Protein AF-0000000074539442 (afdb_homodimer)

Secondary structure (DSSP, 8-state):
--SEEEEEEEEEHHHHHHHHHHHHHH---HHHHHHHHHHHHHHHHHHHHHHT--GGGTGGGHHHHHHHHHHHHTTSEEEEEHHHHHHHHHHHHTTS-HHHHHH-HHHHHHHHHHHHHHGGGHHHHTT--HHHHHHHHHHHHHHTTS-EEEEEETTEEEEE--GGGHHHHHHHHHHHHHHTT---EEEEETTEEEEE-/--SEEEEEEEEEHHHHHHHHHHHHHH---HHHHHHHHHHHHHHHHHHHHHHT--GGGGGGGHHHHHHHHHHHHTT-EEEEEHHHHHHHHHHHHTTS-HHHHHH-HHHHHHHHHHHHHHGGGHHHHTT--HHHHHHHHHHHHHHTTS-EEEEEETTEEEEE--GGGHHHHHHHHHHHHHHTT---EEEEETTEEEEE-

Foldseek 3Di:
DDPDDDDDDDDDPVRVVVQVVVCVVPVDDSVVVVVVVVVVVVVVVVVCVVVVHDCVVVVVCVVLVVLVVVCVVVVVDDDDDPVVVLVVLVVVCVPQPLVNLLVDPVLLVNLVVVLVSCVVCLVVCPPPDLLRVLVVLQVSCVSSVQAHKDDDDDQKMKGFHALSCFSSSCSNSVSNSVSSVHDWDWDDDRGIIIIGD/DDPDDDDDDDDDPVRVVVLVVVCVVPVDDSVVVVVVVVVVVVVVVVVCVVVVHDCVVVVVCVVLVVLVVVCVVVVVDDDDDPVVVLVVLVVVCVPQPLVNLLVDPVLLVSLVVVLVSCVVCLVVCPPPDLLRVLVVLQVSCVVSVQAHKDDDDDQKMKGFHALSCFSSSCSNSVSNSVSSVHDWDWDDDRGMIIIGD

Radius of gyration: 22.93 Å; Cα contacts (8 Å, |Δi|>4): 582; chains: 2; bounding box: 63×62×47 Å

Solvent-accessible surface area (backbone atoms only — not comparable to full-atom values): 20607 Å² total; per-residue (Å²): 128,74,70,56,43,81,45,77,35,62,31,38,60,68,52,48,53,53,49,53,50,50,30,69,75,69,69,50,52,69,36,56,52,52,50,51,15,45,51,50,42,49,42,40,50,49,18,9,56,73,58,73,33,72,55,74,69,51,57,73,43,27,49,58,50,32,45,51,53,39,32,26,71,66,57,44,22,21,56,39,50,39,57,46,50,44,51,52,36,45,59,31,40,75,74,43,50,56,75,50,51,70,70,31,67,67,51,46,55,27,44,51,54,56,39,58,62,55,54,72,49,44,75,72,45,72,80,46,53,73,68,53,50,51,49,50,53,52,50,51,40,30,60,28,37,62,36,47,71,46,75,78,53,91,54,26,34,39,38,40,37,50,52,62,45,32,46,63,49,48,48,43,53,53,50,39,39,48,73,71,70,50,74,65,50,77,50,73,52,81,21,36,36,39,39,34,94,127,74,69,56,45,78,45,76,36,60,32,39,61,68,52,48,53,53,48,52,51,50,30,69,74,68,69,49,52,69,37,57,52,52,50,53,16,45,50,50,41,49,42,41,49,51,22,10,57,74,65,72,37,72,54,72,73,51,59,77,46,26,44,59,50,28,41,50,51,38,32,29,71,69,54,46,23,22,56,38,48,40,59,45,51,44,51,52,36,46,59,31,39,76,74,42,50,57,76,49,52,70,69,30,67,66,52,45,54,26,43,51,56,55,39,56,63,55,54,69,48,45,74,72,42,72,82,46,51,72,68,53,48,50,49,52,54,50,49,51,39,30,59,29,36,61,36,46,71,46,77,77,53,91,55,24,34,40,38,38,36,50,51,62,46,33,48,63,51,49,47,45,53,54,50,39,38,48,74,70,70,50,74,65,51,76,49,72,50,82,21,37,35,38,39,34,94

pLDDT: mean 83.31, std 12.68, range [40.47, 98.56]

InterPro domains:
  IPR002145 Ribbon-helix-helix protein, CopG [PF01402] (5-43)

Sequence (394 aa):
MKLFHRITISLSEDDMKLIEELRRDSGDSLSKIFREAIQLYYNLLKASKAAGVDFRKYFANATRLAFHINGVEQKQFAVIDREIYRVMLKKLQEKVPPESIESDEEFRSAVAGVVKLFEITRDRWSEYTDEQKLEEILTTMEFAGAGTFARVGDKEYIFNTYAESTAITKLIISSVLASAGLKVEIDHTPGKIFIRLMKLFHRITISLSEDDMKLIEELRRDSGDSLSKIFREAIQLYYNLLKASKAAGVDFRKYFANATRLAFHINGVEQKQFAVIDREIYRVMLKKLQEKVPPESIESDEEFRSAVAGVVKLFEITRDRWSEYTDEQKLEEILTTMEFAGAGTFARVGDKEYIFNTYAESTAITKLIISSVLASAGLKVEIDHTPGKIFIRL

Organism: Archaeoglobus fulgidus (strain ATCC 49558 / DSM 4304 / JCM 9628 / NBRC 100126 / VC-16) (NCBI:txid224325)

Structure (mmCIF, N/CA/C/O backbone):
data_AF-0000000074539442-model_v1
#
loop_
_entity.id
_entity.type
_entity.pdbx_description
1 polymer 'Ribbon-helix-helix protein CopG domain-containing protein'
#
loop_
_atom_site.group_PDB
_atom_site.id
_atom_site.type_symbol
_atom_site.label_atom_id
_atom_site.label_alt_id
_atom_site.label_comp_id
_atom_site.label_asym_id
_atom_site.label_entity_id
_atom_site.label_seq_id
_atom_site.pdbx_PDB_ins_code
_atom_site.Cartn_x
_atom_site.Cartn_y
_atom_site.Cartn_z
_atom_site.occupancy
_atom_site.B_iso_or_equiv
_atom_site.auth_seq_id
_atom_site.auth_comp_id
_atom_site.auth_asym_id
_atom_site.auth_atom_id
_atom_site.pdbx_PDB_model_num
ATOM 1 N N . MET A 1 1 ? -21.156 33.125 17.859 1 40.78 1 MET A N 1
ATOM 2 C CA . MET A 1 1 ? -20.031 32.219 18.031 1 40.78 1 MET A CA 1
ATOM 3 C C . MET A 1 1 ? -18.938 32.531 17.016 1 40.78 1 MET A C 1
ATOM 5 O O . MET A 1 1 ? -19.234 32.812 15.844 1 40.78 1 MET A O 1
ATOM 9 N N . LYS A 1 2 ? -17.75 32.875 17.469 1 57.25 2 LYS A N 1
ATOM 10 C CA . LYS A 1 2 ? -16.75 33.406 16.547 1 57.25 2 LYS A CA 1
ATOM 11 C C . LYS A 1 2 ? -16.406 32.375 15.469 1 57.25 2 LYS A C 1
ATOM 13 O O . LYS A 1 2 ? -16.172 31.219 15.766 1 57.25 2 LYS A O 1
ATOM 18 N N . LEU A 1 3 ? -16.562 32.812 14.32 1 65.94 3 LEU A N 1
ATOM 19 C CA . LEU A 1 3 ? -16.469 31.969 13.125 1 65.94 3 LEU A CA 1
ATOM 20 C C . LEU A 1 3 ? -15.055 31.453 12.922 1 65.94 3 LEU A C 1
ATOM 22 O O . LEU A 1 3 ? -14.852 30.328 12.484 1 65.94 3 LEU A O 1
ATOM 26 N N . PHE A 1 4 ? -14.102 32.375 13.484 1 76.12 4 PHE A N 1
ATOM 27 C CA . PHE A 1 4 ? -12.695 32.031 13.344 1 76.12 4 PHE A CA 1
ATOM 28 C C . PHE A 1 4 ? -11.914 32.375 14.602 1 76.12 4 PHE A C 1
ATOM 30 O O . PHE A 1 4 ? -12.234 33.344 15.281 1 76.12 4 PHE A O 1
ATOM 37 N N . HIS A 1 5 ? -11.117 31.531 15.055 1 85.62 5 HIS A N 1
ATOM 38 C CA . HIS A 1 5 ? -10.172 31.719 16.141 1 85.62 5 HIS A CA 1
ATOM 39 C C . HIS A 1 5 ? -8.766 32 15.609 1 85.62 5 HIS A C 1
ATOM 41 O O . HIS A 1 5 ? -8.328 31.359 14.648 1 85.62 5 HIS A O 1
ATOM 47 N N . ARG A 1 6 ? -8.211 33.094 16.188 1 87.19 6 ARG A N 1
ATOM 48 C CA . ARG A 1 6 ? -6.844 33.406 15.781 1 87.19 6 ARG A CA 1
ATOM 49 C C . ARG A 1 6 ? -5.836 32.844 16.781 1 87.19 6 ARG A C 1
ATOM 51 O O . ARG A 1 6 ? -6.012 33 18 1 87.19 6 ARG A O 1
ATOM 58 N N . ILE A 1 7 ? -4.938 32.062 16.219 1 87.5 7 ILE A N 1
ATOM 59 C CA . ILE A 1 7 ? -3.887 31.516 17.078 1 87.5 7 ILE A CA 1
ATOM 60 C C . ILE A 1 7 ? -2.52 31.922 16.531 1 87.5 7 ILE A C 1
ATOM 62 O O . ILE A 1 7 ? -2.361 32.125 15.328 1 87.5 7 ILE A O 1
ATOM 66 N N . THR A 1 8 ? -1.597 32.094 17.469 1 88.06 8 THR A N 1
ATOM 67 C CA . THR A 1 8 ? -0.22 32.406 17.094 1 88.06 8 THR A CA 1
ATOM 68 C C . THR A 1 8 ? 0.688 31.188 17.328 1 88.06 8 THR A C 1
ATOM 70 O O . THR A 1 8 ? 0.645 30.562 18.391 1 88.06 8 THR A O 1
ATOM 73 N N . ILE A 1 9 ? 1.346 30.891 16.266 1 87.94 9 ILE A N 1
ATOM 74 C CA . ILE A 1 9 ? 2.268 29.766 16.391 1 87.94 9 ILE A CA 1
ATOM 75 C C . ILE A 1 9 ? 3.686 30.219 16.062 1 87.94 9 ILE A C 1
ATOM 77 O O . ILE A 1 9 ? 3.877 31.188 15.32 1 87.94 9 ILE A O 1
ATOM 81 N N . SER A 1 10 ? 4.613 29.516 16.719 1 89.38 10 SER A N 1
ATOM 82 C CA . SER A 1 10 ? 6.031 29.781 16.484 1 89.38 10 SER A CA 1
ATOM 83 C C . SER A 1 10 ? 6.625 28.781 15.508 1 89.38 10 SER A C 1
ATOM 85 O O . SER A 1 10 ? 6.512 27.562 15.703 1 89.38 10 SER A O 1
ATOM 87 N N . LEU A 1 11 ? 7.266 29.344 14.43 1 89.5 11 LEU A N 1
ATOM 88 C CA . LEU A 1 11 ? 7.852 28.5 13.383 1 89.5 11 LEU A CA 1
ATOM 89 C C . LEU A 1 11 ? 9.344 28.797 13.234 1 89.5 11 LEU A C 1
ATOM 91 O O . LEU A 1 11 ? 9.781 29.922 13.414 1 89.5 11 LEU A O 1
ATOM 95 N N . SER A 1 12 ? 10.023 27.812 13.039 1 88.81 12 SER A N 1
ATOM 96 C CA . SER A 1 12 ? 11.445 27.984 12.734 1 88.81 12 SER A CA 1
ATOM 97 C C . SER A 1 12 ? 11.648 28.562 11.336 1 88.81 12 SER A C 1
ATOM 99 O O . SER A 1 12 ? 10.695 28.672 10.562 1 88.81 12 SER A O 1
ATOM 101 N N . GLU A 1 13 ? 12.906 28.953 11.133 1 88.25 13 GLU A N 1
ATOM 102 C CA . GLU A 1 13 ? 13.258 29.422 9.797 1 88.25 13 GLU A CA 1
ATOM 103 C C . GLU A 1 13 ? 12.984 28.344 8.742 1 88.25 13 GLU A C 1
ATOM 105 O O . GLU A 1 13 ? 12.523 28.656 7.641 1 88.25 13 GLU A O 1
ATOM 110 N N . ASP A 1 14 ? 13.266 27.172 9.07 1 86.94 14 ASP A N 1
ATOM 111 C CA . ASP A 1 14 ? 13.055 26.047 8.156 1 86.94 14 ASP A CA 1
ATOM 112 C C . ASP A 1 14 ? 11.57 25.828 7.887 1 86.94 14 ASP A C 1
ATOM 114 O O . ASP A 1 14 ? 11.164 25.562 6.754 1 86.94 14 ASP A O 1
ATOM 118 N N . ASP A 1 15 ? 10.797 25.953 8.883 1 88.31 15 ASP A N 1
ATOM 119 C CA . ASP A 1 15 ? 9.352 25.844 8.719 1 88.31 15 ASP A CA 1
ATOM 120 C C . ASP A 1 15 ? 8.812 26.906 7.766 1 88.31 15 ASP A C 1
ATOM 122 O O . ASP A 1 15 ? 7.957 26.625 6.93 1 88.31 15 ASP A O 1
ATOM 126 N N . MET A 1 16 ? 9.359 28.078 7.965 1 87.62 16 MET A N 1
ATOM 127 C CA . MET A 1 16 ? 8.898 29.203 7.16 1 87.62 16 MET A CA 1
ATOM 128 C C . MET A 1 16 ? 9.219 28.984 5.684 1 87.62 16 MET A C 1
ATOM 130 O O . MET A 1 16 ? 8.43 29.344 4.812 1 87.62 16 MET A O 1
ATOM 134 N N . LYS A 1 17 ? 10.328 28.453 5.465 1 89.31 17 LYS A N 1
ATOM 135 C CA . LYS A 1 17 ? 10.703 28.156 4.086 1 89.31 17 LYS A CA 1
ATOM 136 C C . LYS A 1 17 ? 9.727 27.172 3.447 1 89.31 17 LYS A C 1
ATOM 138 O O . LYS A 1 17 ? 9.32 27.359 2.295 1 89.31 17 LYS A O 1
ATOM 143 N N . LEU A 1 18 ? 9.336 26.172 4.191 1 89.38 18 LEU A N 1
ATOM 144 C CA . LEU A 1 18 ? 8.391 25.172 3.699 1 89.38 18 LEU A CA 1
ATOM 145 C C . LEU A 1 18 ? 7.051 25.812 3.365 1 89.38 18 LEU A C 1
ATOM 147 O O . LEU A 1 18 ? 6.477 25.547 2.307 1 89.38 18 LEU A O 1
ATOM 151 N N . ILE A 1 19 ? 6.641 26.688 4.195 1 89.44 19 ILE A N 1
ATOM 152 C CA . ILE A 1 19 ? 5.332 27.312 4.059 1 89.44 19 ILE A CA 1
ATOM 153 C C . ILE A 1 19 ? 5.328 28.25 2.852 1 89.44 19 ILE A C 1
ATOM 155 O O . ILE A 1 19 ? 4.336 28.328 2.123 1 89.44 19 ILE A O 1
ATOM 159 N N . GLU A 1 20 ? 6.41 28.938 2.736 1 88.94 20 GLU A N 1
ATOM 160 C CA . GLU A 1 20 ? 6.496 29.859 1.604 1 88.94 20 GLU A CA 1
ATOM 161 C C . GLU A 1 20 ? 6.465 29.109 0.278 1 88.94 20 GLU A C 1
ATOM 163 O O . GLU A 1 20 ? 5.855 29.562 -0.69 1 88.94 20 GLU A O 1
ATOM 168 N N . GLU A 1 21 ? 7.102 28.031 0.264 1 90.19 21 GLU A N 1
ATOM 169 C CA . GLU A 1 21 ? 7.066 27.203 -0.935 1 90.19 21 GLU A CA 1
ATOM 170 C C . GLU A 1 21 ? 5.66 26.672 -1.205 1 90.19 21 GLU A C 1
ATOM 172 O O . GLU A 1 21 ? 5.203 26.672 -2.352 1 90.19 21 GLU A O 1
ATOM 177 N N . LEU A 1 22 ? 4.996 26.234 -0.163 1 88.38 22 LEU A N 1
ATOM 178 C CA . LEU A 1 22 ? 3.629 25.75 -0.291 1 88.38 22 LEU A CA 1
ATOM 179 C C . LEU A 1 22 ? 2.705 26.844 -0.812 1 88.38 22 LEU A C 1
ATOM 181 O O . LEU A 1 22 ? 1.857 26.594 -1.672 1 88.38 22 LEU A O 1
ATOM 185 N N . ARG A 1 23 ? 2.928 28 -0.306 1 89.12 23 ARG A N 1
ATOM 186 C CA . ARG A 1 23 ? 2.117 29.125 -0.731 1 89.12 23 ARG A CA 1
ATOM 187 C C . ARG A 1 23 ? 2.354 29.453 -2.203 1 89.12 23 ARG A C 1
ATOM 189 O O . ARG A 1 23 ? 1.406 29.719 -2.945 1 89.12 23 ARG A O 1
ATOM 196 N N . ARG A 1 24 ? 3.537 29.438 -2.564 1 88.62 24 ARG A N 1
ATOM 197 C CA . ARG A 1 24 ? 3.895 29.75 -3.945 1 88.62 24 ARG A CA 1
ATOM 198 C C . ARG A 1 24 ? 3.309 28.703 -4.902 1 88.62 24 ARG A C 1
ATOM 200 O O . ARG A 1 24 ? 2.785 29.062 -5.961 1 88.62 24 ARG A O 1
ATOM 207 N N . ASP A 1 25 ? 3.338 27.5 -4.527 1 83.81 25 ASP A N 1
ATOM 208 C CA . ASP A 1 25 ? 2.92 26.406 -5.387 1 83.81 25 ASP A CA 1
ATOM 209 C C . ASP A 1 25 ? 1.398 26.328 -5.496 1 83.81 25 ASP A C 1
ATOM 211 O O . ASP A 1 25 ? 0.859 26.031 -6.566 1 83.81 25 ASP A O 1
ATOM 215 N N . SER A 1 26 ? 0.69 26.547 -4.41 1 82.38 26 SER A N 1
ATOM 216 C CA . SER A 1 26 ? -0.752 26.328 -4.379 1 82.38 26 SER A CA 1
ATOM 217 C C . SER A 1 26 ? -1.514 27.625 -4.609 1 82.38 26 SER A C 1
ATOM 219 O O . SER A 1 26 ? -2.674 27.609 -5.023 1 82.38 26 SER A O 1
ATOM 221 N N . GLY A 1 27 ? -0.907 28.766 -4.273 1 86.62 27 GLY A N 1
ATOM 222 C CA . GLY A 1 27 ? -1.593 30.047 -4.305 1 86.62 27 GLY A CA 1
ATOM 223 C C . GLY A 1 27 ? -2.557 30.234 -3.148 1 86.62 27 GLY A C 1
ATOM 224 O O . GLY A 1 27 ? -3.309 31.219 -3.115 1 86.62 27 GLY A O 1
ATOM 225 N N . ASP A 1 28 ? -2.51 29.328 -2.223 1 87 28 ASP A N 1
ATOM 226 C CA . ASP A 1 28 ? -3.438 29.359 -1.097 1 87 28 ASP A CA 1
ATOM 227 C C . ASP A 1 28 ? -2.943 30.312 -0.009 1 87 28 ASP A C 1
ATOM 229 O O . ASP A 1 28 ? -1.751 30.625 0.061 1 87 28 ASP A O 1
ATOM 233 N N . SER A 1 29 ? -3.891 30.688 0.781 1 88.44 29 SER A N 1
ATOM 234 C CA . SER A 1 29 ? -3.535 31.484 1.958 1 88.44 29 SER A CA 1
ATOM 235 C C . SER A 1 29 ? -2.852 30.609 3.014 1 88.44 29 SER A C 1
ATOM 237 O O . SER A 1 29 ? -3.008 29.391 3.02 1 88.44 29 SER A O 1
ATOM 239 N N . LEU A 1 30 ? -2.139 31.281 3.859 1 86.69 30 LEU A N 1
ATOM 240 C CA . LEU A 1 30 ? -1.474 30.594 4.961 1 86.69 30 LEU A CA 1
ATOM 241 C C . LEU A 1 30 ? -2.486 29.859 5.832 1 86.69 30 LEU A C 1
ATOM 243 O O . LEU A 1 30 ? -2.268 28.688 6.199 1 86.69 30 LEU A O 1
ATOM 247 N N . SER A 1 31 ? -3.553 30.469 6.109 1 85.88 31 SER A N 1
ATOM 248 C CA . SER A 1 31 ? -4.586 29.891 6.957 1 85.88 31 SER A CA 1
ATOM 249 C C . SER A 1 31 ? -5.156 28.625 6.34 1 85.88 31 SER A C 1
ATOM 251 O O . SER A 1 31 ? -5.371 27.625 7.035 1 85.88 31 SER A O 1
ATOM 253 N N . LYS A 1 32 ? -5.336 28.703 5.082 1 88.19 32 LYS A N 1
ATOM 254 C CA . LYS A 1 32 ? -5.863 27.531 4.398 1 88.19 32 LYS A CA 1
ATOM 255 C C . LYS A 1 32 ? -4.867 26.375 4.441 1 88.19 32 LYS A C 1
ATOM 257 O O . LYS A 1 32 ? -5.242 25.234 4.711 1 88.19 32 LYS A O 1
ATOM 262 N N . ILE A 1 33 ? -3.605 26.609 4.23 1 89.38 33 ILE A N 1
ATOM 263 C CA . ILE A 1 33 ? -2.549 25.609 4.254 1 89.38 33 ILE A CA 1
ATOM 264 C C . ILE A 1 33 ? -2.48 24.953 5.633 1 89.38 33 ILE A C 1
ATOM 266 O O . ILE A 1 33 ? -2.441 23.734 5.75 1 89.38 33 ILE A O 1
ATOM 270 N N . PHE A 1 34 ? -2.553 25.766 6.652 1 89.44 34 PHE A N 1
ATOM 271 C CA . PHE A 1 34 ? -2.455 25.25 8.016 1 89.44 34 PHE A CA 1
ATOM 272 C C . PHE A 1 34 ? -3.684 24.422 8.367 1 89.44 34 PHE A C 1
ATOM 274 O O . PHE A 1 34 ? -3.57 23.375 9.031 1 89.44 34 PHE A O 1
ATOM 281 N N . ARG A 1 35 ? -4.805 24.844 7.91 1 88.44 35 ARG A N 1
ATOM 282 C CA . ARG A 1 35 ? -6.027 24.094 8.18 1 88.44 35 ARG A CA 1
ATOM 283 C C . ARG A 1 35 ? -5.992 22.734 7.504 1 88.44 35 ARG A C 1
ATOM 285 O O . ARG A 1 35 ? -6.324 21.719 8.125 1 88.44 35 ARG A O 1
ATOM 292 N N . GLU A 1 36 ? -5.496 22.734 6.316 1 86.06 36 GLU A N 1
ATOM 293 C CA . GLU A 1 36 ? -5.395 21.484 5.582 1 86.06 36 GLU A CA 1
ATOM 294 C C . GLU A 1 36 ? -4.352 20.562 6.211 1 86.06 36 GLU A C 1
ATOM 296 O O . GLU A 1 36 ? -4.57 19.344 6.324 1 86.06 36 GLU A O 1
ATOM 301 N N . ALA A 1 37 ? -3.279 21.172 6.625 1 87.12 37 ALA A N 1
ATOM 302 C CA . ALA A 1 37 ? -2.201 20.406 7.242 1 87.12 37 ALA A CA 1
ATOM 303 C C . ALA A 1 37 ? -2.662 19.766 8.547 1 87.12 37 ALA A C 1
ATOM 305 O O . ALA A 1 37 ? -2.402 18.594 8.789 1 87.12 37 ALA A O 1
ATOM 306 N N . ILE A 1 38 ? -3.406 20.469 9.305 1 87.81 38 ILE A N 1
ATOM 307 C CA . ILE A 1 38 ? -3.838 19.984 10.609 1 87.81 38 ILE A CA 1
ATOM 308 C C . ILE A 1 38 ? -4.91 18.906 10.438 1 87.81 38 ILE A C 1
ATOM 310 O O . ILE A 1 38 ? -4.949 17.938 11.195 1 87.81 38 ILE A O 1
ATOM 314 N N . GLN A 1 39 ? -5.734 19.188 9.492 1 84.44 39 GLN A N 1
ATOM 315 C CA . GLN A 1 39 ? -6.77 18.203 9.219 1 84.44 39 GLN A CA 1
ATOM 316 C C . GLN A 1 39 ? -6.164 16.875 8.781 1 84.44 39 GLN A C 1
ATOM 318 O O . GLN A 1 39 ? -6.574 15.805 9.258 1 84.44 39 GLN A O 1
ATOM 323 N N . LEU A 1 40 ? -5.234 16.969 7.914 1 80.69 40 LEU A N 1
ATOM 324 C CA . LEU A 1 40 ? -4.547 15.773 7.457 1 80.69 40 LEU A CA 1
ATOM 325 C C . LEU A 1 40 ? -3.807 15.102 8.609 1 80.69 40 LEU A C 1
ATOM 327 O O . LEU A 1 40 ? -3.877 13.875 8.766 1 80.69 40 LEU A O 1
ATOM 331 N N . TYR A 1 41 ? -3.152 15.859 9.344 1 82.5 41 TYR A N 1
ATOM 332 C CA . TYR A 1 41 ? -2.383 15.359 10.477 1 82.5 41 TYR A CA 1
ATOM 333 C C . TYR A 1 41 ? -3.287 14.664 11.484 1 82.5 41 TYR A C 1
ATOM 335 O O . TYR A 1 41 ? -2.98 13.562 11.938 1 82.5 41 TYR A O 1
ATOM 343 N N . TYR A 1 42 ? -4.371 15.289 11.773 1 82.06 42 TYR A N 1
ATOM 344 C CA . TYR A 1 42 ? -5.352 14.727 12.703 1 82.06 42 TYR A CA 1
ATOM 345 C C . TYR A 1 42 ? -5.883 13.398 12.195 1 82.06 42 TYR A C 1
ATOM 347 O O . TYR A 1 42 ? -5.895 12.406 12.93 1 82.06 42 TYR A 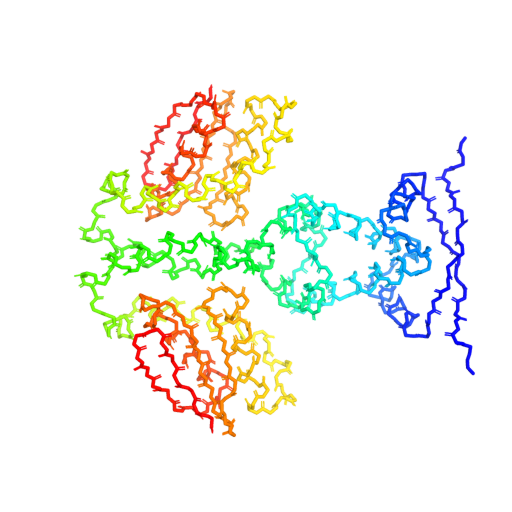O 1
ATOM 355 N N . ASN A 1 43 ? -6.293 13.422 10.953 1 76.81 43 ASN A N 1
ATOM 356 C CA . ASN A 1 43 ? -6.887 12.227 10.375 1 76.81 43 ASN A CA 1
ATOM 357 C C . ASN A 1 43 ? -5.891 11.07 10.328 1 76.81 43 ASN A C 1
ATOM 359 O O . ASN A 1 43 ? -6.254 9.93 10.602 1 76.81 43 ASN A O 1
ATOM 363 N N . LEU A 1 44 ? -4.688 11.445 10.07 1 75.06 44 LEU A N 1
ATOM 364 C CA . LEU A 1 44 ? -3.658 10.414 9.992 1 75.06 44 LEU A CA 1
ATOM 365 C C . LEU A 1 44 ? -3.326 9.867 11.375 1 75.06 44 LEU A C 1
ATOM 367 O O . LEU A 1 44 ? -3.137 8.656 11.539 1 75.06 44 LEU A O 1
ATOM 371 N N . LEU A 1 45 ? -3.303 10.719 12.305 1 75.56 45 LEU A N 1
ATOM 372 C CA . LEU A 1 45 ? -3.018 10.289 13.664 1 75.56 45 LEU A CA 1
ATOM 373 C C . LEU A 1 45 ? -4.152 9.43 14.211 1 75.5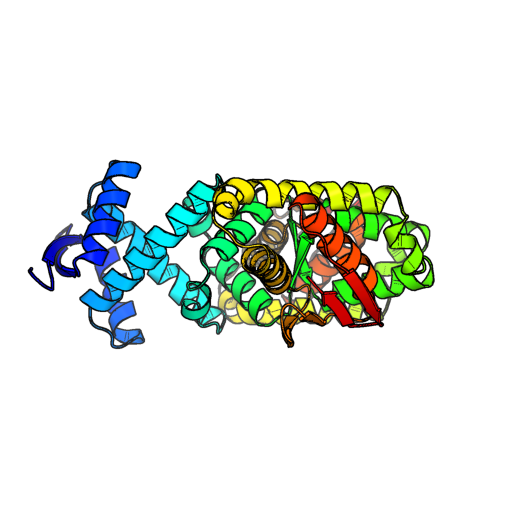6 45 LEU A C 1
ATOM 375 O O . LEU A 1 45 ? -3.906 8.414 14.867 1 75.56 45 LEU A O 1
ATOM 379 N N . LYS A 1 46 ? -5.309 9.891 13.938 1 73.5 46 LYS A N 1
ATOM 380 C CA . LYS A 1 46 ? -6.473 9.125 14.375 1 73.5 46 LYS A CA 1
ATOM 381 C C . LYS A 1 46 ? -6.504 7.75 13.711 1 73.5 46 LYS A C 1
ATOM 383 O O . LYS A 1 46 ? -6.75 6.738 14.367 1 73.5 46 LYS A O 1
ATOM 388 N N . ALA A 1 47 ? -6.305 7.785 12.469 1 68.38 47 ALA A N 1
ATOM 389 C CA . ALA A 1 47 ? -6.285 6.527 11.727 1 68.38 47 ALA A CA 1
ATOM 390 C C . ALA A 1 47 ? -5.188 5.602 12.25 1 68.38 47 ALA A C 1
ATOM 392 O O . ALA A 1 47 ? -5.398 4.395 12.375 1 68.38 47 ALA A O 1
ATOM 393 N N . SER A 1 48 ? -4.043 6.227 12.57 1 68.69 48 SER A N 1
ATOM 394 C CA . SER A 1 48 ? -2.91 5.453 13.07 1 68.69 48 SER A CA 1
ATOM 395 C C . SER A 1 48 ? -3.213 4.852 14.438 1 68.69 48 SER A C 1
ATOM 397 O O . SER A 1 48 ? -2.859 3.701 14.703 1 68.69 48 SER A O 1
ATOM 399 N N . LYS A 1 49 ? -3.826 5.621 15.203 1 68.69 49 LYS A N 1
ATOM 400 C CA . LYS A 1 49 ? -4.207 5.133 16.531 1 68.69 49 LYS A CA 1
ATOM 401 C C . LYS A 1 49 ? -5.211 3.99 16.422 1 68.69 49 LYS A C 1
ATOM 403 O O . LYS A 1 49 ? -5.09 2.982 17.125 1 68.69 49 LYS A O 1
ATOM 408 N N . ALA A 1 50 ? -6.109 4.223 15.57 1 63.59 50 ALA A N 1
ATOM 409 C CA . ALA A 1 50 ? -7.121 3.189 15.352 1 63.59 50 ALA A CA 1
ATOM 410 C C . ALA A 1 50 ? -6.484 1.907 14.82 1 63.59 50 ALA A C 1
ATOM 412 O O . ALA A 1 50 ? -6.934 0.805 15.148 1 63.59 50 ALA A O 1
ATOM 413 N N . ALA A 1 51 ? -5.422 2.111 14.031 1 58.38 51 ALA A N 1
ATOM 414 C CA . ALA A 1 51 ? -4.738 0.972 13.43 1 58.38 51 ALA A CA 1
ATOM 415 C C . ALA A 1 51 ? -3.656 0.425 14.352 1 58.38 51 ALA A C 1
ATOM 417 O O . ALA A 1 51 ? -3.078 -0.631 14.086 1 58.38 51 ALA A O 1
ATOM 418 N N . GLY A 1 52 ? -3.361 1.148 15.453 1 60.16 52 GLY A N 1
ATOM 419 C CA . GLY A 1 52 ? -2.303 0.73 16.359 1 60.16 52 GLY A CA 1
ATOM 420 C C . GLY A 1 52 ? -0.912 0.948 15.789 1 60.16 52 GLY A C 1
ATOM 421 O O . GLY A 1 52 ? 0.001 0.162 16.047 1 60.16 52 GLY A O 1
ATOM 422 N N . VAL A 1 53 ? -0.832 1.881 14.852 1 58 53 VAL A N 1
ATOM 423 C CA . VAL A 1 53 ? 0.447 2.148 14.203 1 58 53 VAL A CA 1
ATOM 424 C C . VAL A 1 53 ? 0.904 3.57 14.523 1 58 53 VAL A C 1
ATOM 426 O O . VAL A 1 53 ? 0.078 4.469 14.703 1 58 53 VAL A O 1
ATOM 429 N N . ASP A 1 54 ? 2.156 3.756 14.789 1 59.5 54 ASP A N 1
ATOM 430 C CA . ASP A 1 54 ? 2.732 5.09 14.914 1 59.5 54 ASP A CA 1
ATOM 431 C C . ASP A 1 54 ? 3.168 5.633 13.555 1 59.5 54 ASP A C 1
ATOM 433 O O . ASP A 1 54 ? 4.246 5.301 13.062 1 59.5 54 ASP A O 1
ATOM 437 N N . PHE A 1 55 ? 2.344 6.422 12.977 1 59.28 55 PHE A N 1
ATOM 438 C CA . PHE A 1 55 ? 2.561 6.918 11.625 1 59.28 55 PHE A CA 1
ATOM 439 C C . PHE A 1 55 ? 3.805 7.797 11.562 1 59.28 55 PHE A C 1
ATOM 441 O O . PHE A 1 55 ? 4.414 7.941 10.5 1 59.28 55 PHE A O 1
ATOM 448 N N . ARG A 1 56 ? 4.125 8.391 12.609 1 60.78 56 ARG A N 1
ATOM 449 C CA . ARG A 1 56 ? 5.266 9.305 12.617 1 60.78 56 ARG A CA 1
ATOM 450 C C . ARG A 1 56 ? 6.52 8.625 12.078 1 60.78 56 ARG A C 1
ATOM 452 O O . ARG A 1 56 ? 7.371 9.266 11.461 1 60.78 56 ARG A O 1
ATOM 459 N N . LYS A 1 57 ? 6.543 7.355 12.211 1 60.84 57 LYS A N 1
ATOM 460 C CA . LYS A 1 57 ? 7.688 6.582 11.734 1 60.84 57 LYS A CA 1
ATOM 461 C C . LYS A 1 57 ? 7.695 6.496 10.211 1 60.84 57 LYS A C 1
ATOM 463 O O . LYS A 1 57 ? 8.758 6.371 9.602 1 60.84 57 LYS A O 1
ATOM 468 N N . TYR A 1 58 ? 6.492 6.617 9.711 1 58.19 58 TYR A N 1
ATOM 469 C CA . TYR A 1 58 ? 6.359 6.434 8.266 1 58.19 58 TYR A CA 1
ATOM 470 C C . TYR A 1 58 ? 6.512 7.762 7.535 1 58.19 58 TYR A C 1
ATOM 472 O O . TYR A 1 58 ? 6.836 7.785 6.344 1 58.19 58 TYR A O 1
ATOM 480 N N . PHE A 1 59 ? 6.355 8.672 8.266 1 56.31 59 PHE A N 1
ATOM 481 C CA . PHE A 1 59 ? 6.465 9.992 7.645 1 56.31 59 PHE A CA 1
ATOM 482 C C . PHE A 1 59 ? 7.918 10.328 7.336 1 56.31 59 PHE A C 1
ATOM 484 O O . PHE A 1 59 ? 8.195 11.211 6.523 1 56.31 59 PHE A O 1
ATOM 491 N N . ALA A 1 60 ? 8.664 9.453 7.934 1 54.31 60 ALA A N 1
ATOM 492 C CA . ALA A 1 60 ? 10.07 9.656 7.602 1 54.31 60 ALA A CA 1
ATOM 493 C C . ALA A 1 60 ? 10.344 9.336 6.137 1 54.31 60 ALA A C 1
ATOM 495 O O . ALA A 1 60 ? 11.289 9.859 5.547 1 54.31 60 ALA A O 1
ATOM 496 N N . ASN A 1 61 ? 9.469 8.539 5.578 1 55.03 61 ASN A N 1
ATOM 497 C CA . ASN A 1 61 ? 9.656 8.219 4.164 1 55.03 61 ASN A CA 1
ATOM 498 C C . ASN A 1 61 ? 8.422 8.57 3.344 1 55.03 61 ASN A C 1
ATOM 500 O O . ASN A 1 61 ? 7.809 7.691 2.732 1 55.03 61 ASN A O 1
ATOM 504 N N . ALA A 1 62 ? 8.031 9.695 3.42 1 59.09 62 ALA A N 1
ATOM 505 C CA . ALA A 1 62 ? 6.824 10.234 2.789 1 59.09 62 ALA A CA 1
ATOM 506 C C . ALA A 1 62 ? 6.824 9.953 1.289 1 59.09 62 ALA A C 1
ATOM 508 O O . ALA A 1 62 ? 5.77 9.695 0.7 1 59.09 62 ALA A O 1
ATOM 509 N N . THR A 1 63 ? 7.965 9.938 0.796 1 55.41 63 THR A N 1
ATOM 510 C CA . THR A 1 63 ? 8.078 9.695 -0.638 1 55.41 63 THR A CA 1
ATOM 511 C C . THR A 1 63 ? 7.625 8.281 -0.986 1 55.41 63 THR A C 1
ATOM 513 O O . THR A 1 63 ? 6.859 8.086 -1.934 1 55.41 63 THR A O 1
ATOM 516 N N . ARG A 1 64 ? 8.055 7.48 -0.197 1 56.97 64 ARG A N 1
ATOM 517 C CA . ARG A 1 64 ? 7.676 6.09 -0.428 1 56.97 64 ARG A CA 1
ATOM 518 C C . ARG A 1 64 ? 6.172 5.895 -0.265 1 56.97 64 ARG A C 1
ATOM 520 O O . ARG A 1 64 ? 5.543 5.195 -1.061 1 56.97 64 ARG A O 1
ATOM 527 N N . LEU A 1 65 ? 5.727 6.531 0.729 1 61.97 65 LEU A N 1
ATOM 528 C CA . LEU A 1 65 ? 4.289 6.473 0.97 1 61.97 65 LEU A CA 1
ATOM 529 C C . LEU A 1 65 ? 3.514 7.043 -0.212 1 61.97 65 LEU A C 1
ATOM 531 O O . LEU A 1 65 ? 2.518 6.461 -0.647 1 61.97 65 LEU A O 1
ATOM 535 N N . ALA A 1 66 ? 4.035 8.039 -0.704 1 57.94 66 ALA A N 1
ATOM 536 C CA . ALA A 1 66 ? 3.373 8.695 -1.83 1 57.94 66 ALA A CA 1
ATOM 537 C C . ALA A 1 66 ? 3.367 7.797 -3.062 1 57.94 66 ALA A C 1
ATOM 539 O O . ALA A 1 66 ? 2.355 7.695 -3.762 1 57.94 66 ALA A O 1
ATOM 540 N N . PHE A 1 67 ? 4.445 7.121 -3.219 1 57.44 67 PHE A N 1
ATOM 541 C CA . PHE A 1 67 ? 4.547 6.207 -4.352 1 57.44 67 PHE A CA 1
ATOM 542 C C . PHE A 1 67 ? 3.543 5.07 -4.223 1 57.44 67 PHE A C 1
ATOM 544 O O . PHE A 1 67 ? 2.898 4.691 -5.203 1 57.44 67 PHE A O 1
ATOM 551 N N . HIS A 1 68 ? 3.527 4.652 -3.004 1 58.81 68 HIS A N 1
ATOM 552 C CA . HIS A 1 68 ? 2.596 3.559 -2.758 1 58.81 68 HIS A CA 1
ATOM 553 C C . HIS A 1 68 ? 1.155 3.996 -3.004 1 58.81 68 HIS A C 1
ATOM 555 O O . HIS A 1 68 ? 0.403 3.305 -3.695 1 58.81 68 HIS A O 1
ATOM 561 N N . ILE A 1 69 ? 0.9 5.09 -2.471 1 59.88 69 ILE A N 1
ATOM 562 C CA . ILE A 1 69 ? -0.458 5.605 -2.607 1 59.88 69 ILE A CA 1
ATOM 563 C C . ILE A 1 69 ? -0.768 5.859 -4.082 1 59.88 69 ILE A C 1
ATOM 565 O O . ILE A 1 69 ? -1.835 5.484 -4.57 1 59.88 69 ILE A O 1
ATOM 569 N N . ASN A 1 70 ? 0.18 6.406 -4.781 1 58.22 70 ASN A N 1
ATOM 570 C CA . ASN A 1 70 ? 0.012 6.691 -6.203 1 58.22 70 ASN A CA 1
ATOM 571 C C . ASN A 1 70 ? -0.148 5.406 -7.016 1 58.22 70 ASN A C 1
ATOM 573 O O . ASN A 1 70 ? -0.988 5.336 -7.914 1 58.22 70 ASN A O 1
ATOM 577 N N . GLY A 1 71 ? 0.655 4.496 -6.77 1 61.94 71 GLY A N 1
ATOM 578 C CA . GLY A 1 71 ? 0.604 3.23 -7.484 1 61.94 71 GLY A CA 1
ATOM 579 C C . GLY A 1 71 ? -0.717 2.506 -7.32 1 61.94 71 GLY A C 1
ATOM 580 O O . GLY A 1 71 ? -1.25 1.947 -8.281 1 61.94 71 GLY A O 1
ATOM 581 N N . VAL A 1 72 ? -1.177 2.594 -6.133 1 61.97 72 VAL A N 1
ATOM 582 C CA . VAL A 1 72 ? -2.449 1.943 -5.844 1 61.97 72 VAL A CA 1
ATOM 583 C C . VAL A 1 72 ? -3.586 2.709 -6.516 1 61.97 72 VAL A C 1
ATOM 585 O O . VAL A 1 72 ? -4.492 2.105 -7.098 1 61.97 72 VAL A O 1
ATOM 588 N N . GLU A 1 73 ? -3.418 3.973 -6.504 1 60.22 73 GLU A N 1
ATOM 589 C CA . GLU A 1 73 ? -4.453 4.801 -7.117 1 60.22 73 GLU A CA 1
ATOM 590 C C . GLU A 1 73 ? -4.473 4.625 -8.633 1 60.22 73 GLU A C 1
ATOM 592 O O . GLU A 1 73 ? -5.535 4.68 -9.258 1 60.22 73 GLU A O 1
ATOM 597 N N . GLN A 1 74 ? -3.271 4.516 -9.156 1 62.31 74 GLN A N 1
ATOM 598 C CA . GLN A 1 74 ? -3.168 4.332 -10.602 1 62.31 74 GLN A CA 1
ATOM 599 C C . GLN A 1 74 ? -3.447 2.883 -10.992 1 62.31 74 GLN A C 1
ATOM 601 O O . GLN A 1 74 ? -3.281 2.506 -12.156 1 62.31 74 GLN A O 1
ATOM 606 N N . LYS A 1 75 ? -3.828 2.172 -10.055 1 64.31 75 LYS A N 1
ATOM 607 C CA . LYS A 1 75 ? -4.191 0.773 -10.258 1 64.31 75 LYS A CA 1
ATOM 608 C C . LYS A 1 75 ? -3.041 -0.005 -10.891 1 64.31 75 LYS A C 1
ATOM 610 O O . LYS A 1 75 ? -3.266 -0.888 -11.727 1 64.31 75 LYS A O 1
ATOM 615 N N . GLN A 1 76 ? -1.885 0.462 -10.625 1 75.19 76 GLN A N 1
ATOM 616 C CA . GLN A 1 76 ? -0.694 -0.234 -11.102 1 75.19 76 GLN A CA 1
ATOM 617 C C . GLN A 1 76 ? -0.249 -1.305 -10.109 1 75.19 76 GLN A C 1
ATOM 619 O O . GLN A 1 76 ? 0.293 -2.338 -10.5 1 75.19 76 GLN A O 1
ATOM 624 N N . PHE A 1 77 ? -0.571 -1.019 -8.914 1 79.19 77 PHE A N 1
ATOM 625 C CA . PHE A 1 77 ? -0.134 -1.942 -7.871 1 79.19 77 PHE A CA 1
ATOM 626 C C . PHE A 1 77 ? -1.326 -2.486 -7.094 1 79.19 77 PHE A C 1
ATOM 628 O O . PHE A 1 77 ? -2.4 -1.881 -7.09 1 79.19 77 PHE A O 1
ATOM 635 N N . ALA A 1 78 ? -1.097 -3.615 -6.562 1 82.56 78 ALA A N 1
ATOM 636 C CA . ALA A 1 78 ? -2.037 -4.234 -5.633 1 82.56 78 ALA A CA 1
ATOM 637 C C . ALA A 1 78 ? -1.37 -4.531 -4.293 1 82.56 78 ALA A C 1
ATOM 639 O O . ALA A 1 78 ? -0.168 -4.801 -4.238 1 82.56 78 ALA A O 1
ATOM 640 N N . VAL A 1 79 ? -2.174 -4.383 -3.342 1 82.56 79 VAL A N 1
ATOM 641 C CA . VAL A 1 79 ? -1.739 -4.781 -2.008 1 82.56 79 VAL A CA 1
ATOM 642 C C . VAL A 1 79 ? -2.268 -6.18 -1.69 1 82.56 79 VAL A C 1
ATOM 644 O O . VAL A 1 79 ? -3.473 -6.426 -1.77 1 82.56 79 VAL A O 1
ATOM 647 N N . ILE A 1 80 ? -1.339 -7.094 -1.396 1 88.12 80 ILE A N 1
ATOM 648 C CA . ILE A 1 80 ? -1.738 -8.477 -1.166 1 88.12 80 ILE A CA 1
ATOM 649 C C . ILE A 1 80 ? -1.162 -8.969 0.161 1 88.12 80 ILE A C 1
ATOM 651 O O . ILE A 1 80 ? -0.066 -8.562 0.556 1 88.12 80 ILE A O 1
ATOM 655 N N . ASP A 1 81 ? -1.938 -9.766 0.824 1 87.75 81 ASP A N 1
ATOM 656 C CA . ASP A 1 81 ? -1.438 -10.422 2.029 1 87.75 81 ASP A CA 1
ATOM 657 C C . ASP A 1 81 ? -0.21 -11.273 1.724 1 87.75 81 ASP A C 1
ATOM 659 O O . ASP A 1 81 ? -0.204 -12.039 0.755 1 87.75 81 ASP A O 1
ATOM 663 N N . ARG A 1 82 ? 0.697 -11.195 2.605 1 87.38 82 ARG A N 1
ATOM 664 C CA . ARG A 1 82 ? 1.968 -11.859 2.342 1 87.38 82 ARG A CA 1
ATOM 665 C C . ARG A 1 82 ? 1.797 -13.375 2.334 1 87.38 82 ARG A C 1
ATOM 667 O O . ARG A 1 82 ? 2.467 -14.078 1.572 1 87.38 82 ARG A O 1
ATOM 674 N N . GLU A 1 83 ? 0.99 -13.828 3.207 1 90.06 83 GLU A N 1
ATOM 675 C CA . GLU A 1 83 ? 0.786 -15.273 3.25 1 90.06 83 GLU A CA 1
ATOM 676 C C . GLU A 1 83 ? 0.072 -15.766 1.994 1 90.06 83 GLU A C 1
ATOM 678 O O . GLU A 1 83 ? 0.383 -16.844 1.479 1 90.06 83 GLU A O 1
ATOM 683 N N . ILE A 1 84 ? -0.866 -15.047 1.488 1 92.5 84 ILE A N 1
ATOM 684 C CA . ILE A 1 84 ? -1.525 -15.391 0.233 1 92.5 84 ILE A CA 1
ATOM 685 C C . ILE A 1 84 ? -0.505 -15.383 -0.903 1 92.5 84 ILE A C 1
ATOM 687 O O . ILE A 1 84 ? -0.475 -16.297 -1.724 1 92.5 84 ILE A O 1
ATOM 691 N N . TYR A 1 85 ? 0.28 -14.375 -0.88 1 92.06 85 TYR A N 1
ATOM 692 C CA . TYR A 1 85 ? 1.335 -14.25 -1.88 1 92.06 85 TYR A CA 1
ATOM 693 C C . TYR A 1 85 ? 2.277 -15.453 -1.828 1 92.06 85 TYR A C 1
ATOM 695 O O . TYR A 1 85 ? 2.59 -16.047 -2.861 1 92.06 85 TYR A O 1
ATOM 703 N N . ARG A 1 86 ? 2.645 -15.82 -0.711 1 91.75 86 ARG A N 1
ATOM 704 C CA . ARG A 1 86 ? 3.543 -16.953 -0.514 1 91.75 86 ARG A CA 1
ATOM 705 C C . ARG A 1 86 ? 2.906 -18.25 -1.006 1 91.75 86 ARG A C 1
ATOM 707 O O . ARG A 1 86 ? 3.547 -19.031 -1.707 1 91.75 86 ARG A O 1
ATOM 714 N N . VAL A 1 87 ? 1.714 -18.469 -0.636 1 91.94 87 VAL A N 1
ATOM 715 C CA . VAL A 1 87 ? 1.004 -19.688 -1.038 1 91.94 87 VAL A CA 1
ATOM 716 C C . VAL A 1 87 ? 0.875 -19.734 -2.559 1 91.94 87 VAL A C 1
ATOM 718 O O . VAL A 1 87 ? 1.058 -20.781 -3.174 1 91.94 87 VAL A O 1
ATOM 721 N N . MET A 1 88 ? 0.575 -18.594 -3.191 1 91.88 88 MET A N 1
ATOM 722 C CA . MET A 1 88 ? 0.475 -18.516 -4.645 1 91.88 88 MET A CA 1
ATOM 723 C C . MET A 1 88 ? 1.789 -18.906 -5.305 1 91.88 88 MET A C 1
ATOM 725 O O . MET A 1 88 ? 1.798 -19.703 -6.242 1 91.88 88 MET A O 1
ATOM 729 N N . LEU A 1 89 ? 2.83 -18.391 -4.766 1 91 89 LEU A N 1
ATOM 730 C CA . LEU A 1 89 ? 4.148 -18.672 -5.324 1 91 89 LEU A CA 1
ATOM 731 C C . LEU A 1 89 ? 4.527 -20.141 -5.105 1 91 89 LEU A C 1
ATOM 733 O O . LEU A 1 89 ? 5.09 -20.766 -6 1 91 89 LEU A O 1
ATOM 737 N N . LYS A 1 90 ? 4.238 -20.594 -3.953 1 90.38 90 LYS A N 1
ATOM 738 C CA . LYS A 1 90 ? 4.492 -22 -3.65 1 90.38 90 LYS A CA 1
ATOM 739 C C . LYS A 1 90 ? 3.775 -22.922 -4.641 1 90.38 90 LYS A C 1
ATOM 741 O O . LYS A 1 90 ? 4.387 -23.828 -5.203 1 90.38 90 LYS A O 1
ATOM 746 N N . LYS A 1 91 ? 2.545 -22.672 -4.836 1 89.81 91 LYS A N 1
ATOM 747 C CA . LYS A 1 91 ? 1.75 -23.484 -5.754 1 89.81 91 LYS A CA 1
ATOM 748 C C . LYS A 1 91 ? 2.234 -23.328 -7.191 1 89.81 91 LYS A C 1
ATOM 750 O O . LYS A 1 91 ? 2.248 -24.281 -7.961 1 89.81 91 LYS A O 1
ATOM 755 N N . LEU A 1 92 ? 2.594 -22.156 -7.543 1 88.62 92 LEU A N 1
ATOM 756 C CA . LEU A 1 92 ? 3.145 -21.891 -8.867 1 88.62 92 LEU A CA 1
ATOM 757 C C . LEU A 1 92 ? 4.422 -22.688 -9.094 1 88.62 92 LEU A C 1
ATOM 759 O O . LEU A 1 92 ? 4.617 -23.266 -10.164 1 88.62 92 LEU A O 1
ATOM 763 N N . GLN A 1 93 ? 5.211 -22.766 -8.078 1 87.19 93 GLN A N 1
ATOM 764 C CA . GLN A 1 93 ? 6.523 -23.391 -8.195 1 87.19 93 GLN A CA 1
ATOM 765 C C . GLN A 1 93 ? 6.406 -24.906 -8.25 1 87.19 93 GLN A C 1
ATOM 767 O O . GLN A 1 93 ? 7.344 -25.594 -8.656 1 87.19 93 GLN A O 1
ATOM 772 N N . GLU A 1 94 ? 5.359 -25.344 -7.715 1 84 94 GLU A N 1
ATOM 773 C CA . GLU A 1 94 ? 5.125 -26.781 -7.879 1 84 94 GLU A CA 1
ATOM 774 C C . GLU A 1 94 ? 5.078 -27.172 -9.352 1 84 94 GLU A C 1
ATOM 776 O O . GLU A 1 94 ? 5.379 -28.312 -9.711 1 84 94 GLU A O 1
ATOM 781 N N . LYS A 1 95 ? 4.934 -26.156 -10.195 1 77.38 95 LYS A N 1
ATOM 782 C CA . LYS A 1 95 ? 4.77 -26.453 -11.617 1 77.38 95 LYS A CA 1
ATOM 783 C C . LYS A 1 95 ? 5.77 -25.672 -12.461 1 77.38 95 LYS A C 1
ATOM 785 O O . LYS A 1 95 ? 6.094 -26.078 -13.578 1 77.38 95 LYS A O 1
ATOM 790 N N . VAL A 1 96 ? 6.051 -24.547 -11.992 1 79.38 96 VAL A N 1
ATOM 791 C CA . VAL A 1 96 ? 6.996 -23.672 -12.68 1 79.38 96 VAL A CA 1
ATOM 792 C C . VAL A 1 96 ? 8.258 -23.5 -11.836 1 79.38 96 VAL A C 1
ATOM 794 O O . VAL A 1 96 ? 8.281 -22.688 -10.906 1 79.38 96 VAL A O 1
ATOM 797 N N . PRO A 1 97 ? 9.219 -24.281 -12.203 1 83.38 97 PRO A N 1
ATOM 798 C CA . PRO A 1 97 ? 10.445 -24.125 -11.422 1 83.38 97 PRO A CA 1
ATOM 799 C C . PRO A 1 97 ? 10.898 -22.672 -11.336 1 83.38 97 PRO A C 1
ATOM 801 O O . PRO A 1 97 ? 10.773 -21.906 -12.305 1 83.38 97 PRO A O 1
ATOM 804 N N . PRO A 1 98 ? 11.375 -22.281 -10.219 1 82.88 98 PRO A N 1
ATOM 805 C CA . PRO A 1 98 ? 11.797 -20.891 -10 1 82.88 98 PRO A CA 1
ATOM 806 C C . PRO A 1 98 ? 12.727 -20.375 -11.102 1 82.88 98 PRO A C 1
ATOM 808 O O . PRO A 1 98 ? 12.625 -19.219 -11.516 1 82.88 98 PRO A O 1
ATOM 811 N N . GLU A 1 99 ? 13.477 -21.219 -11.57 1 80.56 99 GLU A N 1
ATOM 812 C CA . GLU A 1 99 ? 14.453 -20.828 -12.586 1 80.56 99 GLU A CA 1
ATOM 813 C C . GLU A 1 99 ? 13.773 -20.453 -13.891 1 80.56 99 GLU A C 1
ATOM 815 O O . GLU A 1 99 ? 14.312 -19.672 -14.68 1 80.56 99 GLU A O 1
ATOM 820 N N . SER A 1 100 ? 12.562 -21 -14.016 1 85.38 100 SER A N 1
ATOM 821 C CA . SER A 1 100 ? 11.844 -20.75 -15.266 1 85.38 100 SER A CA 1
ATOM 822 C C . SER A 1 100 ? 11.164 -19.391 -15.258 1 85.38 100 SER A C 1
ATOM 824 O O . SER A 1 100 ? 10.844 -18.844 -16.312 1 85.38 100 SER A O 1
ATOM 826 N N . ILE A 1 101 ? 11.023 -18.844 -14.109 1 84.06 101 ILE A N 1
ATOM 827 C CA . ILE A 1 101 ? 10.359 -17.547 -13.977 1 84.06 101 ILE A CA 1
ATOM 828 C C . ILE A 1 101 ? 11.203 -16.469 -14.648 1 84.06 101 ILE A C 1
ATOM 830 O O . ILE A 1 101 ? 10.672 -15.602 -15.344 1 84.06 101 ILE A O 1
ATOM 834 N N . GLU A 1 102 ? 12.469 -16.609 -14.523 1 83.38 102 GLU A N 1
ATOM 835 C CA . GLU A 1 102 ? 13.391 -15.594 -15.023 1 83.38 102 GLU A CA 1
ATOM 836 C C . GLU A 1 102 ? 13.398 -15.555 -16.547 1 83.38 102 GLU A C 1
ATOM 838 O O . GLU A 1 102 ? 13.641 -14.508 -17.156 1 83.38 102 GLU A O 1
ATOM 843 N N . SER A 1 103 ? 13.102 -16.719 -17.062 1 87.62 103 SER A N 1
ATOM 844 C CA . SER A 1 103 ? 13.164 -16.797 -18.516 1 87.62 103 SER A CA 1
ATOM 845 C C . SER A 1 103 ? 11.773 -16.719 -19.141 1 87.62 103 SER A C 1
ATOM 847 O O . SER A 1 103 ? 11.641 -16.688 -20.359 1 87.62 103 SER A O 1
ATOM 849 N N . ASP A 1 104 ? 10.758 -16.703 -18.344 1 90.06 104 ASP A N 1
ATOM 850 C CA . ASP A 1 104 ? 9.391 -16.641 -18.844 1 90.06 104 ASP A CA 1
ATOM 851 C C . ASP A 1 104 ? 9.078 -15.266 -19.438 1 90.06 104 ASP A C 1
ATOM 853 O O . ASP A 1 104 ? 9.211 -14.25 -18.75 1 90.06 104 ASP A O 1
ATOM 857 N N . GLU A 1 105 ? 8.641 -15.273 -20.656 1 92.31 105 GLU A N 1
ATOM 858 C CA . GLU A 1 105 ? 8.453 -14.023 -21.406 1 92.31 105 GLU A CA 1
ATOM 859 C C . GLU A 1 105 ? 7.371 -13.164 -20.766 1 92.31 105 GLU A C 1
ATOM 861 O O . GLU A 1 105 ? 7.473 -11.93 -20.766 1 92.31 105 GLU A O 1
ATOM 866 N N . GLU A 1 106 ? 6.332 -13.781 -20.234 1 91.69 106 GLU A N 1
ATOM 867 C CA . GLU A 1 106 ? 5.246 -13.016 -19.641 1 91.69 106 GLU A CA 1
ATOM 868 C C . GLU A 1 106 ? 5.691 -12.352 -18.344 1 91.69 106 GLU A C 1
ATOM 870 O O . GLU A 1 106 ? 5.363 -11.195 -18.094 1 91.69 106 GLU A O 1
ATOM 875 N N . PHE A 1 107 ? 6.48 -13.055 -17.578 1 91.88 107 PHE A N 1
ATOM 876 C CA . PHE A 1 107 ? 7.023 -12.469 -16.359 1 91.88 107 PHE A CA 1
ATOM 877 C C . PHE A 1 107 ? 8 -11.344 -16.672 1 91.88 107 PHE A C 1
ATOM 879 O O . PHE A 1 107 ? 7.965 -10.289 -16.047 1 91.88 107 PHE A O 1
ATOM 886 N N . ARG A 1 108 ? 8.758 -11.555 -17.641 1 93.06 108 ARG A N 1
ATOM 887 C CA . ARG A 1 108 ? 9.719 -10.539 -18.031 1 93.06 108 ARG A CA 1
ATOM 888 C C . ARG A 1 108 ? 9.016 -9.273 -18.5 1 93.06 108 ARG A C 1
ATOM 890 O O . ARG A 1 108 ? 9.438 -8.156 -18.172 1 93.06 108 ARG A O 1
ATOM 897 N N . SER A 1 109 ? 8.008 -9.492 -19.266 1 93.44 109 SER A N 1
ATOM 898 C CA . SER A 1 109 ? 7.238 -8.359 -19.75 1 93.44 109 SER A CA 1
ATOM 899 C C . SER A 1 109 ? 6.594 -7.594 -18.594 1 93.44 109 SER A C 1
ATOM 901 O O . SER A 1 109 ? 6.598 -6.363 -18.578 1 93.44 109 SER A O 1
ATOM 903 N N . ALA A 1 110 ? 6.059 -8.32 -17.672 1 92.12 110 ALA A N 1
ATOM 904 C CA . ALA A 1 110 ? 5.445 -7.688 -16.5 1 92.12 110 ALA A CA 1
ATOM 905 C C . ALA A 1 110 ? 6.48 -6.922 -15.688 1 92.12 110 ALA A C 1
ATOM 907 O O . ALA A 1 110 ? 6.23 -5.793 -15.266 1 92.12 110 ALA A O 1
ATOM 908 N N . VAL A 1 111 ? 7.637 -7.5 -15.516 1 92.81 111 VAL A N 1
ATOM 909 C CA . VAL A 1 111 ? 8.711 -6.879 -14.742 1 92.81 111 VAL A CA 1
ATOM 910 C C . VAL A 1 111 ? 9.188 -5.617 -15.453 1 92.81 111 VAL A C 1
ATOM 912 O O . VAL A 1 111 ? 9.547 -4.629 -14.805 1 92.81 111 VAL A O 1
ATOM 915 N N . ALA A 1 112 ? 9.164 -5.609 -16.766 1 89.88 112 ALA A N 1
ATOM 916 C CA . ALA A 1 112 ? 9.531 -4.418 -17.531 1 89.88 112 ALA A CA 1
ATOM 917 C C . ALA A 1 112 ? 8.625 -3.24 -17.172 1 89.88 112 ALA A C 1
ATOM 919 O O . ALA A 1 112 ? 9.07 -2.09 -17.156 1 89.88 112 ALA A O 1
ATOM 920 N N . GLY A 1 113 ? 7.387 -3.578 -16.859 1 84.31 113 GLY A N 1
ATOM 921 C CA . GLY A 1 113 ? 6.469 -2.545 -16.406 1 84.31 113 GLY A CA 1
ATOM 922 C C . GLY A 1 113 ? 6.879 -1.934 -15.07 1 84.31 113 GLY A C 1
ATOM 923 O O . GLY A 1 113 ? 6.789 -0.718 -14.891 1 84.31 113 GLY A O 1
ATOM 924 N N . VAL A 1 114 ? 7.375 -2.768 -14.188 1 84.38 114 VAL A N 1
ATOM 925 C CA . VAL A 1 114 ? 7.852 -2.312 -12.883 1 84.38 114 VAL A CA 1
ATOM 926 C C . VAL A 1 114 ? 9.07 -1.417 -13.062 1 84.38 114 VAL A C 1
ATOM 928 O O . VAL A 1 114 ? 9.195 -0.385 -12.398 1 84.38 114 VAL A O 1
ATOM 931 N N . VAL A 1 115 ? 9.906 -1.755 -13.938 1 87 115 VAL A N 1
ATOM 932 C CA . VAL A 1 115 ? 11.125 -1.005 -14.203 1 87 115 VAL A CA 1
ATOM 933 C C . VAL A 1 115 ? 10.773 0.413 -14.648 1 87 115 VAL A C 1
ATOM 935 O O . VAL A 1 115 ? 11.414 1.379 -14.227 1 87 115 VAL A O 1
ATOM 938 N N . LYS A 1 116 ? 9.781 0.545 -15.422 1 79.62 116 LYS A N 1
ATOM 939 C CA . LYS A 1 116 ? 9.352 1.843 -15.938 1 79.62 116 LYS A CA 1
ATOM 940 C C . LYS A 1 116 ? 8.906 2.766 -14.805 1 79.62 116 LYS A C 1
ATOM 942 O O . LYS A 1 116 ? 9.055 3.984 -14.898 1 79.62 116 LYS A O 1
ATOM 947 N N . LEU A 1 117 ? 8.477 2.186 -13.781 1 69.69 117 LEU A N 1
ATOM 948 C CA . LEU A 1 117 ? 8.023 2.979 -12.648 1 69.69 117 LEU A CA 1
ATOM 949 C C . LEU A 1 117 ? 9.195 3.619 -11.922 1 69.69 117 LEU A C 1
ATOM 951 O O . LEU A 1 117 ? 9.062 4.699 -11.344 1 69.69 117 LEU A O 1
ATOM 955 N N . PHE A 1 118 ? 10.312 3.043 -11.945 1 71.12 118 PHE A N 1
ATOM 956 C CA . PHE A 1 118 ? 11.516 3.568 -11.312 1 71.12 118 PHE A CA 1
ATOM 957 C C . PHE A 1 118 ? 12.164 4.641 -12.18 1 71.12 118 PHE A C 1
ATOM 959 O O . PHE A 1 118 ? 13 5.414 -11.703 1 71.12 118 PHE A O 1
ATOM 966 N N . GLU A 1 119 ? 11.742 4.75 -13.383 1 65.38 119 GLU A N 1
ATOM 967 C CA . GLU A 1 119 ? 12.297 5.762 -14.281 1 65.38 119 GLU A CA 1
ATOM 968 C C . GLU A 1 119 ? 11.953 7.172 -13.805 1 65.38 119 GLU A C 1
ATOM 970 O O . GLU A 1 119 ? 12.711 8.109 -14.031 1 65.38 119 GLU A O 1
ATOM 975 N N . ILE A 1 120 ? 10.93 7.238 -13.078 1 58.47 120 ILE A N 1
ATOM 976 C CA . ILE A 1 120 ? 10.477 8.539 -12.586 1 58.47 120 ILE A CA 1
ATOM 977 C C . ILE A 1 120 ? 11.477 9.086 -11.57 1 58.47 120 ILE A C 1
ATOM 979 O O . ILE A 1 120 ? 11.562 10.297 -11.375 1 58.47 120 ILE A O 1
ATOM 983 N N . THR A 1 121 ? 12.188 8.219 -11.031 1 61.81 121 THR A N 1
ATOM 984 C CA . THR A 1 121 ? 13.133 8.641 -10 1 61.81 121 THR A CA 1
ATOM 985 C C . THR A 1 121 ? 14.492 8.969 -10.609 1 61.81 121 THR A C 1
ATOM 987 O O . THR A 1 121 ? 15.391 9.445 -9.922 1 61.81 121 THR A O 1
ATOM 990 N N . ARG A 1 122 ? 14.609 8.852 -11.891 1 64.69 122 ARG A N 1
ATOM 991 C CA . ARG A 1 122 ? 15.914 8.945 -12.539 1 64.69 122 ARG A CA 1
ATOM 992 C C . ARG A 1 122 ? 16.484 10.352 -12.422 1 64.69 122 ARG A C 1
ATOM 994 O O . ARG A 1 122 ? 17.688 10.523 -12.219 1 64.69 122 ARG A O 1
ATOM 1001 N N . ASP A 1 123 ? 15.594 11.25 -12.547 1 65.25 123 ASP A N 1
ATOM 1002 C CA . ASP A 1 123 ? 16.094 12.617 -12.43 1 65.25 123 ASP A CA 1
ATOM 1003 C C . ASP A 1 123 ? 16.719 12.852 -11.062 1 65.25 123 ASP A C 1
ATOM 1005 O O . ASP A 1 123 ? 17.766 13.508 -10.961 1 65.25 123 ASP A O 1
ATOM 1009 N N . ARG A 1 124 ? 16.156 12.273 -10.133 1 67.38 124 ARG A N 1
ATOM 1010 C CA . ARG A 1 124 ? 16.672 12.414 -8.773 1 67.38 124 ARG A CA 1
ATOM 1011 C C . ARG A 1 124 ? 17.984 11.664 -8.609 1 67.38 124 ARG A C 1
ATOM 1013 O O . ARG A 1 124 ? 18.828 12.031 -7.785 1 67.38 124 ARG A O 1
ATOM 1020 N N . TRP A 1 125 ? 18.188 10.703 -9.508 1 77.88 125 TRP A N 1
ATOM 1021 C CA . TRP A 1 125 ? 19.344 9.812 -9.375 1 77.88 125 TRP A CA 1
ATOM 1022 C C . TRP A 1 125 ? 20.578 10.43 -10.023 1 77.88 125 TRP A C 1
ATOM 1024 O O . TRP A 1 125 ? 21.688 9.914 -9.875 1 77.88 125 TRP A O 1
ATOM 1034 N N . SER A 1 126 ? 20.406 11.562 -10.672 1 80.12 126 SER A N 1
ATOM 1035 C CA . SER A 1 126 ? 21.531 12.172 -11.375 1 80.12 126 SER A CA 1
ATOM 1036 C C . SER A 1 126 ? 22.656 12.523 -10.406 1 80.12 126 SER A C 1
ATOM 1038 O O . SER A 1 126 ? 23.828 12.484 -10.773 1 80.12 126 SER A O 1
ATOM 1040 N N . GLU A 1 127 ? 22.375 12.758 -9.164 1 83.81 127 GLU A N 1
ATOM 1041 C CA . GLU A 1 127 ? 23.375 13.156 -8.172 1 83.81 127 GLU A CA 1
ATOM 1042 C C . GLU A 1 127 ? 23.75 11.984 -7.273 1 83.81 127 GLU A C 1
ATOM 1044 O O . GLU A 1 127 ? 24.625 12.109 -6.406 1 83.81 127 GLU A O 1
ATOM 1049 N N . TYR A 1 128 ? 23.234 10.836 -7.527 1 87.25 128 TYR A N 1
ATOM 1050 C CA . TYR A 1 128 ? 23.438 9.68 -6.664 1 87.25 128 TYR A CA 1
ATOM 1051 C C . TYR A 1 128 ? 24.672 8.883 -7.086 1 87.25 128 TYR A C 1
ATOM 1053 O O . TYR A 1 128 ? 24.922 8.727 -8.281 1 87.25 128 TYR A O 1
ATOM 1061 N N . THR A 1 129 ? 25.406 8.477 -6.113 1 93.12 129 THR A N 1
ATOM 1062 C CA . THR A 1 129 ? 26.391 7.434 -6.371 1 93.12 129 THR A CA 1
ATOM 1063 C C . THR A 1 129 ? 25.703 6.109 -6.684 1 93.12 129 THR A C 1
ATOM 1065 O O . THR A 1 129 ? 24.5 5.957 -6.461 1 93.12 129 THR A O 1
ATOM 1068 N N . ASP A 1 130 ? 26.438 5.164 -7.172 1 93.38 130 ASP A N 1
ATOM 1069 C CA . ASP A 1 130 ? 25.891 3.838 -7.445 1 93.38 130 ASP A CA 1
ATOM 1070 C C . ASP A 1 130 ? 25.359 3.189 -6.172 1 93.38 130 ASP A C 1
ATOM 1072 O O . ASP A 1 130 ? 24.312 2.529 -6.199 1 93.38 130 ASP A O 1
ATOM 1076 N N . GLU A 1 131 ? 26.062 3.42 -5.059 1 94.38 131 GLU A N 1
ATOM 1077 C CA . GLU A 1 131 ? 25.625 2.871 -3.779 1 94.38 131 GLU A CA 1
ATOM 1078 C C . GLU A 1 131 ? 24.297 3.479 -3.34 1 94.38 131 GLU A C 1
ATOM 1080 O O . GLU A 1 131 ? 23.406 2.77 -2.855 1 94.38 131 GLU A O 1
ATOM 1085 N N . GLN A 1 132 ? 24.156 4.719 -3.57 1 88.5 132 GLN A N 1
ATOM 1086 C CA . GLN A 1 132 ? 22.938 5.41 -3.197 1 88.5 132 GLN A CA 1
ATOM 1087 C C . GLN A 1 132 ? 21.75 4.934 -4.039 1 88.5 132 GLN A C 1
ATOM 1089 O O . GLN A 1 132 ? 20.656 4.738 -3.52 1 88.5 132 GLN A O 1
ATOM 1094 N N . LYS A 1 133 ? 22.031 4.77 -5.32 1 89.19 133 LYS A N 1
ATOM 1095 C CA . LYS A 1 133 ? 20.984 4.242 -6.207 1 89.19 133 LYS A CA 1
ATOM 1096 C C . LYS A 1 133 ? 20.547 2.854 -5.762 1 89.19 133 LYS A C 1
ATOM 1098 O O . LYS A 1 133 ? 19.344 2.594 -5.637 1 89.19 133 LYS A O 1
ATOM 1103 N N . LEU A 1 134 ? 21.5 1.98 -5.52 1 93.62 134 LEU A N 1
ATOM 1104 C CA . LEU A 1 134 ? 21.219 0.612 -5.102 1 93.62 134 LEU A CA 1
ATOM 1105 C C . LEU A 1 134 ? 20.406 0.596 -3.812 1 93.62 134 LEU A C 1
ATOM 1107 O O . LEU A 1 134 ? 19.391 -0.096 -3.721 1 93.62 134 LEU A O 1
ATOM 1111 N N . GLU A 1 135 ? 20.828 1.379 -2.898 1 89.5 135 GLU A N 1
ATOM 1112 C CA . GLU A 1 135 ? 20.156 1.388 -1.598 1 89.5 135 GLU A CA 1
ATOM 1113 C C . GLU A 1 135 ? 18.75 1.941 -1.703 1 89.5 135 GLU A C 1
ATOM 1115 O O . GLU A 1 135 ? 17.844 1.474 -1.013 1 89.5 135 GLU A O 1
ATOM 1120 N N . GLU A 1 136 ? 18.562 2.902 -2.525 1 83.06 136 GLU A N 1
ATOM 1121 C CA . GLU A 1 136 ? 17.219 3.422 -2.742 1 83.06 136 GLU A CA 1
ATOM 1122 C C . GLU A 1 136 ? 16.312 2.361 -3.354 1 83.06 136 GLU A C 1
ATOM 1124 O O . GLU A 1 136 ? 15.141 2.232 -2.963 1 83.06 136 GLU A O 1
ATOM 1129 N N . ILE A 1 137 ? 16.812 1.632 -4.312 1 87.12 137 ILE A N 1
ATOM 1130 C CA . ILE A 1 137 ? 16.047 0.577 -4.965 1 87.12 137 ILE A CA 1
ATOM 1131 C C . ILE A 1 137 ? 15.703 -0.511 -3.953 1 87.12 137 ILE A C 1
ATOM 1133 O O . ILE A 1 137 ? 14.547 -0.932 -3.859 1 87.12 137 ILE A O 1
ATOM 1137 N N . LEU A 1 138 ? 16.688 -0.933 -3.139 1 90.5 138 LEU A N 1
ATOM 1138 C CA . LEU A 1 138 ? 16.453 -1.979 -2.148 1 90.5 138 LEU A CA 1
ATOM 1139 C C . LEU A 1 138 ? 15.5 -1.499 -1.064 1 90.5 138 LEU A C 1
ATOM 1141 O O . LEU A 1 138 ? 14.664 -2.27 -0.58 1 90.5 138 LEU A O 1
ATOM 1145 N N . THR A 1 139 ? 15.602 -0.265 -0.738 1 83.12 139 THR A N 1
ATOM 1146 C CA . THR A 1 139 ? 14.68 0.324 0.229 1 83.12 139 THR A CA 1
ATOM 1147 C C . THR A 1 139 ? 13.25 0.31 -0.304 1 83.12 139 THR A C 1
ATOM 1149 O O . THR A 1 139 ? 12.312 0.03 0.439 1 83.12 139 THR A O 1
ATOM 1152 N N . THR A 1 140 ? 13.117 0.63 -1.52 1 79.38 140 THR A N 1
ATOM 1153 C CA . THR A 1 140 ? 11.797 0.604 -2.15 1 79.38 140 THR A CA 1
ATOM 1154 C C . THR A 1 140 ? 11.227 -0.809 -2.145 1 79.38 140 THR A C 1
ATOM 1156 O O . THR A 1 140 ? 10.039 -1.001 -1.872 1 79.38 140 THR A O 1
ATOM 1159 N N . MET A 1 141 ? 12.039 -1.779 -2.4 1 85.19 141 MET A N 1
ATOM 1160 C CA . MET A 1 141 ? 11.609 -3.178 -2.377 1 85.19 141 MET A CA 1
ATOM 1161 C C . MET A 1 141 ? 11.195 -3.596 -0.972 1 85.19 141 MET A C 1
ATOM 1163 O O . MET A 1 141 ? 10.227 -4.34 -0.805 1 85.19 141 MET A O 1
ATOM 1167 N N . GLU A 1 142 ? 11.969 -3.131 -0.029 1 82.88 142 GLU A N 1
ATOM 1168 C CA . GLU A 1 142 ? 11.625 -3.408 1.363 1 82.88 142 GLU A CA 1
ATOM 1169 C C . GLU A 1 142 ? 10.281 -2.789 1.737 1 82.88 142 GLU A C 1
ATOM 1171 O O . GLU A 1 142 ? 9.461 -3.432 2.393 1 82.88 142 GLU A O 1
ATOM 1176 N N . PHE A 1 143 ? 10.086 -1.678 1.313 1 74.62 143 PHE A N 1
ATOM 1177 C CA . PHE A 1 143 ? 8.836 -0.981 1.591 1 74.62 143 PHE A CA 1
ATOM 1178 C C . PHE A 1 143 ? 7.652 -1.718 0.968 1 74.62 143 PHE A C 1
ATOM 1180 O O . PHE A 1 143 ? 6.57 -1.768 1.552 1 74.62 143 PHE A O 1
ATOM 1187 N N . ALA A 1 144 ? 7.922 -2.219 -0.17 1 79 144 ALA A N 1
ATOM 1188 C CA . ALA A 1 144 ? 6.863 -2.936 -0.882 1 79 144 ALA A CA 1
ATOM 1189 C C . ALA A 1 144 ? 6.574 -4.281 -0.222 1 79 144 ALA A C 1
ATOM 1191 O O . ALA A 1 144 ? 5.641 -4.984 -0.619 1 79 144 ALA A O 1
ATOM 1192 N N . GLY A 1 145 ? 7.414 -4.656 0.792 1 81.06 145 GLY A N 1
ATOM 1193 C CA . GLY A 1 145 ? 7.172 -5.895 1.512 1 81.06 145 GLY A CA 1
ATOM 1194 C C . GLY A 1 145 ? 7.832 -7.102 0.866 1 81.06 145 GLY A C 1
ATOM 1195 O O . GLY A 1 145 ? 7.457 -8.242 1.142 1 81.06 145 GLY A O 1
ATOM 1196 N N . ALA A 1 146 ? 8.781 -6.852 -0.052 1 88.25 146 ALA A N 1
ATOM 1197 C CA . ALA A 1 146 ? 9.438 -7.945 -0.761 1 88.25 146 ALA A CA 1
ATOM 1198 C C . ALA A 1 146 ? 10.469 -8.633 0.13 1 88.25 146 ALA A C 1
ATOM 1200 O O . ALA A 1 146 ? 10.93 -9.734 -0.181 1 88.25 146 ALA A O 1
ATOM 1201 N N . GLY A 1 147 ? 10.844 -8 1.211 1 89.12 147 GLY A N 1
ATOM 1202 C CA . GLY A 1 147 ? 11.875 -8.5 2.1 1 89.12 147 GLY A CA 1
ATOM 1203 C C . GLY A 1 147 ? 12.641 -7.391 2.803 1 89.12 147 GLY A C 1
ATOM 1204 O O . GLY A 1 147 ? 12.117 -6.289 2.986 1 89.12 147 GLY A O 1
ATOM 1205 N N . THR A 1 148 ? 13.805 -7.742 3.283 1 89.88 148 THR A N 1
ATOM 1206 C CA . THR A 1 148 ? 14.688 -6.797 3.951 1 89.88 148 THR A CA 1
ATOM 1207 C C . THR A 1 148 ? 16.109 -6.926 3.422 1 89.88 148 THR A C 1
ATOM 1209 O O . THR A 1 148 ? 16.5 -7.98 2.922 1 89.88 148 THR A O 1
ATOM 1212 N N . PHE A 1 149 ? 16.781 -5.801 3.447 1 94.31 149 PHE A N 1
ATOM 1213 C CA . PHE A 1 149 ? 18.156 -5.91 3.004 1 94.31 149 PHE A CA 1
ATOM 1214 C C . PHE A 1 149 ? 19.109 -5.355 4.055 1 94.31 149 PHE A C 1
ATOM 1216 O O . PHE A 1 149 ? 18.703 -4.617 4.953 1 94.31 149 PHE A O 1
ATOM 1223 N N . ALA A 1 150 ? 20.359 -5.801 4.047 1 96 150 ALA A N 1
ATOM 1224 C CA . ALA A 1 150 ? 21.453 -5.32 4.895 1 96 150 ALA A CA 1
ATOM 1225 C C . ALA A 1 150 ? 22.75 -5.199 4.102 1 96 150 ALA A C 1
ATOM 1227 O O . ALA A 1 150 ? 23.031 -6.016 3.219 1 96 150 ALA A O 1
ATOM 1228 N N . ARG A 1 151 ? 23.453 -4.184 4.484 1 96.12 151 ARG A N 1
ATOM 1229 C CA . ARG A 1 151 ? 24.812 -4.066 3.984 1 96.12 151 ARG A CA 1
ATOM 1230 C C . ARG A 1 151 ? 25.766 -4.941 4.793 1 96.12 151 ARG A C 1
ATOM 1232 O O . ARG A 1 151 ? 25.875 -4.793 6.012 1 96.12 151 ARG A O 1
ATOM 1239 N N . VAL A 1 152 ? 26.422 -5.816 4.207 1 96.12 152 VAL A N 1
ATOM 1240 C CA . VAL A 1 152 ? 27.219 -6.785 4.953 1 96.12 152 VAL A CA 1
ATOM 1241 C C . VAL A 1 152 ? 28.703 -6.578 4.656 1 96.12 152 VAL A C 1
ATOM 1243 O O . VAL A 1 152 ? 29.562 -7.262 5.227 1 96.12 152 VAL A O 1
ATOM 1246 N N . GLY A 1 153 ? 29.094 -5.727 3.824 1 93.38 153 GLY A N 1
ATOM 1247 C CA . GLY A 1 153 ? 30.453 -5.383 3.439 1 93.38 153 GLY A CA 1
ATOM 1248 C C . GLY A 1 153 ? 30.531 -4.121 2.6 1 93.38 153 GLY A C 1
ATOM 1249 O O . GLY A 1 153 ? 29.562 -3.377 2.49 1 93.38 153 GLY A O 1
ATOM 1250 N N . ASP A 1 154 ? 31.734 -3.867 2.135 1 92.12 154 ASP A N 1
ATOM 1251 C CA . ASP A 1 154 ? 31.906 -2.752 1.209 1 92.12 154 ASP A CA 1
ATOM 1252 C C . ASP A 1 154 ? 31.188 -3.016 -0.11 1 92.12 154 ASP A C 1
ATOM 1254 O O . ASP A 1 154 ? 31.562 -3.914 -0.864 1 92.12 154 ASP A O 1
ATOM 1258 N N . LYS A 1 155 ? 30.141 -2.471 -0.339 1 95.06 155 LYS A N 1
ATOM 1259 C CA . LYS A 1 155 ? 29.344 -2.555 -1.563 1 95.06 155 LYS A CA 1
ATOM 1260 C C . LYS A 1 155 ? 28.703 -3.93 -1.709 1 95.06 155 LYS A C 1
ATOM 1262 O O . LYS A 1 155 ? 28.578 -4.449 -2.82 1 95.06 155 LYS A O 1
ATOM 1267 N N . GLU A 1 156 ? 28.578 -4.66 -0.558 1 97.44 156 GLU A N 1
ATOM 1268 C CA . GLU A 1 156 ? 27.938 -5.973 -0.515 1 97.44 156 GLU A CA 1
ATOM 1269 C C . GLU A 1 156 ? 26.641 -5.926 0.284 1 97.44 156 GLU A C 1
ATOM 1271 O O . GLU A 1 156 ? 26.609 -5.453 1.423 1 97.44 156 GLU A O 1
ATOM 1276 N N . TYR A 1 157 ? 25.641 -6.484 -0.34 1 98.12 157 TYR A N 1
ATOM 1277 C CA . TYR A 1 157 ? 24.312 -6.457 0.272 1 98.12 157 TYR A CA 1
ATOM 1278 C C . TYR A 1 157 ? 23.656 -7.832 0.223 1 98.12 157 TYR A C 1
ATOM 1280 O O . TYR A 1 157 ? 23.922 -8.617 -0.689 1 98.12 157 TYR A O 1
ATOM 1288 N N . ILE A 1 158 ? 22.906 -8.078 1.225 1 98.56 158 ILE A N 1
ATOM 1289 C CA . ILE A 1 158 ? 22.047 -9.258 1.238 1 98.56 158 ILE A CA 1
ATOM 1290 C C . ILE A 1 158 ? 20.594 -8.828 1.337 1 98.56 158 ILE A C 1
ATOM 1292 O O . ILE A 1 158 ? 20.234 -8.016 2.193 1 98.56 158 ILE A O 1
ATOM 1296 N N . PHE A 1 159 ? 19.797 -9.297 0.412 1 97.75 159 PHE A N 1
ATOM 1297 C CA . PHE A 1 159 ? 18.344 -9.117 0.469 1 97.75 159 PHE A CA 1
ATOM 1298 C C . PHE A 1 159 ? 17.656 -10.406 0.896 1 97.75 159 PHE A C 1
ATOM 1300 O O . PHE A 1 159 ? 17.719 -11.414 0.183 1 97.75 159 PHE A O 1
ATOM 1307 N N . ASN A 1 160 ? 17 -10.305 2.047 1 97 160 ASN A N 1
ATOM 1308 C CA . ASN A 1 160 ? 16.281 -11.453 2.588 1 97 160 ASN A CA 1
ATOM 1309 C C . ASN A 1 160 ? 14.812 -11.43 2.18 1 97 160 ASN A C 1
ATOM 1311 O O . ASN A 1 160 ? 14.148 -10.398 2.281 1 97 160 ASN A O 1
ATOM 1315 N N . THR A 1 161 ? 14.352 -12.5 1.686 1 94.38 161 THR A N 1
ATOM 1316 C CA . THR A 1 161 ? 12.961 -12.672 1.299 1 94.38 161 THR A CA 1
ATOM 1317 C C . THR A 1 161 ? 12.484 -14.094 1.604 1 94.38 161 THR A C 1
ATOM 1319 O O . THR A 1 161 ? 13.188 -14.852 2.277 1 94.38 161 THR A O 1
ATOM 1322 N N . TYR A 1 162 ? 11.258 -14.461 1.244 1 91.5 162 TYR A N 1
ATOM 1323 C CA . TYR A 1 162 ? 10.805 -15.836 1.38 1 91.5 162 TYR A CA 1
ATOM 1324 C C . TYR A 1 162 ? 11.391 -16.719 0.276 1 91.5 162 TYR A C 1
ATOM 1326 O O . TYR A 1 162 ? 11.586 -16.25 -0.851 1 91.5 162 TYR A O 1
ATOM 1334 N N . ALA A 1 163 ? 11.609 -17.922 0.647 1 93.06 163 ALA A N 1
ATOM 1335 C CA . ALA A 1 163 ? 12.188 -18.844 -0.323 1 93.06 163 ALA A CA 1
ATOM 1336 C C . ALA A 1 163 ? 11.352 -18.891 -1.602 1 93.06 163 ALA A C 1
ATOM 1338 O O . ALA A 1 163 ? 11.898 -18.859 -2.707 1 93.06 163 ALA A O 1
ATOM 1339 N N . GLU A 1 164 ? 10.047 -18.812 -1.48 1 91.44 164 GLU A N 1
ATOM 1340 C CA . GLU A 1 164 ? 9.125 -18.938 -2.607 1 91.44 164 GLU A CA 1
ATOM 1341 C C . GLU A 1 164 ? 9.188 -17.719 -3.51 1 91.44 164 GLU A C 1
ATOM 1343 O O . GLU A 1 164 ? 8.898 -17.797 -4.707 1 91.44 164 GLU A O 1
ATOM 1348 N N . SER A 1 165 ? 9.648 -16.562 -2.902 1 92.5 165 SER A N 1
ATOM 1349 C CA . SER A 1 165 ? 9.594 -15.312 -3.654 1 92.5 165 SER A CA 1
ATOM 1350 C C . SER A 1 165 ? 10.961 -14.953 -4.23 1 92.5 165 SER A C 1
ATOM 1352 O O . SER A 1 165 ? 11.102 -13.945 -4.922 1 92.5 165 SER A O 1
ATOM 1354 N N . THR A 1 166 ? 11.953 -15.773 -4.004 1 94.75 166 THR A N 1
ATOM 1355 C CA . THR A 1 166 ? 13.328 -15.438 -4.324 1 94.75 166 THR A CA 1
ATOM 1356 C C . THR A 1 166 ? 13.484 -15.148 -5.812 1 94.75 166 THR A C 1
ATOM 1358 O O . THR A 1 166 ? 14.062 -14.125 -6.195 1 94.75 166 THR A O 1
ATOM 1361 N N . ALA A 1 167 ? 12.938 -16 -6.641 1 92.75 167 ALA A N 1
ATOM 1362 C CA . ALA A 1 167 ? 13.148 -15.891 -8.078 1 92.75 167 ALA A CA 1
ATOM 1363 C C . ALA A 1 167 ? 12.539 -14.609 -8.633 1 92.75 167 ALA A C 1
ATOM 1365 O O . ALA A 1 167 ? 13.18 -13.883 -9.391 1 92.75 167 ALA A O 1
ATOM 1366 N N . ILE A 1 168 ? 11.305 -14.352 -8.312 1 92.81 168 ILE A N 1
ATOM 1367 C CA . ILE A 1 168 ? 10.617 -13.18 -8.844 1 92.81 168 ILE A CA 1
ATOM 1368 C C . ILE A 1 168 ? 11.25 -11.914 -8.273 1 92.81 168 ILE A C 1
ATOM 1370 O O . ILE A 1 168 ? 11.398 -10.914 -8.984 1 92.81 168 ILE A O 1
ATOM 1374 N N . THR A 1 169 ? 11.594 -11.945 -6.973 1 94.62 169 THR A N 1
ATOM 1375 C CA . THR A 1 169 ? 12.234 -10.797 -6.336 1 94.62 169 THR A CA 1
ATOM 1376 C C . THR A 1 169 ? 13.586 -10.5 -6.992 1 94.62 169 THR A C 1
ATOM 1378 O O . THR A 1 169 ? 13.898 -9.344 -7.285 1 94.62 169 THR A O 1
ATOM 1381 N N . LYS A 1 170 ? 14.352 -11.531 -7.211 1 96.06 170 LYS A N 1
ATOM 1382 C CA . LYS A 1 170 ? 15.633 -11.383 -7.883 1 96.06 170 LYS A CA 1
ATOM 1383 C C . LYS A 1 170 ? 15.461 -10.797 -9.281 1 96.06 170 LYS A C 1
ATOM 1385 O O . LYS A 1 170 ? 16.203 -9.906 -9.688 1 96.06 170 LYS A O 1
ATOM 1390 N N . LEU A 1 171 ? 14.492 -11.32 -10.016 1 94.81 171 LEU A N 1
ATOM 1391 C CA . LEU A 1 171 ? 14.219 -10.836 -11.367 1 94.81 171 LEU A CA 1
ATOM 1392 C C . LEU A 1 171 ? 13.891 -9.344 -11.352 1 94.81 171 LEU A C 1
ATOM 1394 O O . LEU A 1 171 ? 14.391 -8.586 -12.18 1 94.81 171 LEU A O 1
ATOM 1398 N N . ILE A 1 172 ? 13.086 -8.906 -10.43 1 95.19 172 ILE A N 1
ATOM 1399 C CA . ILE A 1 172 ? 12.688 -7.504 -10.328 1 95.19 172 ILE A CA 1
ATOM 1400 C C . ILE A 1 172 ? 13.898 -6.645 -9.977 1 95.19 172 ILE A C 1
ATOM 1402 O O . ILE A 1 172 ? 14.203 -5.672 -10.672 1 95.19 172 ILE A O 1
ATOM 1406 N N . ILE A 1 173 ? 14.586 -7.047 -8.914 1 95.69 173 ILE A N 1
ATOM 1407 C CA . ILE A 1 173 ? 15.727 -6.277 -8.43 1 95.69 173 ILE A CA 1
ATOM 1408 C C . ILE A 1 173 ? 16.766 -6.156 -9.539 1 95.69 173 ILE A C 1
ATOM 1410 O O . ILE A 1 173 ? 17.234 -5.055 -9.852 1 95.69 173 ILE A O 1
ATOM 1414 N N . SER A 1 174 ? 17.094 -7.289 -10.156 1 95.56 174 SER A N 1
ATOM 1415 C CA . SER A 1 174 ? 18.125 -7.293 -11.203 1 95.56 174 SER A CA 1
ATOM 1416 C C . SER A 1 174 ? 17.719 -6.41 -12.375 1 95.56 174 SER A C 1
ATOM 1418 O O . SER A 1 174 ? 18.547 -5.688 -12.93 1 95.56 174 SER A O 1
ATOM 1420 N N . SER A 1 175 ? 16.484 -6.449 -12.75 1 94.31 175 SER A N 1
ATOM 1421 C CA . SER A 1 175 ? 15.992 -5.672 -13.883 1 94.31 175 SER A CA 1
ATOM 1422 C C . SER A 1 175 ? 16.016 -4.18 -13.578 1 94.31 175 SER A C 1
ATOM 1424 O O . SER A 1 175 ? 16.375 -3.371 -14.438 1 94.31 175 SER A O 1
ATOM 1426 N N . VAL A 1 176 ? 15.625 -3.834 -12.352 1 92.69 176 VAL A N 1
ATOM 1427 C CA . VAL A 1 176 ? 15.609 -2.428 -11.969 1 92.69 176 VAL A CA 1
ATOM 1428 C C . VAL A 1 176 ? 17.031 -1.895 -11.891 1 92.69 176 VAL A C 1
ATOM 1430 O O . VAL A 1 176 ? 17.328 -0.795 -12.375 1 92.69 176 VAL A O 1
ATOM 1433 N N . LEU A 1 177 ? 17.875 -2.689 -11.305 1 94.88 177 LEU A N 1
ATOM 1434 C CA . LEU A 1 177 ? 19.281 -2.275 -11.188 1 94.88 177 LEU A CA 1
ATOM 1435 C C . LEU A 1 177 ? 19.906 -2.092 -12.57 1 94.88 177 LEU A C 1
ATOM 1437 O O . LEU A 1 177 ? 20.609 -1.114 -12.805 1 94.88 177 LEU A O 1
ATOM 1441 N N . ALA A 1 178 ? 19.641 -2.994 -13.484 1 93.56 178 ALA A N 1
ATOM 1442 C CA . ALA A 1 178 ? 20.156 -2.898 -14.844 1 93.56 178 ALA A CA 1
ATOM 1443 C C . ALA A 1 178 ? 19.641 -1.642 -15.539 1 93.56 178 ALA A C 1
ATOM 1445 O O . ALA A 1 178 ? 20.391 -0.954 -16.234 1 93.56 178 ALA A O 1
ATOM 1446 N N . SER A 1 179 ? 18.438 -1.346 -15.359 1 91.12 179 SER A N 1
ATOM 1447 C CA . SER A 1 179 ? 17.828 -0.176 -15.984 1 91.12 179 SER A CA 1
ATOM 1448 C C . SER A 1 179 ? 18.422 1.116 -15.445 1 91.12 179 SER A C 1
ATOM 1450 O O . SER A 1 179 ? 18.438 2.141 -16.125 1 91.12 179 SER A O 1
ATOM 1452 N N . ALA A 1 180 ? 18.906 1.042 -14.195 1 89.69 180 ALA A N 1
ATOM 1453 C CA . ALA A 1 180 ? 19.516 2.201 -13.555 1 89.69 180 ALA A CA 1
ATOM 1454 C C . ALA A 1 180 ? 20.984 2.348 -13.969 1 89.69 180 ALA A C 1
ATOM 1456 O O . ALA A 1 180 ? 21.672 3.26 -13.516 1 89.69 180 ALA A O 1
ATOM 1457 N N . GLY A 1 181 ? 21.469 1.4 -14.766 1 90.56 181 GLY A N 1
ATOM 1458 C CA . GLY A 1 181 ? 22.828 1.459 -15.266 1 90.56 181 GLY A CA 1
ATOM 1459 C C . GLY A 1 181 ? 23.844 0.908 -14.281 1 90.56 181 GLY A C 1
ATOM 1460 O O . GLY A 1 181 ? 25.047 1.199 -14.383 1 90.56 181 GLY A O 1
ATOM 1461 N N . LEU A 1 182 ? 23.312 0.12 -13.312 1 94.25 182 LEU A N 1
ATOM 1462 C CA . LEU A 1 182 ? 24.219 -0.42 -12.312 1 94.25 182 LEU A CA 1
ATOM 1463 C C . LEU A 1 182 ? 24.781 -1.766 -12.758 1 94.25 182 LEU A C 1
ATOM 1465 O O . LEU A 1 182 ? 24.047 -2.611 -13.273 1 94.25 182 LEU A O 1
ATOM 1469 N N . LYS A 1 183 ? 26.062 -1.883 -12.602 1 94.19 183 LYS A N 1
ATOM 1470 C CA . LYS A 1 183 ? 26.734 -3.168 -12.812 1 94.19 183 LYS A CA 1
ATOM 1471 C C . LYS A 1 183 ? 26.875 -3.936 -11.508 1 94.19 183 LYS A C 1
ATOM 1473 O O . LYS A 1 183 ? 27.703 -3.594 -10.664 1 94.19 183 LYS A O 1
ATOM 1478 N N . VAL A 1 184 ? 26.031 -4.984 -11.414 1 96.5 184 VAL A N 1
ATOM 1479 C CA . VAL A 1 184 ? 26.047 -5.715 -10.148 1 96.5 184 VAL A CA 1
ATOM 1480 C C . VAL A 1 184 ? 26.203 -7.207 -10.414 1 96.5 184 VAL A C 1
ATOM 1482 O O . VAL A 1 184 ? 25.812 -7.699 -11.484 1 96.5 184 VAL A O 1
ATOM 1485 N N . GLU A 1 185 ? 26.906 -7.848 -9.492 1 97.31 185 GLU A N 1
ATOM 1486 C CA . GLU A 1 185 ? 26.875 -9.305 -9.422 1 97.31 185 GLU A CA 1
ATOM 1487 C C . GLU A 1 185 ? 25.781 -9.789 -8.469 1 97.31 185 GLU A C 1
ATOM 1489 O O . GLU A 1 185 ? 25.703 -9.352 -7.32 1 97.31 185 GLU A O 1
ATOM 1494 N N . ILE A 1 186 ? 24.922 -10.695 -9.023 1 96.94 186 ILE A N 1
ATOM 1495 C CA . ILE A 1 186 ? 23.812 -11.164 -8.203 1 96.94 186 ILE A CA 1
ATOM 1496 C C . ILE A 1 186 ? 23.844 -12.688 -8.117 1 96.94 186 ILE A C 1
ATOM 1498 O O . ILE A 1 186 ? 23.953 -13.367 -9.141 1 96.94 186 ILE A O 1
ATOM 1502 N N . ASP A 1 187 ? 23.859 -13.156 -6.902 1 96.44 187 ASP A N 1
ATOM 1503 C CA . ASP A 1 187 ? 23.688 -14.578 -6.598 1 96.44 187 ASP A CA 1
ATOM 1504 C C . ASP A 1 187 ? 22.547 -14.797 -5.613 1 96.44 187 ASP A C 1
ATOM 1506 O O . ASP A 1 187 ? 22.031 -13.836 -5.031 1 96.44 187 ASP A O 1
ATOM 1510 N N . HIS A 1 188 ? 22.094 -16.078 -5.594 1 95.94 188 HIS A N 1
ATOM 1511 C CA . HIS A 1 188 ? 21 -16.281 -4.66 1 95.94 188 HIS A CA 1
ATOM 1512 C C . HIS A 1 188 ? 20.953 -17.703 -4.145 1 95.94 188 HIS A C 1
ATOM 1514 O O . HIS A 1 188 ? 21.5 -18.625 -4.777 1 95.94 188 HIS A O 1
ATOM 1520 N N . THR A 1 189 ? 20.516 -17.906 -2.988 1 95.75 189 THR A N 1
ATOM 1521 C CA . THR A 1 189 ? 19.969 -19.125 -2.412 1 95.75 189 THR A CA 1
ATOM 1522 C C . THR A 1 189 ? 18.516 -18.922 -1.994 1 95.75 189 THR A C 1
ATOM 1524 O O . THR A 1 189 ? 18.016 -17.797 -1.98 1 95.75 189 THR A O 1
ATOM 1527 N N . PRO A 1 190 ? 17.812 -19.984 -1.85 1 93.75 190 PRO A N 1
ATOM 1528 C CA . PRO A 1 190 ? 16.422 -19.766 -1.407 1 93.75 190 PRO A CA 1
ATOM 1529 C C . PRO A 1 190 ? 16.328 -18.859 -0.185 1 93.75 190 PRO A C 1
ATOM 1531 O O . PRO A 1 190 ? 16.922 -19.156 0.855 1 93.75 190 PRO A O 1
ATOM 1534 N N . GLY A 1 191 ? 15.688 -17.766 -0.357 1 96.12 191 GLY A N 1
ATOM 1535 C CA . GLY A 1 191 ? 15.43 -16.859 0.75 1 96.12 191 GLY A CA 1
ATOM 1536 C C . GLY A 1 191 ? 16.438 -15.742 0.845 1 96.12 191 GLY A C 1
ATOM 1537 O O . GLY A 1 191 ? 16.281 -14.812 1.646 1 96.12 191 GLY A O 1
ATOM 1538 N N . LYS A 1 192 ? 17.484 -15.836 0.017 1 97.62 192 LYS A N 1
ATOM 1539 C CA . LYS A 1 192 ? 18.547 -14.828 0.096 1 97.62 192 LYS A CA 1
ATOM 1540 C C . LYS A 1 192 ? 19.047 -14.453 -1.293 1 97.62 192 LYS A C 1
ATOM 1542 O O . LYS A 1 192 ? 19.312 -15.328 -2.121 1 97.62 192 LYS A O 1
ATOM 1547 N N . ILE A 1 193 ? 19.188 -13.203 -1.512 1 98.06 193 ILE A N 1
ATOM 1548 C CA . ILE A 1 193 ? 19.781 -12.656 -2.727 1 98.06 193 ILE A CA 1
ATOM 1549 C C . ILE A 1 193 ? 21.031 -11.859 -2.375 1 98.06 193 ILE A C 1
ATOM 1551 O O . ILE A 1 193 ? 20.984 -10.938 -1.56 1 98.06 193 ILE A O 1
ATOM 1555 N N . PHE A 1 194 ? 22.109 -12.242 -2.92 1 98.5 194 PHE A N 1
ATOM 1556 C CA . PHE A 1 194 ? 23.406 -11.586 -2.701 1 98.5 194 PHE A CA 1
ATOM 1557 C C . PHE A 1 194 ? 23.703 -10.594 -3.814 1 98.5 194 PHE A C 1
ATOM 1559 O O . PHE A 1 194 ? 23.641 -10.938 -4.996 1 98.5 194 PHE A O 1
ATOM 1566 N N . ILE A 1 195 ? 23.953 -9.375 -3.416 1 98.31 195 ILE A N 1
ATOM 1567 C CA . ILE A 1 195 ? 24.188 -8.312 -4.383 1 98.31 195 ILE A CA 1
ATOM 1568 C C . ILE A 1 195 ? 25.547 -7.668 -4.117 1 98.31 195 ILE A C 1
ATOM 1570 O O . ILE A 1 195 ? 25.828 -7.246 -2.996 1 98.31 195 ILE A O 1
ATOM 1574 N N . ARG A 1 196 ? 26.344 -7.602 -5.074 1 97.25 196 ARG A N 1
ATOM 1575 C CA . ARG A 1 196 ? 27.656 -6.957 -4.984 1 97.25 196 ARG A CA 1
ATOM 1576 C C . ARG A 1 196 ? 27.812 -5.891 -6.062 1 97.25 196 ARG A C 1
ATOM 1578 O O . ARG A 1 196 ? 27.609 -6.164 -7.246 1 97.25 196 ARG A O 1
ATOM 1585 N N . LEU A 1 197 ? 28.031 -4.691 -5.617 1 95.56 197 LEU A N 1
ATOM 1586 C CA . LEU A 1 197 ? 28.234 -3.557 -6.512 1 95.56 197 LEU A CA 1
ATOM 1587 C C . LEU A 1 197 ? 29.703 -3.43 -6.914 1 95.56 197 LEU A C 1
ATOM 1589 O O . LEU A 1 197 ? 30.594 -3.551 -6.07 1 95.56 197 LEU A O 1
ATOM 1593 N N . MET B 1 1 ? 19.781 36.031 13.609 1 40.47 1 MET B N 1
ATOM 1594 C CA . MET B 1 1 ? 18.688 35.5 12.789 1 40.47 1 MET B CA 1
ATOM 1595 C C . MET B 1 1 ? 17.609 34.875 13.664 1 40.47 1 MET B C 1
ATOM 1597 O O . MET B 1 1 ? 17.906 34.188 14.633 1 40.47 1 MET B O 1
ATOM 1601 N N . LYS B 1 2 ? 16.391 35.406 13.633 1 57.03 2 LYS B N 1
ATOM 1602 C CA . LYS B 1 2 ? 15.398 35.031 14.625 1 57.03 2 LYS B CA 1
ATOM 1603 C C . LYS B 1 2 ? 15.094 33.531 14.531 1 57.03 2 LYS B C 1
ATOM 1605 O O . LYS B 1 2 ? 14.906 33 13.438 1 57.03 2 LYS B O 1
ATOM 1610 N N . LEU B 1 3 ? 15.242 32.906 15.617 1 67.25 3 LEU B N 1
ATOM 1611 C CA . LEU B 1 3 ? 15.211 31.469 15.75 1 67.25 3 LEU B CA 1
ATOM 1612 C C . LEU B 1 3 ? 13.812 30.922 15.469 1 67.25 3 LEU B C 1
ATOM 1614 O O . LEU B 1 3 ? 13.672 29.844 14.875 1 67.25 3 LEU B O 1
ATOM 1618 N N . PHE B 1 4 ? 12.828 31.906 15.789 1 76.94 4 PHE B N 1
ATOM 1619 C CA . PHE B 1 4 ? 11.445 31.5 15.562 1 76.94 4 PHE B CA 1
ATOM 1620 C C . PHE B 1 4 ? 10.633 32.656 15 1 76.94 4 PHE B C 1
ATOM 1622 O O . PHE B 1 4 ? 10.898 33.812 15.312 1 76.94 4 PHE B O 1
ATOM 1629 N N . HIS B 1 5 ? 9.852 32.469 14.055 1 85.88 5 HIS B N 1
ATOM 1630 C CA . HIS B 1 5 ? 8.875 33.375 13.477 1 85.88 5 HIS B CA 1
ATOM 1631 C C . HIS B 1 5 ? 7.477 33.094 14.016 1 85.88 5 HIS B C 1
ATOM 1633 O O . HIS B 1 5 ? 7.078 31.938 14.156 1 85.88 5 HIS B O 1
ATOM 1639 N N . ARG B 1 6 ? 6.855 34.219 14.445 1 87.44 6 ARG B N 1
ATOM 1640 C CA . ARG B 1 6 ? 5.484 34.062 14.922 1 87.44 6 ARG B CA 1
ATOM 1641 C C . ARG B 1 6 ? 4.48 34.438 13.828 1 87.44 6 ARG B C 1
ATOM 1643 O O . ARG B 1 6 ? 4.625 35.438 13.156 1 87.44 6 ARG B O 1
ATOM 1650 N N . ILE B 1 7 ? 3.633 33.469 13.586 1 87.56 7 ILE B N 1
ATOM 1651 C CA . ILE B 1 7 ? 2.59 33.688 12.602 1 87.56 7 ILE B CA 1
ATOM 1652 C C . ILE B 1 7 ? 1.217 33.5 13.234 1 87.56 7 ILE B C 1
ATOM 1654 O O . ILE B 1 7 ? 1.066 32.719 14.172 1 87.56 7 ILE B O 1
ATOM 1658 N N . THR B 1 8 ? 0.292 34.312 12.758 1 88 8 THR B N 1
ATOM 1659 C CA . THR B 1 8 ? -1.089 34.188 13.211 1 88 8 THR B CA 1
ATOM 1660 C C . THR B 1 8 ? -1.954 33.531 12.133 1 88 8 THR B C 1
ATOM 1662 O O . THR B 1 8 ? -1.9 33.938 10.969 1 88 8 THR B O 1
ATOM 1665 N N . ILE B 1 9 ? -2.594 32.5 12.57 1 87.62 9 ILE B N 1
ATOM 1666 C CA . ILE B 1 9 ? -3.477 31.828 11.625 1 87.62 9 ILE B CA 1
ATOM 1667 C C . ILE B 1 9 ? -4.906 31.828 12.164 1 87.62 9 ILE B C 1
ATOM 1669 O O . ILE B 1 9 ? -5.117 31.891 13.375 1 87.62 9 ILE B O 1
ATOM 1673 N N . SER B 1 10 ? -5.812 31.844 11.18 1 89 10 SER B N 1
ATOM 1674 C CA . SER B 1 10 ? -7.234 31.781 11.508 1 89 10 SER B CA 1
ATOM 1675 C C . SER B 1 10 ? -7.773 30.375 11.375 1 89 10 SER B C 1
ATOM 1677 O O . SER B 1 10 ? -7.602 29.734 10.336 1 89 10 SER B O 1
ATOM 1679 N N . LEU B 1 11 ? -8.422 29.875 12.492 1 89 11 LEU B N 1
ATOM 1680 C CA . LEU B 1 11 ? -8.953 28.531 12.523 1 89 11 LEU B CA 1
ATOM 1681 C C . LEU B 1 11 ? -10.453 28.531 12.812 1 89 11 LEU B C 1
ATOM 1683 O O . LEU B 1 11 ? -10.938 29.406 13.547 1 89 11 LEU B O 1
ATOM 1687 N N . SER B 1 12 ? -11.102 27.734 12.203 1 88.25 12 SER B N 1
ATOM 1688 C CA . SER B 1 12 ? -12.516 27.547 12.508 1 88.25 12 SER B CA 1
ATOM 1689 C C . SER B 1 12 ? -12.703 26.859 13.852 1 88.25 12 SER B C 1
ATOM 1691 O O . SER B 1 12 ? -11.742 26.375 14.453 1 88.25 12 SER B O 1
ATOM 1693 N N . GLU B 1 13 ? -13.969 26.906 14.266 1 87.81 13 GLU B N 1
ATOM 1694 C CA . GLU B 1 13 ? -14.312 26.172 15.484 1 87.81 13 GLU B CA 1
ATOM 1695 C C . GLU B 1 13 ? -13.977 24.703 15.352 1 87.81 13 GLU B C 1
ATOM 1697 O O . GLU B 1 13 ? -13.5 24.078 16.312 1 87.81 13 GLU B O 1
ATOM 1702 N N . ASP B 1 14 ? -14.203 24.156 14.242 1 86.38 14 ASP B N 1
ATOM 1703 C CA . ASP B 1 14 ? -13.938 22.75 13.992 1 86.38 14 ASP B CA 1
ATOM 1704 C C . ASP B 1 14 ? -12.438 22.469 14.023 1 86.38 14 ASP B C 1
ATOM 1706 O O . ASP B 1 14 ? -12.008 21.438 14.547 1 86.38 14 ASP B O 1
ATOM 1710 N N . ASP B 1 15 ? -11.703 23.344 13.484 1 87.31 15 ASP B N 1
ATOM 1711 C CA . ASP B 1 15 ? -10.25 23.203 13.523 1 87.31 15 ASP B CA 1
ATOM 1712 C C . ASP B 1 15 ? -9.734 23.188 14.961 1 87.31 15 ASP B C 1
ATOM 1714 O O . ASP B 1 15 ? -8.852 22.406 15.305 1 87.31 15 ASP B O 1
ATOM 1718 N N . MET B 1 16 ? -10.328 24.078 15.703 1 87.38 16 MET B N 1
ATOM 1719 C CA . MET B 1 16 ? -9.891 24.219 17.094 1 87.38 16 MET B CA 1
ATOM 1720 C C . MET B 1 16 ? -10.172 22.953 17.875 1 87.38 16 MET B C 1
ATOM 1722 O O . MET B 1 16 ? -9.375 22.547 18.734 1 87.38 16 MET B O 1
ATOM 1726 N N . LYS B 1 17 ? -11.25 22.391 17.625 1 89.12 17 LYS B N 1
ATOM 1727 C CA . LYS B 1 17 ? -11.586 21.141 18.281 1 89.12 17 LYS B CA 1
ATOM 1728 C C . LYS B 1 17 ? -10.562 20.047 17.969 1 89.12 17 LYS B C 1
ATOM 1730 O O . LYS B 1 17 ? -10.141 19.312 18.859 1 89.12 17 LYS B O 1
ATOM 1735 N N . LEU B 1 18 ? -10.164 19.969 16.719 1 88.75 18 LEU B N 1
ATOM 1736 C CA . LEU B 1 18 ? -9.172 18.984 16.297 1 88.75 18 LEU B CA 1
ATOM 1737 C C . LEU B 1 18 ? -7.844 19.203 17.016 1 88.75 18 LEU B C 1
ATOM 1739 O O . LEU B 1 18 ? -7.238 18.25 17.516 1 88.75 18 LEU B O 1
ATOM 1743 N N . ILE B 1 19 ? -7.484 20.422 17.141 1 88.88 19 ILE B N 1
ATOM 1744 C CA . ILE B 1 19 ? -6.195 20.781 17.719 1 88.88 19 ILE B CA 1
ATOM 1745 C C . ILE B 1 19 ? -6.203 20.469 19.219 1 88.88 19 ILE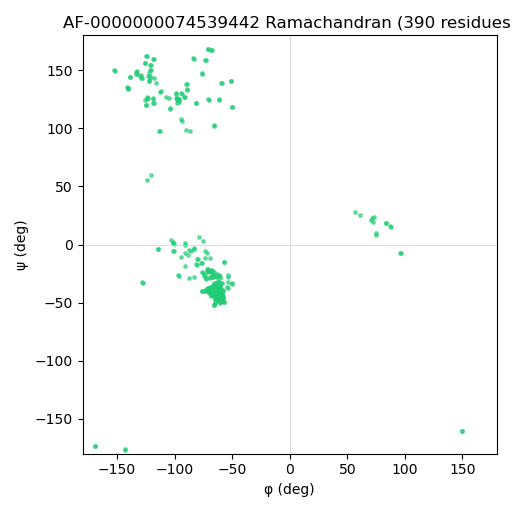 B C 1
ATOM 1747 O O . ILE B 1 19 ? -5.199 20 19.766 1 88.88 19 ILE B O 1
ATOM 1751 N N . GLU B 1 20 ? -7.293 20.781 19.812 1 88.81 20 GLU B N 1
ATOM 1752 C CA . GLU B 1 20 ? -7.391 20.516 21.25 1 88.81 20 GLU B CA 1
ATOM 1753 C C . GLU B 1 20 ? -7.309 19.016 21.531 1 88.81 20 GLU B C 1
ATOM 1755 O O . GLU B 1 20 ? -6.695 18.609 22.531 1 88.81 20 GLU B O 1
ATOM 1760 N N . GLU B 1 21 ? -7.91 18.297 20.719 1 89.56 21 GLU B N 1
ATOM 1761 C CA . GLU B 1 21 ? -7.82 16.844 20.875 1 89.56 21 GLU B CA 1
ATOM 1762 C C . GLU B 1 21 ? -6.391 16.359 20.67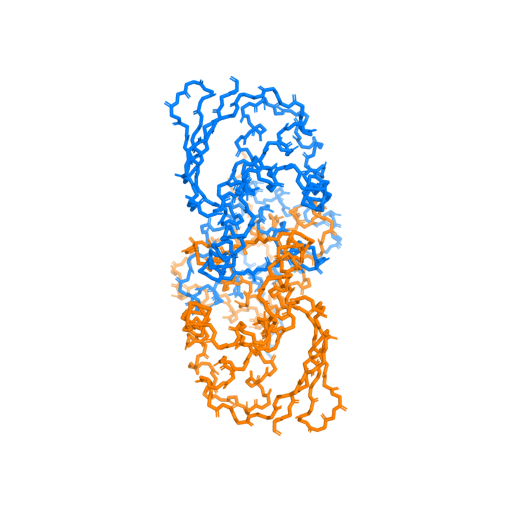2 1 89.56 21 GLU B C 1
ATOM 1764 O O . GLU B 1 21 ? -5.91 15.5 21.422 1 89.56 21 GLU B O 1
ATOM 1769 N N . LEU B 1 22 ? -5.742 16.891 19.688 1 87.31 22 LEU B N 1
ATOM 1770 C CA . LEU B 1 22 ? -4.352 16.531 19.422 1 87.31 22 LEU B CA 1
ATOM 1771 C C . LEU B 1 22 ? -3.461 16.891 20.609 1 87.31 22 LEU B C 1
ATOM 1773 O O . LEU B 1 22 ? -2.586 16.109 20.984 1 87.31 22 LEU B O 1
ATOM 1777 N N . ARG B 1 23 ? -3.729 18.016 21.125 1 88.81 23 ARG B N 1
ATOM 1778 C CA . ARG B 1 23 ? -2.955 18.469 22.281 1 88.81 23 ARG B CA 1
ATOM 1779 C C . ARG B 1 23 ? -3.174 17.547 23.484 1 88.81 23 ARG B C 1
ATOM 1781 O O . ARG B 1 23 ? -2.223 17.203 24.188 1 88.81 23 ARG B O 1
ATOM 1788 N N . ARG B 1 24 ? -4.348 17.219 23.688 1 88.62 24 ARG B N 1
ATOM 1789 C CA . ARG B 1 24 ? -4.688 16.359 24.812 1 88.62 24 ARG B CA 1
ATOM 1790 C C . ARG B 1 24 ? -4.043 14.984 24.672 1 88.62 24 ARG B C 1
ATOM 1792 O O . ARG B 1 24 ? -3.506 14.438 25.641 1 88.62 24 ARG B O 1
ATOM 1799 N N . ASP B 1 25 ? -4.023 14.484 23.531 1 83.19 25 ASP B N 1
ATOM 1800 C CA . ASP B 1 25 ? -3.551 13.133 23.266 1 83.19 25 ASP B CA 1
ATOM 1801 C C . ASP B 1 25 ? -2.027 13.062 23.297 1 83.19 25 ASP B C 1
ATOM 1803 O O . ASP B 1 25 ? -1.456 12.086 23.781 1 83.19 25 ASP B O 1
ATOM 1807 N N . SER B 1 26 ? -1.358 14.039 22.766 1 81.81 26 SER B N 1
ATOM 1808 C CA . SER B 1 26 ? 0.091 13.977 22.594 1 81.81 26 SER B CA 1
ATOM 1809 C C . SER B 1 26 ? 0.808 14.68 23.75 1 81.81 26 SER B C 1
ATOM 1811 O O . SER B 1 26 ? 1.975 14.398 24.031 1 81.81 26 SER B O 1
ATOM 1813 N N . GLY B 1 27 ? 0.151 15.641 24.359 1 86.69 27 GLY B N 1
ATOM 1814 C CA . GLY B 1 27 ? 0.789 16.484 25.359 1 86.69 27 GLY B CA 1
ATOM 1815 C C . GLY B 1 27 ? 1.723 17.516 24.766 1 86.69 27 GLY B C 1
ATOM 1816 O O . GLY B 1 27 ? 2.441 18.203 25.5 1 86.69 27 GLY B O 1
ATOM 1817 N N . ASP B 1 28 ? 1.664 17.625 23.484 1 86.81 28 ASP B N 1
ATOM 1818 C CA . ASP B 1 28 ? 2.57 18.531 22.797 1 86.81 28 ASP B CA 1
ATOM 1819 C C . ASP B 1 28 ? 2.02 19.953 22.797 1 86.81 28 ASP B C 1
ATOM 1821 O O . ASP B 1 28 ? 0.816 20.156 22.953 1 86.81 28 ASP B O 1
ATOM 1825 N N . SER B 1 29 ? 2.941 20.812 22.578 1 88.62 29 SER B N 1
ATOM 1826 C CA . SER B 1 29 ? 2.533 22.203 22.391 1 88.62 29 SER B CA 1
ATOM 1827 C C . SER B 1 29 ? 1.862 22.422 21.047 1 88.62 29 SER B C 1
ATOM 1829 O O . SER B 1 29 ? 2.068 21.625 20.109 1 88.62 29 SER B O 1
ATOM 1831 N N . LEU B 1 30 ? 1.12 23.469 20.984 1 87.06 30 LEU B N 1
ATOM 1832 C CA . LEU B 1 30 ? 0.46 23.844 19.734 1 87.06 30 LEU B CA 1
ATOM 1833 C C . LEU B 1 30 ? 1.481 24.047 18.625 1 87.06 30 LEU B C 1
ATOM 1835 O O . LEU B 1 30 ? 1.298 23.578 17.5 1 87.06 30 LEU B O 1
ATOM 1839 N N . SER B 1 31 ? 2.527 24.703 18.922 1 86.19 31 SER B N 1
ATOM 1840 C CA . SER B 1 31 ? 3.564 25.016 17.938 1 86.19 31 SER B CA 1
ATOM 1841 C C . SER B 1 31 ? 4.191 23.734 17.391 1 86.19 31 SER B C 1
ATOM 1843 O O . SER B 1 31 ? 4.43 23.625 16.188 1 86.19 31 SER B O 1
ATOM 1845 N N . LYS B 1 32 ? 4.379 22.859 18.281 1 88.19 32 LYS B N 1
ATOM 1846 C CA . LYS B 1 32 ? 4.965 21.594 17.844 1 88.19 32 LYS B CA 1
ATOM 1847 C C . LYS B 1 32 ? 4.012 20.844 16.938 1 88.19 32 LYS B C 1
ATOM 1849 O O . LYS B 1 32 ? 4.422 20.312 15.898 1 88.19 32 LYS B O 1
ATOM 1854 N N . ILE B 1 33 ? 2.752 20.781 17.219 1 89 33 ILE B N 1
ATOM 1855 C CA . ILE B 1 33 ? 1.731 20.094 16.422 1 89 33 ILE B CA 1
ATOM 1856 C C . ILE B 1 33 ? 1.661 20.719 15.031 1 89 33 ILE B C 1
ATOM 1858 O O . ILE B 1 33 ? 1.662 20 14.031 1 89 33 ILE B O 1
ATOM 1862 N N . PHE B 1 34 ? 1.682 22.016 14.984 1 89.5 34 PHE B N 1
ATOM 1863 C CA . PHE B 1 34 ? 1.577 22.703 13.703 1 89.5 34 PHE B CA 1
ATOM 1864 C C . PHE B 1 34 ? 2.828 22.484 12.867 1 89.5 34 PHE B C 1
ATOM 1866 O O . PHE B 1 34 ? 2.738 22.312 11.648 1 89.5 34 PHE B O 1
ATOM 1873 N N . ARG B 1 35 ? 3.943 22.469 13.516 1 88.56 35 ARG B N 1
ATOM 1874 C CA . ARG B 1 35 ? 5.184 22.219 12.781 1 88.56 35 ARG B CA 1
ATOM 1875 C C . ARG B 1 35 ? 5.207 20.812 12.188 1 88.56 35 ARG B C 1
ATOM 1877 O O . ARG B 1 35 ? 5.57 20.641 11.023 1 88.56 35 ARG B O 1
ATOM 1884 N N . GLU B 1 36 ? 4.723 19.906 12.961 1 85.88 36 GLU B N 1
ATOM 1885 C CA . GLU B 1 36 ? 4.676 18.516 12.477 1 85.88 36 GLU B CA 1
ATOM 1886 C C . GLU B 1 36 ? 3.656 18.359 11.352 1 85.88 36 GLU B C 1
ATOM 1888 O O . GLU B 1 36 ? 3.908 17.656 10.375 1 85.88 36 GLU B O 1
ATOM 1893 N N . ALA B 1 37 ? 2.568 19.047 11.547 1 87.06 37 ALA B N 1
ATOM 1894 C CA . ALA B 1 37 ? 1.507 18.984 10.539 1 87.06 37 ALA B CA 1
ATOM 1895 C C . ALA B 1 37 ? 1.971 19.562 9.211 1 87.06 37 ALA B C 1
ATOM 1897 O O . ALA B 1 37 ? 1.753 18.969 8.156 1 87.06 37 ALA B O 1
ATOM 1898 N N . ILE B 1 38 ? 2.695 20.625 9.281 1 87.81 38 ILE B N 1
ATOM 1899 C CA . ILE B 1 38 ? 3.129 21.328 8.07 1 87.81 38 ILE B CA 1
ATOM 1900 C C . ILE B 1 38 ? 4.234 20.516 7.383 1 87.81 38 ILE B C 1
ATOM 1902 O O . ILE B 1 38 ? 4.293 20.469 6.152 1 87.81 38 ILE B O 1
ATOM 1906 N N . GLN B 1 39 ? 5.051 20 8.234 1 84.44 39 GLN B N 1
ATOM 1907 C CA . GLN B 1 39 ? 6.125 19.188 7.68 1 84.44 39 GLN B CA 1
ATOM 1908 C C . GLN B 1 39 ? 5.57 17.969 6.945 1 84.44 39 GLN B C 1
ATOM 1910 O O . GLN B 1 39 ? 6.012 17.641 5.84 1 84.44 39 GLN B O 1
ATOM 1915 N N . LEU B 1 40 ? 4.633 17.359 7.578 1 80.75 40 LEU B N 1
ATOM 1916 C CA . LEU B 1 40 ? 3.988 16.203 6.957 1 80.75 40 LEU B CA 1
ATOM 1917 C C . LEU B 1 40 ? 3.266 16.609 5.676 1 80.75 40 LEU B C 1
ATOM 1919 O O . LEU B 1 40 ? 3.391 15.938 4.648 1 80.75 40 LEU B O 1
ATOM 1923 N N . TYR B 1 41 ? 2.578 17.609 5.75 1 83.12 41 TYR B N 1
ATOM 1924 C CA . TYR B 1 41 ? 1.81 18.125 4.625 1 83.12 41 TYR B CA 1
ATOM 1925 C C . TYR B 1 41 ? 2.723 18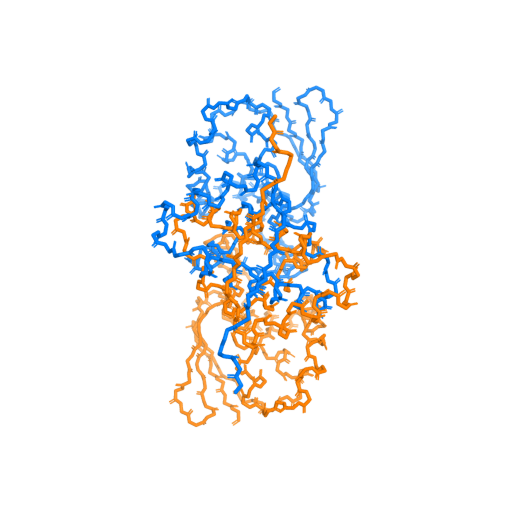.484 3.453 1 83.12 41 TYR B C 1
ATOM 1927 O O . TYR B 1 41 ? 2.457 18.094 2.314 1 83.12 41 TYR B O 1
ATOM 1935 N N . TYR B 1 42 ? 3.791 19.156 3.773 1 82.75 42 TYR B N 1
ATOM 1936 C CA . TYR B 1 42 ? 4.781 19.531 2.771 1 82.75 42 TYR B CA 1
ATOM 1937 C C . TYR B 1 42 ? 5.379 18.297 2.1 1 82.75 42 TYR B C 1
ATOM 1939 O O . TYR B 1 42 ? 5.43 18.219 0.87 1 82.75 42 TYR B O 1
ATOM 1947 N N . ASN B 1 43 ? 5.781 17.375 2.945 1 77.38 43 ASN B N 1
ATOM 1948 C CA . ASN B 1 43 ? 6.426 16.172 2.424 1 77.38 43 ASN B CA 1
ATOM 1949 C C . ASN B 1 43 ? 5.477 15.367 1.547 1 77.38 43 ASN B C 1
ATOM 1951 O O . ASN B 1 43 ? 5.879 14.844 0.506 1 77.38 43 ASN B O 1
ATOM 1955 N N . LEU B 1 44 ? 4.242 15.359 1.976 1 75.38 44 LEU B N 1
ATOM 1956 C CA . LEU B 1 44 ? 3.254 14.602 1.212 1 75.38 44 LEU B CA 1
ATOM 1957 C C . LEU B 1 44 ? 2.959 15.289 -0.119 1 75.38 44 LEU B C 1
ATOM 1959 O O . LEU B 1 44 ? 2.842 14.625 -1.151 1 75.38 44 LEU B O 1
ATOM 1963 N N . LEU B 1 45 ? 2.932 16.578 -0.099 1 76.56 45 LEU B N 1
ATOM 1964 C CA . LEU B 1 45 ? 2.658 17.312 -1.326 1 76.56 45 LEU B CA 1
ATOM 1965 C C . LEU B 1 45 ? 3.838 17.219 -2.287 1 76.56 45 LEU B C 1
ATOM 1967 O O . LEU B 1 45 ? 3.65 17.078 -3.498 1 76.56 45 LEU B O 1
ATOM 1971 N N . LYS B 1 46 ? 4.98 17.312 -1.709 1 74.25 46 LYS B N 1
ATOM 1972 C CA . LYS B 1 46 ? 6.18 17.188 -2.531 1 74.25 46 LYS B CA 1
ATOM 1973 C C . LYS B 1 46 ? 6.273 15.797 -3.15 1 74.25 46 LYS B C 1
ATOM 1975 O O . LYS B 1 46 ? 6.59 15.656 -4.332 1 74.25 46 LYS B O 1
ATOM 1980 N N . ALA B 1 47 ? 6.027 14.859 -2.305 1 68.75 47 ALA B N 1
ATOM 1981 C CA . ALA B 1 47 ? 6.043 13.484 -2.791 1 68.75 47 ALA B CA 1
ATOM 1982 C C . ALA B 1 47 ? 4.988 13.273 -3.871 1 68.75 47 ALA B C 1
ATOM 1984 O O . ALA B 1 47 ? 5.242 12.594 -4.867 1 68.75 47 ALA B O 1
ATOM 1985 N N . SER B 1 48 ? 3.812 13.922 -3.646 1 68.69 48 SER B N 1
ATOM 1986 C CA . SER B 1 48 ? 2.719 13.797 -4.605 1 68.69 48 SER B CA 1
ATOM 1987 C C . SER B 1 48 ? 3.086 14.43 -5.945 1 68.69 48 SER B C 1
ATOM 1989 O O . SER B 1 48 ? 2.785 13.867 -7 1 68.69 48 SER B O 1
ATOM 1991 N N . LYS B 1 49 ? 3.691 15.508 -5.844 1 68.75 49 LYS B N 1
ATOM 1992 C CA . LYS B 1 49 ? 4.121 16.188 -7.059 1 68.75 49 LYS B CA 1
ATOM 1993 C C . LYS B 1 49 ? 5.156 15.359 -7.816 1 68.75 49 LYS B C 1
ATOM 1995 O O . LYS B 1 49 ? 5.078 15.227 -9.039 1 68.75 49 LYS B O 1
ATOM 2000 N N . ALA B 1 50 ? 6.031 14.883 -7.074 1 62.53 50 ALA B N 1
ATOM 2001 C CA . ALA B 1 50 ? 7.074 14.062 -7.676 1 62.53 50 ALA B CA 1
ATOM 2002 C C . ALA B 1 50 ? 6.477 12.812 -8.328 1 62.53 50 ALA B C 1
ATOM 2004 O O . ALA B 1 50 ? 6.961 12.359 -9.367 1 62.53 50 ALA B O 1
ATOM 2005 N N . ALA B 1 51 ? 5.359 12.344 -7.699 1 57.5 51 ALA B N 1
ATOM 2006 C CA . ALA B 1 51 ? 4.715 11.133 -8.188 1 57.5 51 ALA B CA 1
ATOM 2007 C C . ALA B 1 51 ? 3.643 11.453 -9.219 1 57.5 51 ALA B C 1
ATOM 2009 O O . ALA B 1 51 ? 3.104 10.555 -9.867 1 57.5 51 ALA B O 1
ATOM 2010 N N . GLY B 1 52 ? 3.354 12.75 -9.391 1 59.25 52 GLY B N 1
ATOM 2011 C CA . GLY B 1 52 ? 2.299 13.141 -10.312 1 59.25 52 GLY B CA 1
ATOM 2012 C C . GLY B 1 52 ? 0.91 12.805 -9.805 1 59.25 52 GLY B C 1
ATOM 2013 O O . GLY B 1 52 ? 0.018 12.484 -10.594 1 59.25 52 GLY B O 1
ATOM 2014 N N . VAL B 1 53 ? 0.798 12.672 -8.477 1 57.84 53 VAL B N 1
ATOM 2015 C CA . VAL B 1 53 ? -0.48 12.305 -7.879 1 57.84 53 VAL B CA 1
ATOM 2016 C C . VAL B 1 53 ? -0.958 13.422 -6.953 1 57.84 53 VAL B C 1
ATOM 2018 O O . VAL B 1 53 ? -0.145 14.156 -6.383 1 57.84 53 VAL B O 1
ATOM 2021 N N . ASP B 1 54 ? -2.236 13.688 -6.902 1 60.09 54 ASP B N 1
ATOM 2022 C CA . ASP B 1 54 ? -2.816 14.609 -5.93 1 60.09 54 ASP B CA 1
ATOM 2023 C C . ASP B 1 54 ? -3.225 13.875 -4.652 1 60.09 54 ASP B C 1
ATOM 2025 O O . ASP B 1 54 ? -4.297 13.273 -4.594 1 60.09 54 ASP B O 1
ATOM 2029 N N . PHE B 1 55 ? -2.432 13.906 -3.633 1 61.91 55 PHE B N 1
ATOM 2030 C CA . PHE B 1 55 ? -2.674 13.211 -2.375 1 61.91 55 PHE B CA 1
ATOM 2031 C C . PHE B 1 55 ? -3.965 13.695 -1.729 1 61.91 55 PHE B C 1
ATOM 2033 O O . PHE B 1 55 ? -4.582 12.969 -0.945 1 61.91 55 PHE B O 1
ATOM 2040 N N . ARG B 1 56 ? -4.254 14.875 -2.01 1 62.53 56 ARG B N 1
ATOM 2041 C CA . ARG B 1 56 ? -5.422 15.445 -1.341 1 62.53 56 ARG B CA 1
ATOM 2042 C C . ARG B 1 56 ? -6.648 14.562 -1.543 1 62.53 56 ARG B C 1
ATOM 2044 O O . ARG B 1 56 ? -7.504 14.469 -0.661 1 62.53 56 ARG B O 1
ATOM 2051 N N . LYS B 1 57 ? -6.617 13.891 -2.605 1 62.84 57 LYS B N 1
ATOM 2052 C CA . LYS B 1 57 ? -7.742 13.016 -2.92 1 62.84 57 LYS B CA 1
ATOM 2053 C C . LYS B 1 57 ? -7.781 11.812 -1.984 1 62.84 57 LYS B C 1
ATOM 2055 O O . LYS B 1 57 ? -8.844 11.227 -1.757 1 62.84 57 LYS B O 1
ATOM 2060 N N . TYR B 1 58 ? -6.578 11.547 -1.444 1 59.69 58 TYR B N 1
ATOM 2061 C CA . TYR B 1 58 ? -6.48 10.352 -0.613 1 59.69 58 TYR B CA 1
ATOM 2062 C C . TYR B 1 58 ? -6.672 10.695 0.859 1 59.69 58 TYR B C 1
ATOM 2064 O O . TYR B 1 58 ? -6.859 9.805 1.691 1 59.69 58 TYR B O 1
ATOM 2072 N N . PHE B 1 59 ? -6.664 11.906 1.092 1 59.88 59 PHE B N 1
ATOM 2073 C CA . PHE B 1 59 ? -6.785 12.336 2.479 1 59.88 59 PHE B CA 1
ATOM 2074 C C . PHE B 1 59 ? -8.18 12.039 3.016 1 59.88 59 PHE B C 1
ATOM 2076 O O . PHE B 1 59 ? -8.383 11.953 4.23 1 59.88 59 PHE B O 1
ATOM 2083 N N . ALA B 1 60 ? -8.992 11.703 2.057 1 55.59 60 ALA B N 1
ATOM 2084 C CA . ALA B 1 60 ? -10.375 11.43 2.445 1 55.59 60 ALA B CA 1
ATOM 2085 C C . ALA B 1 60 ? -10.5 10.086 3.145 1 55.59 60 ALA B C 1
ATOM 2087 O O . ALA B 1 60 ? -11.422 9.859 3.93 1 55.59 60 ALA B O 1
ATOM 2088 N N . ASN B 1 61 ? -9.609 9.18 2.834 1 55.47 61 ASN B N 1
ATOM 2089 C CA . ASN B 1 61 ? -9.664 7.891 3.51 1 55.47 61 ASN B CA 1
ATOM 2090 C C . ASN B 1 61 ? -8.375 7.594 4.266 1 55.47 61 ASN B C 1
ATOM 2092 O O . ASN B 1 61 ? -7.676 6.629 3.955 1 55.47 61 ASN B O 1
ATOM 2096 N N . ALA B 1 62 ? -8.086 8.383 5.117 1 58.97 62 ALA B N 1
ATOM 2097 C CA . ALA B 1 62 ? -6.852 8.336 5.895 1 58.97 62 ALA B CA 1
ATOM 2098 C C . ALA B 1 62 ? -6.773 7.051 6.723 1 58.97 62 ALA B C 1
ATOM 2100 O O . ALA B 1 62 ? -5.691 6.484 6.902 1 58.97 62 ALA B O 1
ATOM 2101 N N . THR B 1 63 ? -7.891 6.617 7.109 1 55.91 63 THR B N 1
ATOM 2102 C CA . THR B 1 63 ? -7.934 5.402 7.918 1 55.91 63 THR B CA 1
ATOM 2103 C C . THR B 1 63 ? -7.449 4.199 7.113 1 55.91 63 THR B C 1
ATOM 2105 O O . THR B 1 63 ? -6.629 3.416 7.598 1 55.91 63 THR B O 1
ATOM 2108 N N . ARG B 1 64 ? -7.957 4.176 6.043 1 56.56 64 ARG B N 1
ATOM 2109 C CA . ARG B 1 64 ? -7.566 3.068 5.18 1 56.56 64 ARG B CA 1
ATOM 2110 C C . ARG B 1 64 ? -6.078 3.131 4.852 1 56.56 64 ARG B C 1
ATOM 2112 O O . ARG B 1 64 ? -5.383 2.113 4.891 1 56.56 64 ARG B O 1
ATOM 2119 N N . LEU B 1 65 ? -5.723 4.305 4.609 1 60.22 65 LEU B N 1
ATOM 2120 C CA . LEU B 1 65 ? -4.309 4.516 4.316 1 60.22 65 LEU B CA 1
ATOM 2121 C C . LEU B 1 65 ? -3.443 4.117 5.508 1 60.22 65 LEU B C 1
ATOM 2123 O O . LEU B 1 65 ? -2.418 3.451 5.34 1 60.22 65 LEU B O 1
ATOM 2127 N N . ALA B 1 66 ? -3.93 4.426 6.59 1 57.91 66 ALA B N 1
ATOM 2128 C CA . ALA B 1 66 ? -3.184 4.105 7.805 1 57.91 66 ALA B CA 1
ATOM 2129 C C . ALA B 1 66 ? -3.068 2.598 7.996 1 57.91 66 ALA B C 1
ATOM 2131 O O . ALA B 1 66 ? -2.006 2.092 8.367 1 57.91 66 ALA B O 1
ATOM 2132 N N . PHE B 1 67 ? -4.086 1.912 7.652 1 57.5 67 PHE B N 1
ATOM 2133 C CA . PHE B 1 67 ? -4.082 0.458 7.754 1 57.5 67 PHE B CA 1
ATOM 2134 C C . PHE B 1 67 ? -3.07 -0.147 6.789 1 57.5 67 PHE B C 1
ATOM 2136 O O . PHE B 1 67 ? -2.344 -1.079 7.145 1 57.5 67 PHE B O 1
ATOM 2143 N N . HIS B 1 68 ? -3.131 0.448 5.703 1 58.5 68 HIS B N 1
ATOM 2144 C CA . HIS B 1 68 ? -2.201 -0.053 4.695 1 58.5 68 HIS B CA 1
ATOM 2145 C C . HIS B 1 68 ? -0.754 0.181 5.117 1 58.5 68 HIS B C 1
ATOM 2147 O O . HIS B 1 68 ? 0.079 -0.723 5.02 1 58.5 68 HIS B O 1
ATOM 2153 N N . ILE B 1 69 ? -0.646 1.309 5.617 1 58.84 69 ILE B N 1
ATOM 2154 C CA . ILE B 1 69 ? 0.697 1.661 6.059 1 58.84 69 ILE B CA 1
ATOM 2155 C C . ILE B 1 69 ? 1.129 0.728 7.188 1 58.84 69 ILE B C 1
ATOM 2157 O O . ILE B 1 69 ? 2.246 0.206 7.18 1 58.84 69 ILE B O 1
ATOM 2161 N N . ASN B 1 70 ? 0.223 0.465 8.055 1 57.94 70 ASN B N 1
ATOM 2162 C CA . ASN B 1 70 ? 0.5 -0.432 9.164 1 57.94 70 ASN B CA 1
ATOM 2163 C C . ASN B 1 70 ? 0.791 -1.852 8.688 1 57.94 70 ASN B C 1
ATOM 2165 O O . ASN B 1 70 ? 1.71 -2.504 9.188 1 57.94 70 ASN B O 1
ATOM 2169 N N . GLY B 1 71 ? 0.004 -2.309 7.836 1 61.16 71 GLY B N 1
ATOM 2170 C CA . GLY B 1 71 ? 0.191 -3.645 7.293 1 61.16 71 GLY B CA 1
ATOM 2171 C C . GLY B 1 71 ? 1.53 -3.828 6.605 1 61.16 71 GLY B C 1
ATOM 2172 O O . GLY B 1 71 ? 2.184 -4.859 6.773 1 61.16 71 GLY B O 1
ATOM 2173 N N . VAL B 1 72 ? 1.844 -2.824 5.906 1 61.34 72 VAL B N 1
ATOM 2174 C CA . VAL B 1 72 ? 3.115 -2.877 5.191 1 61.34 72 VAL B CA 1
ATOM 2175 C C . VAL B 1 72 ? 4.27 -2.812 6.188 1 61.34 72 VAL B C 1
ATOM 2177 O O . VAL B 1 72 ? 5.258 -3.541 6.051 1 61.34 72 VAL B O 1
ATOM 2180 N N . GLU B 1 73 ? 4.039 -2.039 7.199 1 59.28 73 GLU B N 1
ATOM 2181 C CA . GLU B 1 73 ? 5.078 -1.932 8.219 1 59.28 73 GLU B CA 1
ATOM 2182 C C . GLU B 1 73 ? 5.23 -3.238 8.992 1 59.28 73 GLU B C 1
ATOM 2184 O O . GLU B 1 73 ? 6.34 -3.621 9.367 1 59.28 73 GLU B O 1
ATOM 2189 N N . GLN B 1 74 ? 4.059 -3.768 9.281 1 61.16 74 GLN B N 1
ATOM 2190 C CA . GLN B 1 74 ? 4.082 -5.031 10.016 1 61.16 74 GLN B CA 1
ATOM 2191 C C . GLN B 1 74 ? 4.477 -6.188 9.094 1 61.16 74 GLN B C 1
ATOM 2193 O O . GLN B 1 74 ? 4.52 -7.34 9.531 1 61.16 74 GLN B O 1
ATOM 2198 N N . LYS B 1 75 ? 4.773 -5.832 7.859 1 63.88 75 LYS B N 1
ATOM 2199 C CA . LYS B 1 75 ? 5.227 -6.797 6.863 1 63.88 75 LYS B CA 1
ATOM 2200 C C . LYS B 1 75 ? 4.168 -7.867 6.613 1 63.88 75 LYS B C 1
ATOM 2202 O O . LYS B 1 75 ? 4.496 -9.031 6.367 1 63.88 75 LYS B O 1
ATOM 2207 N N . GLN B 1 76 ? 2.941 -7.492 6.863 1 74.38 76 GLN B N 1
ATOM 2208 C CA . GLN B 1 76 ? 1.827 -8.398 6.609 1 74.38 76 GLN B CA 1
ATOM 2209 C C . GLN B 1 76 ? 1.396 -8.344 5.145 1 74.38 76 GLN B C 1
ATOM 2211 O O . GLN B 1 76 ? 0.924 -9.344 4.594 1 74.38 76 GLN B O 1
ATOM 2216 N N . PHE B 1 77 ? 1.628 -7.223 4.559 1 78.88 77 PHE B N 1
ATOM 2217 C CA . PHE B 1 77 ? 1.193 -7.051 3.176 1 78.88 77 PHE B CA 1
ATOM 2218 C C . PHE B 1 77 ? 2.379 -6.746 2.27 1 78.88 77 PHE B C 1
ATOM 2220 O O . PHE B 1 77 ? 3.434 -6.312 2.74 1 78.88 77 PHE B O 1
ATOM 2227 N N . ALA B 1 78 ? 2.178 -7.094 1.061 1 82.25 78 ALA B N 1
ATOM 2228 C CA . ALA B 1 78 ? 3.119 -6.746 -0.001 1 82.25 78 ALA B CA 1
ATOM 2229 C C . ALA B 1 78 ? 2.438 -5.93 -1.095 1 82.25 78 ALA B C 1
ATOM 2231 O O . ALA B 1 78 ? 1.251 -6.121 -1.371 1 82.25 78 ALA B O 1
ATOM 2232 N N . VAL B 1 79 ? 3.189 -5.051 -1.563 1 82.19 79 VAL B N 1
ATOM 2233 C CA . VAL B 1 79 ? 2.748 -4.305 -2.74 1 82.19 79 VAL B CA 1
ATOM 2234 C C . VAL B 1 79 ? 3.332 -4.941 -4 1 82.19 79 VAL B C 1
ATOM 2236 O O . VAL B 1 79 ? 4.551 -5.098 -4.117 1 82.19 79 VAL B O 1
ATOM 2239 N N . ILE B 1 80 ? 2.439 -5.332 -4.91 1 88.12 80 ILE B N 1
ATOM 2240 C CA . ILE B 1 80 ? 2.896 -6.039 -6.102 1 88.12 80 ILE B CA 1
ATOM 2241 C C . ILE B 1 80 ? 2.322 -5.371 -7.348 1 88.12 80 ILE B C 1
ATOM 2243 O O . ILE B 1 80 ? 1.205 -4.852 -7.324 1 88.12 80 ILE B O 1
ATOM 2247 N N . ASP B 1 81 ? 3.113 -5.352 -8.359 1 88.19 81 ASP B N 1
ATOM 2248 C CA . ASP B 1 81 ? 2.631 -4.879 -9.648 1 88.19 81 ASP B CA 1
ATOM 2249 C C . ASP B 1 81 ? 1.451 -5.715 -10.141 1 88.19 81 ASP B C 1
ATOM 2251 O O . ASP B 1 81 ? 1.498 -6.949 -10.094 1 88.19 81 ASP B O 1
ATOM 2255 N N . ARG B 1 82 ? 0.52 -5.02 -10.68 1 87.88 82 ARG B N 1
ATOM 2256 C CA . ARG B 1 82 ? -0.712 -5.707 -11.055 1 87.88 82 ARG B CA 1
ATOM 2257 C C . ARG B 1 82 ? -0.468 -6.684 -12.203 1 87.88 82 ARG B C 1
ATOM 2259 O O . ARG B 1 82 ? -1.094 -7.742 -12.266 1 87.88 82 ARG B O 1
ATOM 2266 N N . GLU B 1 83 ? 0.349 -6.277 -13.102 1 90.44 83 GLU B N 1
ATOM 2267 C CA . GLU B 1 83 ? 0.623 -7.168 -14.227 1 90.44 83 GLU B CA 1
ATOM 2268 C C . GLU B 1 83 ? 1.378 -8.414 -13.773 1 90.44 83 GLU B C 1
ATOM 2270 O O . GLU B 1 83 ? 1.126 -9.516 -14.266 1 90.44 83 GLU B O 1
ATOM 2275 N N . ILE B 1 84 ? 2.291 -8.297 -12.859 1 92.62 84 ILE B N 1
ATOM 2276 C CA . ILE B 1 84 ? 2.984 -9.445 -12.289 1 92.62 84 ILE B CA 1
ATOM 2277 C C . ILE B 1 84 ? 1.984 -10.352 -11.578 1 92.62 84 ILE B C 1
ATOM 2279 O O . ILE B 1 84 ? 2.01 -11.57 -11.758 1 92.62 84 ILE B O 1
ATOM 2283 N N . TYR B 1 85 ? 1.15 -9.719 -10.844 1 92.31 85 TYR B N 1
ATOM 2284 C CA . TYR B 1 85 ? 0.107 -10.445 -10.133 1 92.31 85 TYR B CA 1
ATOM 2285 C C . TYR B 1 85 ? -0.777 -11.219 -11.102 1 92.31 85 TYR B C 1
ATOM 2287 O O . TYR B 1 85 ? -1.043 -12.406 -10.906 1 92.31 85 TYR B O 1
ATOM 2295 N N . ARG B 1 86 ? -1.149 -10.617 -12.117 1 91.69 86 ARG B N 1
ATOM 2296 C CA . ARG B 1 86 ? -1.997 -11.234 -13.133 1 91.69 86 ARG B CA 1
ATOM 2297 C C . ARG B 1 86 ? -1.294 -12.414 -13.789 1 91.69 86 ARG B C 1
ATOM 2299 O O . ARG B 1 86 ? -1.887 -13.484 -13.945 1 91.69 86 ARG B O 1
ATOM 2306 N N . VAL B 1 87 ? -0.094 -12.234 -14.172 1 91.81 87 VAL B N 1
ATOM 2307 C CA . VAL B 1 87 ? 0.678 -13.289 -14.82 1 91.81 87 VAL B CA 1
ATOM 2308 C C . VAL B 1 87 ? 0.837 -14.477 -13.867 1 91.81 87 VAL B C 1
ATOM 2310 O O . VAL B 1 87 ? 0.713 -15.633 -14.281 1 91.81 87 VAL B O 1
ATOM 2313 N N . MET B 1 88 ? 1.093 -14.211 -12.586 1 91.75 88 MET B N 1
ATOM 2314 C CA . MET B 1 88 ? 1.219 -15.266 -11.578 1 91.75 88 MET B CA 1
ATOM 2315 C C . MET B 1 88 ? -0.063 -16.094 -11.492 1 91.75 88 MET B C 1
ATOM 2317 O O . MET B 1 88 ? -0.019 -17.328 -11.492 1 91.75 88 MET B O 1
ATOM 2321 N N . LEU B 1 89 ? -1.146 -15.391 -11.469 1 90.94 89 LEU B N 1
ATOM 2322 C CA . LEU B 1 89 ? -2.438 -16.062 -11.352 1 90.94 89 LEU B CA 1
ATOM 2323 C C . LEU B 1 89 ? -2.754 -16.844 -12.617 1 90.94 89 LEU B C 1
ATOM 2325 O O . LEU B 1 89 ? -3.27 -17.969 -12.539 1 90.94 89 LEU B O 1
ATOM 2329 N N . LYS B 1 90 ? -2.469 -16.25 -13.711 1 90.12 90 LYS B N 1
ATOM 2330 C CA . LYS B 1 90 ? -2.664 -16.938 -14.984 1 90.12 90 LYS B CA 1
ATOM 2331 C C . LYS B 1 90 ? -1.889 -18.25 -15.031 1 90.12 90 LYS B C 1
ATOM 2333 O O . LYS B 1 90 ? -2.443 -19.281 -15.375 1 90.12 90 LYS B O 1
ATOM 2338 N N . LYS B 1 91 ? -0.67 -18.172 -14.688 1 89.69 91 LYS B N 1
ATOM 2339 C CA . LYS B 1 91 ? 0.179 -19.359 -14.703 1 89.69 91 LYS B CA 1
ATOM 2340 C C . LYS B 1 91 ? -0.279 -20.391 -13.664 1 89.69 91 LYS B C 1
ATOM 2342 O O . LYS B 1 91 ? -0.236 -21.594 -13.906 1 89.69 91 LYS B O 1
ATOM 2347 N N . LEU B 1 92 ? -0.68 -19.906 -12.555 1 88.69 92 LEU B N 1
ATOM 2348 C CA . LEU B 1 92 ? -1.211 -20.781 -11.508 1 88.69 92 LEU B CA 1
ATOM 2349 C C . LEU B 1 92 ? -2.447 -21.531 -12 1 88.69 92 LEU B C 1
ATOM 2351 O O . LEU B 1 92 ? -2.592 -22.719 -11.758 1 88.69 92 LEU B O 1
ATOM 2355 N N . GLN B 1 93 ? -3.252 -20.844 -12.734 1 87.06 93 GLN B N 1
ATOM 2356 C CA . GLN B 1 93 ? -4.531 -21.391 -13.164 1 87.06 93 GLN B CA 1
ATOM 2357 C C . GLN B 1 93 ? -4.344 -22.391 -14.297 1 87.06 93 GLN B C 1
ATOM 2359 O O . GLN B 1 93 ? -5.246 -23.188 -14.586 1 87.06 93 GLN B O 1
ATOM 2364 N N . GLU B 1 94 ? -3.295 -22.219 -14.945 1 84 94 GLU B N 1
ATOM 2365 C CA . GLU B 1 94 ? -2.99 -23.266 -15.93 1 84 94 GLU B CA 1
ATOM 2366 C C . GLU B 1 94 ? -2.898 -24.641 -15.281 1 84 94 GLU B C 1
ATOM 2368 O O . GLU B 1 94 ? -3.139 -25.656 -15.938 1 84 94 GLU B O 1
ATOM 2373 N N . LYS B 1 95 ? -2.789 -24.625 -13.953 1 77.19 95 LYS B N 1
ATOM 2374 C CA . LYS B 1 95 ? -2.582 -25.906 -13.273 1 77.19 95 LYS B CA 1
ATOM 2375 C C . LYS B 1 95 ? -3.594 -26.094 -12.148 1 77.19 95 LYS B C 1
ATOM 2377 O O . LYS B 1 95 ? -3.881 -27.234 -11.758 1 77.19 95 LYS B O 1
ATOM 2382 N N . VAL B 1 96 ? -3.92 -25.031 -11.602 1 79.38 96 VAL B N 1
ATOM 2383 C CA . VAL B 1 96 ? -4.879 -25.031 -10.5 1 79.38 96 VAL B CA 1
ATOM 2384 C C . VAL B 1 96 ? -6.168 -24.344 -10.938 1 79.38 96 VAL B C 1
ATOM 2386 O O . VAL B 1 96 ? -6.25 -23.109 -10.922 1 79.38 96 VAL B O 1
ATOM 2389 N N . PRO B 1 97 ? -7.098 -25.172 -11.312 1 83.44 97 PRO B N 1
ATOM 2390 C CA . PRO B 1 97 ? -8.352 -24.516 -11.711 1 83.44 97 PRO B CA 1
ATOM 2391 C C . PRO B 1 97 ? -8.859 -23.531 -10.664 1 83.44 97 PRO B C 1
ATOM 2393 O O . PRO B 1 97 ? -8.742 -23.781 -9.461 1 83.44 97 PRO B O 1
ATOM 2396 N N . PRO B 1 98 ? -9.367 -22.453 -11.086 1 82.75 98 PRO B N 1
ATOM 2397 C CA . PRO B 1 98 ? -9.852 -21.406 -10.172 1 82.75 98 PRO B CA 1
ATOM 2398 C C . PRO B 1 98 ? -10.781 -21.953 -9.094 1 82.75 98 PRO B C 1
ATOM 2400 O O . PRO B 1 98 ? -10.719 -21.531 -7.938 1 82.75 98 PRO B O 1
ATOM 2403 N N . GLU B 1 99 ? -11.477 -22.891 -9.445 1 80.31 99 GLU B N 1
ATOM 2404 C CA . GLU B 1 99 ? -12.453 -23.453 -8.516 1 80.31 99 GLU B CA 1
ATOM 2405 C C . GLU B 1 99 ? -11.758 -24.188 -7.363 1 80.31 99 GLU B C 1
ATOM 2407 O O . GLU B 1 99 ? -12.312 -24.312 -6.273 1 80.31 99 GLU B O 1
ATOM 2412 N N . SER B 1 100 ? -10.531 -24.578 -7.676 1 85.44 100 SER B N 1
ATOM 2413 C CA . SER B 1 100 ? -9.797 -25.344 -6.668 1 85.44 100 SER B CA 1
ATOM 2414 C C . SER B 1 100 ? -9.188 -24.438 -5.613 1 85.44 100 SER B C 1
ATOM 2416 O O . SER B 1 100 ? -8.859 -24.875 -4.512 1 85.44 100 SER B O 1
ATOM 2418 N N . ILE B 1 101 ? -9.094 -23.203 -5.941 1 84.12 101 ILE B N 1
ATOM 2419 C CA . ILE B 1 101 ? -8.5 -22.234 -5.023 1 84.12 101 ILE B CA 1
ATOM 2420 C C . ILE B 1 101 ? -9.375 -22.094 -3.781 1 84.12 101 ILE B C 1
ATOM 2422 O O . ILE B 1 101 ? -8.867 -22.047 -2.658 1 84.12 101 ILE B O 1
ATOM 2426 N N . GLU B 1 102 ? -10.625 -22.156 -3.98 1 83.44 102 GLU B N 1
ATOM 2427 C CA . GLU B 1 102 ? -11.578 -21.938 -2.893 1 83.44 102 GLU B CA 1
ATOM 2428 C C . GLU B 1 102 ? -11.547 -23.078 -1.891 1 83.44 102 GLU B C 1
ATOM 2430 O O . GLU B 1 102 ? -11.805 -22.891 -0.702 1 83.44 102 GLU B O 1
ATOM 2435 N N . SER B 1 103 ? -11.195 -24.188 -2.455 1 87.75 103 SER B N 1
ATOM 2436 C CA . SER B 1 103 ? -11.219 -25.359 -1.588 1 87.75 103 SER B CA 1
ATOM 2437 C C . SER B 1 103 ? -9.82 -25.719 -1.099 1 87.75 103 SER B C 1
ATOM 2439 O O . SER B 1 103 ? -9.648 -26.641 -0.291 1 87.75 103 SER B O 1
ATOM 2441 N N . ASP B 1 104 ? -8.812 -25.062 -1.576 1 90.25 104 ASP B N 1
ATOM 2442 C CA . ASP B 1 104 ? -7.438 -25.328 -1.18 1 90.25 104 ASP B CA 1
ATOM 2443 C C . ASP B 1 104 ? -7.18 -24.891 0.258 1 90.25 104 ASP B C 1
ATOM 2445 O O . ASP B 1 104 ? -7.375 -23.719 0.595 1 90.25 104 ASP B O 1
ATOM 2449 N N . GLU B 1 105 ? -6.715 -25.812 1.05 1 92.38 105 GLU B N 1
ATOM 2450 C CA . GLU B 1 105 ? -6.57 -25.562 2.482 1 92.38 105 GLU B CA 1
ATOM 2451 C C . GLU B 1 105 ? -5.543 -24.469 2.754 1 92.38 105 GLU B C 1
ATOM 2453 O O . GLU B 1 105 ? -5.699 -23.688 3.689 1 92.38 105 GLU B O 1
ATOM 2458 N N . GLU B 1 106 ? -4.488 -24.422 1.971 1 91.94 106 GLU B N 1
ATOM 2459 C CA . GLU B 1 106 ? -3.449 -23.422 2.189 1 91.94 106 GLU B CA 1
ATOM 2460 C C . GLU B 1 106 ? -3.955 -22.031 1.854 1 91.94 106 GLU B C 1
ATOM 2462 O O . GLU B 1 106 ? -3.686 -21.062 2.584 1 91.94 106 GLU B O 1
ATOM 2467 N N . PHE B 1 107 ? -4.734 -21.906 0.805 1 92 107 PHE B N 1
ATOM 2468 C CA . PHE B 1 107 ? -5.332 -20.625 0.457 1 92 107 PHE B CA 1
ATOM 2469 C C . PHE B 1 107 ? -6.348 -20.203 1.51 1 92 107 PHE B C 1
ATOM 2471 O O . PHE B 1 107 ? -6.375 -19.031 1.916 1 92 107 PHE B O 1
ATOM 2478 N N . ARG B 1 108 ? -7.059 -21.109 1.944 1 93.19 108 ARG B N 1
ATOM 2479 C CA . ARG B 1 108 ? -8.062 -20.797 2.959 1 93.19 108 ARG B CA 1
ATOM 2480 C C . ARG B 1 108 ? -7.406 -20.312 4.25 1 93.19 108 ARG B C 1
ATOM 2482 O O . ARG B 1 108 ? -7.879 -19.375 4.875 1 93.19 108 ARG B O 1
ATOM 2489 N N . SER B 1 109 ? -6.379 -20.984 4.574 1 93.69 109 SER B N 1
ATOM 2490 C CA . SER B 1 109 ? -5.648 -20.594 5.773 1 93.69 109 SER B CA 1
ATOM 2491 C C . SER B 1 109 ? -5.062 -19.203 5.625 1 93.69 109 SER B C 1
ATOM 2493 O O . SER B 1 109 ? -5.121 -18.391 6.559 1 93.69 109 SER B O 1
ATOM 2495 N N . ALA B 1 110 ? -4.508 -18.938 4.496 1 92.19 110 ALA B N 1
ATOM 2496 C CA . ALA B 1 110 ? -3.953 -17.609 4.246 1 92.19 110 ALA B CA 1
ATOM 2497 C C . ALA B 1 110 ? -5.039 -16.531 4.289 1 92.19 110 ALA B C 1
ATOM 2499 O O . ALA B 1 110 ? -4.852 -15.477 4.887 1 92.19 110 ALA B O 1
ATOM 2500 N N . VAL B 1 111 ? -6.176 -16.828 3.703 1 92.69 111 VAL B N 1
ATOM 2501 C CA . VAL B 1 111 ? -7.293 -15.883 3.668 1 92.69 111 VAL B CA 1
ATOM 2502 C C . VAL B 1 111 ? -7.809 -15.641 5.082 1 92.69 111 VAL B C 1
ATOM 2504 O O . VAL B 1 111 ? -8.219 -14.523 5.422 1 92.69 111 VAL B O 1
ATOM 2507 N N . ALA B 1 112 ? -7.754 -16.641 5.926 1 89.62 112 ALA B N 1
ATOM 2508 C CA . ALA B 1 112 ? -8.148 -16.484 7.324 1 89.62 112 ALA B CA 1
ATOM 2509 C C . ALA B 1 112 ? -7.309 -15.414 8.016 1 89.62 112 ALA B C 1
ATOM 2511 O O . ALA B 1 112 ? -7.805 -14.695 8.883 1 89.62 112 ALA B O 1
ATOM 2512 N N . GLY B 1 113 ? -6.066 -15.344 7.582 1 83.88 113 GLY B N 1
ATOM 2513 C CA . GLY B 1 113 ? -5.211 -14.289 8.102 1 83.88 113 GLY B CA 1
ATOM 2514 C C . GLY B 1 113 ? -5.684 -12.898 7.715 1 83.88 113 GLY B C 1
ATOM 2515 O O . GLY B 1 113 ? -5.656 -11.977 8.539 1 83.88 113 GLY B O 1
ATOM 2516 N N . VAL B 1 114 ? -6.168 -12.758 6.492 1 83.94 114 VAL B N 1
ATOM 2517 C CA . VAL B 1 114 ? -6.699 -11.492 6.004 1 83.94 114 VAL B CA 1
ATOM 2518 C C . VAL B 1 114 ? -7.957 -11.117 6.785 1 83.94 114 VAL B C 1
ATOM 2520 O O . VAL B 1 114 ? -8.148 -9.961 7.156 1 83.94 114 VAL B O 1
ATOM 2523 N N . VAL B 1 115 ? -8.734 -12.055 7.062 1 86.44 115 VAL B N 1
ATOM 2524 C CA . VAL B 1 115 ? -9.984 -11.844 7.793 1 86.44 115 VAL B CA 1
ATOM 2525 C C . VAL B 1 115 ? -9.688 -11.266 9.172 1 86.44 115 VAL B C 1
ATOM 2527 O O . VAL B 1 115 ? -10.383 -10.359 9.641 1 86.44 115 VAL B O 1
ATOM 2530 N N . LYS B 1 116 ? -8.695 -11.727 9.789 1 78.5 116 LYS B N 1
ATOM 2531 C CA . LYS B 1 116 ? -8.32 -11.273 11.125 1 78.5 116 LYS B CA 1
ATOM 2532 C C . LYS B 1 116 ? -7.945 -9.797 11.125 1 78.5 116 LYS B C 1
ATOM 2534 O O . LYS B 1 116 ? -8.141 -9.102 12.117 1 78.5 116 LYS B O 1
ATOM 2539 N N . LEU B 1 117 ? -7.535 -9.352 10.039 1 69.12 117 LEU B N 1
ATOM 2540 C CA . LEU B 1 117 ? -7.152 -7.949 9.93 1 69.12 117 LEU B CA 1
ATOM 2541 C C . LEU B 1 117 ? -8.383 -7.047 9.945 1 69.12 117 LEU B C 1
ATOM 2543 O O . LEU B 1 117 ? -8.312 -5.906 10.414 1 69.12 117 LEU B O 1
ATOM 2547 N N . PHE B 1 118 ? -9.461 -7.484 9.5 1 70.19 118 PHE B N 1
ATOM 2548 C CA . PHE B 1 118 ? -10.703 -6.73 9.484 1 70.19 118 PHE B CA 1
ATOM 2549 C C . PHE B 1 118 ? -11.375 -6.762 10.852 1 70.19 118 PHE B C 1
ATOM 2551 O O . PHE B 1 118 ? -12.266 -5.953 11.133 1 70.19 118 PHE B O 1
ATOM 2558 N N . GLU B 1 119 ? -10.93 -7.598 11.703 1 64.81 119 GLU B N 1
ATOM 2559 C CA . GLU B 1 119 ? -11.508 -7.684 13.047 1 64.81 119 GLU B CA 1
ATOM 2560 C C . GLU B 1 119 ? -11.242 -6.406 13.836 1 64.81 119 GLU B C 1
ATOM 2562 O O . GLU B 1 119 ? -12.047 -6.02 14.688 1 64.81 119 GLU B O 1
ATOM 2567 N N . ILE B 1 120 ? -10.25 -5.77 13.484 1 58.91 120 ILE B N 1
ATOM 2568 C CA . ILE B 1 120 ? -9.867 -4.551 14.188 1 58.91 120 ILE B CA 1
ATOM 2569 C C . ILE B 1 120 ? -10.898 -3.455 13.922 1 58.91 120 ILE B C 1
ATOM 2571 O O . ILE B 1 120 ? -11.055 -2.537 14.734 1 5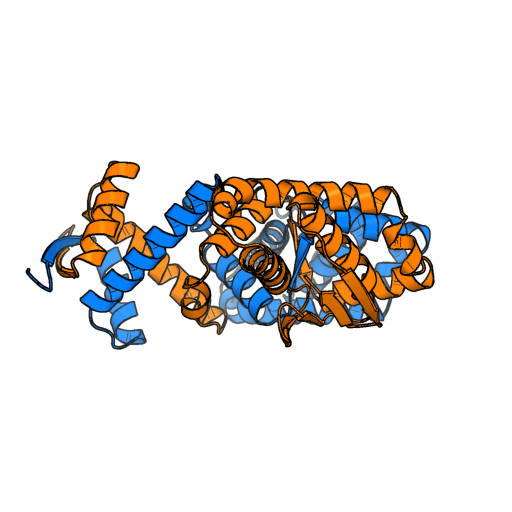8.91 120 ILE B O 1
ATOM 2575 N N . THR B 1 121 ? -11.578 -3.619 12.867 1 61.31 121 THR B N 1
ATOM 2576 C CA . THR B 1 121 ? -12.547 -2.59 12.508 1 61.31 121 THR B CA 1
ATOM 2577 C C . THR B 1 121 ? -13.914 -2.904 13.102 1 61.31 121 THR B C 1
ATOM 2579 O O . THR B 1 121 ? -14.844 -2.098 13 1 61.31 121 THR B O 1
ATOM 2582 N N . ARG B 1 122 ? -14.008 -3.975 13.797 1 64.06 122 ARG B N 1
ATOM 2583 C CA . ARG B 1 122 ? -15.312 -4.457 14.234 1 64.06 122 ARG B CA 1
ATOM 2584 C C . ARG B 1 122 ? -15.938 -3.498 15.242 1 64.06 122 ARG B C 1
ATOM 2586 O O . ARG B 1 122 ? -17.156 -3.27 15.219 1 64.06 122 ARG B O 1
ATOM 2593 N N . ASP B 1 123 ? -15.094 -3.01 16.016 1 64.44 123 ASP B N 1
ATOM 2594 C CA . ASP B 1 123 ? -15.648 -2.064 16.984 1 64.44 123 ASP B CA 1
ATOM 2595 C C . ASP B 1 123 ? -16.297 -0.874 16.281 1 64.44 123 ASP B C 1
ATOM 2597 O O . ASP B 1 123 ? -17.344 -0.396 16.703 1 64.44 123 ASP B O 1
ATOM 2601 N N . ARG B 1 124 ? -15.711 -0.526 15.266 1 66.81 124 ARG B N 1
ATOM 2602 C CA . ARG B 1 124 ? -16.234 0.597 14.492 1 66.81 124 ARG B CA 1
ATOM 2603 C C . ARG B 1 124 ? -17.516 0.215 13.773 1 66.81 124 ARG B C 1
ATOM 2605 O O . ARG B 1 124 ? -18.359 1.072 13.5 1 66.81 124 ARG B O 1
ATOM 2612 N N . TRP B 1 125 ? -17.688 -1.099 13.609 1 76.56 125 TRP B N 1
ATOM 2613 C CA . TRP B 1 125 ? -18.812 -1.586 12.812 1 76.56 125 TRP B CA 1
ATOM 2614 C C . TRP B 1 125 ? -20.062 -1.744 13.672 1 76.56 125 TRP B C 1
ATOM 2616 O O . TRP B 1 125 ? -21.141 -2.021 13.148 1 76.56 125 TRP B O 1
ATOM 2626 N N . SER B 1 126 ? -19.906 -1.519 14.938 1 79.06 126 SER B N 1
ATOM 2627 C CA . SER B 1 126 ? -21.047 -1.732 15.828 1 79.06 126 SER B CA 1
ATOM 2628 C C . SER B 1 126 ? -22.219 -0.833 15.453 1 79.06 126 SER B C 1
ATOM 2630 O O . SER B 1 126 ? -23.375 -1.212 15.633 1 79.06 126 SER B O 1
ATOM 2632 N N . GLU B 1 127 ? -21.984 0.29 14.852 1 82.44 127 GLU B N 1
ATOM 2633 C CA . GLU B 1 127 ? -23.031 1.242 14.5 1 82.44 127 GLU B CA 1
ATOM 2634 C C . GLU B 1 127 ? -23.391 1.155 13.016 1 82.44 127 GLU B C 1
ATOM 2636 O O . GLU B 1 127 ? -24.281 1.859 12.539 1 82.44 127 GLU B O 1
ATOM 2641 N N . TYR B 1 128 ? -22.797 0.268 12.305 1 86.38 128 TYR B N 1
ATOM 2642 C CA . TYR B 1 128 ? -22.969 0.173 10.859 1 86.38 128 TYR B CA 1
ATOM 2643 C C . TYR B 1 128 ? -24.141 -0.723 10.508 1 86.38 128 TYR B C 1
ATOM 2645 O O . TYR B 1 128 ? -24.359 -1.75 11.156 1 86.38 128 TYR B O 1
ATOM 2653 N N . THR B 1 129 ? -24.891 -0.281 9.555 1 92.69 129 THR B N 1
ATOM 2654 C CA . THR B 1 129 ? -25.812 -1.198 8.906 1 92.69 129 THR B CA 1
ATOM 2655 C C . THR B 1 129 ? -25.062 -2.258 8.102 1 92.69 129 THR B C 1
ATOM 2657 O O . THR B 1 129 ? -23.859 -2.125 7.867 1 92.69 129 THR B O 1
ATOM 2660 N N . ASP B 1 130 ? -25.75 -3.27 7.688 1 93.19 130 ASP B N 1
ATOM 2661 C CA . ASP B 1 130 ? -25.141 -4.309 6.863 1 93.19 130 ASP B CA 1
ATOM 2662 C C . ASP B 1 130 ? -24.609 -3.727 5.559 1 93.19 130 ASP B C 1
ATOM 2664 O O . ASP B 1 130 ? -23.547 -4.121 5.09 1 93.19 130 ASP B O 1
ATOM 2668 N N . GLU B 1 131 ? -25.344 -2.764 5 1 94.19 131 GLU B N 1
ATOM 2669 C CA . GLU B 1 131 ? -24.922 -2.119 3.76 1 94.19 131 GLU B CA 1
ATOM 2670 C C . GLU B 1 131 ? -23.625 -1.328 3.967 1 94.19 131 GLU B C 1
ATOM 2672 O O . GLU B 1 131 ? -22.719 -1.372 3.129 1 94.19 131 GLU B O 1
ATOM 2677 N N . GLN B 1 132 ? -23.547 -0.718 5.07 1 87.88 132 GLN B N 1
ATOM 2678 C CA . GLN B 1 132 ? -22.375 0.076 5.383 1 87.88 132 GLN B CA 1
ATOM 2679 C C . GLN B 1 132 ? -21.156 -0.815 5.586 1 87.88 132 GLN B C 1
ATOM 2681 O O . GLN B 1 132 ? -20.047 -0.491 5.125 1 87.88 132 GLN B O 1
ATOM 2686 N N . LYS B 1 133 ? -21.375 -1.905 6.27 1 88.38 133 LYS B N 1
ATOM 2687 C CA . LYS B 1 133 ? -20.297 -2.869 6.461 1 88.38 133 LYS B CA 1
ATOM 2688 C C . LYS B 1 133 ? -19.797 -3.402 5.121 1 88.38 133 LYS B C 1
ATOM 2690 O O . LYS B 1 133 ? -18.594 -3.416 4.867 1 88.38 133 LYS B O 1
ATOM 2695 N N . LEU B 1 134 ? -20.719 -3.826 4.281 1 93.38 134 LEU B N 1
ATOM 2696 C CA . LEU B 1 134 ? -20.391 -4.371 2.971 1 93.38 134 LEU B CA 1
ATOM 2697 C C . LEU B 1 134 ? -19.609 -3.355 2.143 1 93.38 134 LEU B C 1
ATOM 2699 O O . LEU B 1 134 ? -18.562 -3.678 1.576 1 93.38 134 LEU B O 1
ATOM 2703 N N . GLU B 1 135 ? -20.078 -2.184 2.15 1 89.25 135 GLU B N 1
ATOM 2704 C CA . GLU B 1 135 ? -19.453 -1.149 1.332 1 89.25 135 GLU B CA 1
ATOM 2705 C C . GLU B 1 135 ? -18.062 -0.8 1.853 1 89.25 135 GLU B C 1
ATOM 2707 O O . GLU B 1 135 ? -17.156 -0.522 1.069 1 89.25 135 GLU B O 1
ATOM 2712 N N . GLU B 1 136 ? -17.906 -0.806 3.127 1 83 136 GLU B N 1
ATOM 2713 C CA . GLU B 1 136 ? -16.578 -0.573 3.693 1 83 136 GLU B CA 1
ATOM 2714 C C . GLU B 1 136 ? -15.609 -1.674 3.287 1 83 136 GLU B C 1
ATOM 2716 O O . GLU B 1 136 ? -14.453 -1.396 2.953 1 83 136 GLU B O 1
ATOM 2721 N N . ILE B 1 137 ? -16.062 -2.9 3.328 1 86.69 137 ILE B N 1
ATOM 2722 C CA . ILE B 1 137 ? -15.227 -4.039 2.955 1 86.69 137 ILE B CA 1
ATOM 2723 C C . ILE B 1 137 ? -14.859 -3.941 1.478 1 86.69 137 ILE B C 1
ATOM 2725 O O . ILE B 1 137 ? -13.688 -4.082 1.114 1 86.69 137 ILE B O 1
ATOM 2729 N N . LEU B 1 138 ? -15.844 -3.643 0.614 1 90.5 138 LEU B N 1
ATOM 2730 C CA . LEU B 1 138 ? -15.594 -3.545 -0.819 1 90.5 138 LEU B CA 1
ATOM 2731 C C . LEU B 1 138 ? -14.688 -2.357 -1.134 1 90.5 138 LEU B C 1
ATOM 2733 O O . LEU B 1 138 ? -13.836 -2.436 -2.025 1 90.5 138 LEU B O 1
ATOM 2737 N N . THR B 1 139 ? -14.859 -1.318 -0.403 1 83.06 139 THR B N 1
ATOM 2738 C CA . THR B 1 139 ? -14 -0.151 -0.558 1 83.06 139 THR B CA 1
ATOM 2739 C C . THR B 1 139 ? -12.555 -0.492 -0.202 1 83.06 139 THR B C 1
ATOM 2741 O O . THR B 1 139 ? -11.625 -0.049 -0.875 1 83.06 139 THR B O 1
ATOM 2744 N N . THR B 1 140 ? -12.391 -1.21 0.822 1 79.44 140 THR B N 1
ATOM 2745 C CA . THR B 1 140 ? -11.062 -1.642 1.23 1 79.44 140 THR B CA 1
ATOM 2746 C C . THR B 1 140 ? -10.422 -2.518 0.155 1 79.44 140 THR B C 1
ATOM 2748 O O . THR B 1 140 ? -9.234 -2.373 -0.146 1 79.44 140 THR B O 1
ATOM 2751 N N . MET B 1 141 ? -11.188 -3.373 -0.435 1 85.31 141 MET B N 1
ATOM 2752 C CA . MET B 1 141 ? -10.703 -4.23 -1.513 1 85.31 14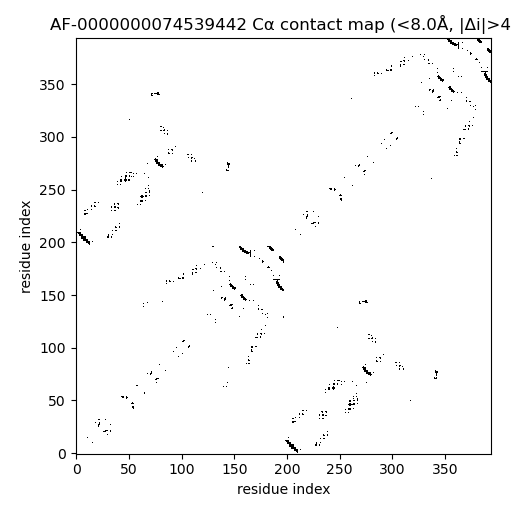1 MET B CA 1
ATOM 2753 C C . MET B 1 141 ? -10.297 -3.404 -2.729 1 85.31 141 MET B C 1
ATOM 2755 O O . MET B 1 141 ? -9.305 -3.707 -3.389 1 85.31 141 MET B O 1
ATOM 2759 N N . GLU B 1 142 ? -11.117 -2.428 -2.998 1 83.19 142 GLU B N 1
ATOM 2760 C CA . GLU B 1 142 ? -10.805 -1.523 -4.102 1 83.19 142 GLU B CA 1
ATOM 2761 C C . GLU B 1 142 ? -9.5 -0.772 -3.844 1 83.19 142 GLU B C 1
ATOM 2763 O O . GLU B 1 142 ? -8.664 -0.642 -4.742 1 83.19 142 GLU B O 1
ATOM 2768 N N . PHE B 1 143 ? -9.344 -0.364 -2.725 1 74.69 143 PHE B N 1
ATOM 2769 C CA . PHE B 1 143 ? -8.141 0.369 -2.35 1 74.69 143 PHE B CA 1
ATOM 2770 C C . PHE B 1 143 ? -6.902 -0.515 -2.477 1 74.69 143 PHE B C 1
ATOM 2772 O O . PHE B 1 143 ? -5.828 -0.039 -2.846 1 74.69 143 PHE B O 1
ATOM 2779 N N . ALA B 1 144 ? -7.109 -1.748 -2.156 1 79.44 144 ALA B N 1
ATOM 2780 C CA . ALA B 1 144 ? -6 -2.693 -2.227 1 79.44 144 ALA B CA 1
ATOM 2781 C C . ALA B 1 144 ? -5.66 -3.037 -3.676 1 79.44 144 ALA B C 1
ATOM 2783 O O . ALA B 1 144 ? -4.684 -3.742 -3.941 1 79.44 144 ALA B O 1
ATOM 2784 N N . GLY B 1 145 ? -6.492 -2.533 -4.625 1 81.75 145 GLY B N 1
ATOM 2785 C CA . GLY B 1 145 ? -6.215 -2.768 -6.031 1 81.75 145 GLY B CA 1
ATOM 2786 C C . GLY B 1 145 ? -6.805 -4.062 -6.551 1 81.75 145 GLY B C 1
ATOM 2787 O O . GLY B 1 145 ? -6.387 -4.57 -7.594 1 81.75 145 GLY B O 1
ATOM 2788 N N . ALA B 1 146 ? -7.75 -4.633 -5.785 1 88.81 146 ALA B N 1
ATOM 2789 C CA . ALA B 1 146 ? -8.344 -5.91 -6.18 1 88.81 146 ALA B CA 1
ATOM 2790 C C . ALA B 1 146 ? -9.359 -5.723 -7.297 1 88.81 146 ALA B C 1
ATOM 2792 O O . ALA B 1 146 ? -9.766 -6.691 -7.949 1 88.81 146 ALA B O 1
ATOM 2793 N N . GLY B 1 147 ? -9.789 -4.516 -7.516 1 89.38 147 GLY B N 1
ATOM 2794 C CA . GLY B 1 147 ? -10.828 -4.207 -8.484 1 89.38 147 GLY B CA 1
ATOM 2795 C C . GLY B 1 147 ? -11.664 -3 -8.102 1 89.38 147 GLY B C 1
ATOM 2796 O O . GLY B 1 147 ? -11.203 -2.127 -7.363 1 89.38 147 GLY B O 1
ATOM 2797 N N . THR B 1 148 ? -12.828 -2.922 -8.695 1 90.19 148 THR B N 1
ATOM 2798 C CA . THR B 1 148 ? -13.773 -1.853 -8.414 1 90.19 148 THR B CA 1
ATOM 2799 C C . THR B 1 148 ? -15.18 -2.418 -8.195 1 90.19 148 THR B C 1
ATOM 2801 O O . THR B 1 148 ? -15.5 -3.5 -8.688 1 90.19 148 THR B O 1
ATOM 2804 N N . PHE B 1 149 ? -15.891 -1.715 -7.359 1 94.44 149 PHE B N 1
ATOM 2805 C CA . PHE B 1 149 ? -17.266 -2.199 -7.184 1 94.44 149 PHE B CA 1
ATOM 2806 C C . PHE B 1 149 ? -18.266 -1.088 -7.449 1 94.44 149 PHE B C 1
ATOM 2808 O O . PHE B 1 149 ? -17.906 0.092 -7.453 1 94.44 149 PHE B O 1
ATOM 2815 N N . ALA B 1 150 ? -19.484 -1.446 -7.809 1 95.94 150 ALA B N 1
ATOM 2816 C CA . ALA B 1 150 ? -20.625 -0.546 -8 1 95.94 150 ALA B CA 1
ATOM 2817 C C . ALA B 1 150 ? -21.906 -1.144 -7.422 1 95.94 150 ALA B C 1
ATOM 2819 O O . ALA B 1 150 ? -22.109 -2.355 -7.492 1 95.94 150 ALA B O 1
ATOM 2820 N N . ARG B 1 151 ? -22.672 -0.239 -6.898 1 96.12 151 ARG B N 1
ATOM 2821 C CA . ARG B 1 151 ? -24.031 -0.62 -6.512 1 96.12 151 ARG B CA 1
ATOM 2822 C C . ARG B 1 151 ? -24.969 -0.61 -7.715 1 96.12 151 ARG B C 1
ATOM 2824 O O . ARG B 1 151 ? -25.109 0.412 -8.391 1 96.12 151 ARG B O 1
ATOM 2831 N N . VAL B 1 152 ? -25.562 -1.645 -8.008 1 96.19 152 VAL B N 1
ATOM 2832 C CA . VAL B 1 152 ? -26.328 -1.735 -9.25 1 96.19 152 VAL B CA 1
ATOM 2833 C C . VAL B 1 152 ? -27.812 -1.897 -8.922 1 96.19 152 VAL B C 1
ATOM 2835 O O . VAL B 1 152 ? -28.641 -1.944 -9.828 1 96.19 152 VAL B O 1
ATOM 2838 N N . GLY B 1 153 ? -28.219 -2.002 -7.734 1 93.44 153 GLY B N 1
ATOM 2839 C CA . GLY B 1 153 ? -29.578 -2.141 -7.246 1 93.44 153 GLY B CA 1
ATOM 2840 C C . GLY B 1 153 ? -29.688 -1.977 -5.742 1 93.44 153 GLY B C 1
ATOM 2841 O O . GLY B 1 153 ? -28.75 -1.536 -5.086 1 93.44 153 GLY B O 1
ATOM 2842 N N . ASP B 1 154 ? -30.891 -2.24 -5.277 1 92.06 154 ASP B N 1
ATOM 2843 C CA . ASP B 1 154 ? -31.094 -2.24 -3.832 1 92.06 154 ASP B CA 1
ATOM 2844 C C . ASP B 1 154 ? -30.312 -3.377 -3.17 1 92.06 154 ASP B C 1
ATOM 2846 O O . ASP B 1 154 ? -30.625 -4.551 -3.379 1 92.06 154 ASP B O 1
ATOM 2850 N N . LYS B 1 155 ? -29.281 -3.146 -2.6 1 95.06 155 LYS B N 1
ATOM 2851 C CA . LYS B 1 155 ? -28.453 -4.094 -1.862 1 95.06 155 LYS B CA 1
ATOM 2852 C C . LYS B 1 155 ? -27.734 -5.055 -2.811 1 95.06 155 LYS B C 1
ATOM 2854 O O . LYS B 1 155 ? -27.562 -6.234 -2.492 1 95.06 155 LYS B O 1
ATOM 2859 N N . GLU B 1 156 ? -27.625 -4.645 -4.105 1 97.5 156 GLU B N 1
ATOM 2860 C CA . GLU B 1 156 ? -26.922 -5.418 -5.125 1 97.5 156 GLU B CA 1
ATOM 2861 C C . GLU B 1 156 ? -25.641 -4.711 -5.578 1 97.5 156 GLU B C 1
ATOM 2863 O O . GLU B 1 156 ? -25.688 -3.535 -5.945 1 97.5 156 GLU B O 1
ATOM 2868 N N . TYR B 1 157 ? -24.609 -5.512 -5.598 1 98.12 157 TYR B N 1
ATOM 2869 C CA . TYR B 1 157 ? -23.297 -4.953 -5.941 1 98.12 157 TYR B CA 1
ATOM 2870 C C . TYR B 1 157 ? -22.578 -5.836 -6.949 1 98.12 157 TYR B C 1
ATOM 2872 O O . TYR B 1 157 ? -22.766 -7.055 -6.969 1 98.12 157 TYR B O 1
ATOM 2880 N N . ILE B 1 158 ? -21.844 -5.191 -7.777 1 98.56 158 ILE B N 1
ATOM 2881 C CA . ILE B 1 158 ? -20.938 -5.891 -8.672 1 98.56 158 ILE B CA 1
ATOM 2882 C C . ILE B 1 158 ? -19.5 -5.465 -8.391 1 98.56 158 ILE B C 1
ATOM 2884 O O . ILE B 1 158 ? -19.203 -4.27 -8.312 1 98.56 158 ILE B O 1
ATOM 2888 N N . PHE B 1 159 ? -18.656 -6.426 -8.133 1 97.81 159 PHE B N 1
ATOM 2889 C CA . PHE B 1 159 ? -17.219 -6.191 -8.008 1 97.81 159 PHE B CA 1
ATOM 2890 C C . PHE B 1 159 ? -16.484 -6.66 -9.258 1 97.81 159 PHE B C 1
ATOM 2892 O O . PHE B 1 159 ? -16.469 -7.855 -9.57 1 97.81 159 PHE B O 1
ATOM 2899 N N . ASN B 1 160 ? -15.875 -5.676 -9.922 1 97.25 160 ASN B N 1
ATOM 2900 C CA . ASN B 1 160 ? -15.109 -5.961 -11.133 1 97.25 160 ASN B CA 1
ATOM 2901 C C . ASN B 1 160 ? -13.633 -6.184 -10.82 1 97.25 160 ASN B C 1
ATOM 2903 O O . ASN B 1 160 ? -13.023 -5.41 -10.078 1 97.25 160 ASN B O 1
ATOM 2907 N N . THR B 1 161 ? -13.117 -7.234 -11.312 1 94.5 161 THR B N 1
ATOM 2908 C CA . THR B 1 161 ? -11.711 -7.57 -11.172 1 94.5 161 THR B CA 1
ATOM 2909 C C . THR B 1 161 ? -11.172 -8.219 -12.445 1 94.5 161 THR B C 1
ATOM 2911 O O . THR B 1 161 ? -11.852 -8.227 -13.469 1 94.5 161 THR B O 1
ATOM 2914 N N . TYR B 1 162 ? -9.906 -8.648 -12.477 1 91.56 162 TYR B N 1
ATOM 2915 C CA . TYR B 1 162 ? -9.391 -9.406 -13.609 1 91.56 162 TYR B CA 1
ATOM 2916 C C . TYR B 1 162 ? -9.891 -10.844 -13.578 1 91.56 162 TYR B C 1
ATOM 2918 O O . TYR B 1 162 ? -10.07 -11.422 -12.508 1 91.56 162 TYR B O 1
ATOM 2926 N N . ALA B 1 163 ? -10.078 -11.328 -14.727 1 93.06 163 ALA B N 1
ATOM 2927 C CA . ALA B 1 163 ? -10.586 -12.695 -14.828 1 93.06 163 ALA B CA 1
ATOM 2928 C C . ALA B 1 163 ? -9.719 -13.664 -14.031 1 93.06 163 ALA B C 1
ATOM 2930 O O . ALA B 1 163 ? -10.234 -14.523 -13.312 1 93.06 163 ALA B O 1
ATOM 2931 N N . GLU B 1 164 ? -8.422 -13.461 -14.023 1 91.38 164 GLU B N 1
ATOM 2932 C CA . GLU B 1 164 ? -7.469 -14.367 -13.383 1 91.38 164 GLU B CA 1
ATOM 2933 C C . GLU B 1 164 ? -7.555 -14.273 -11.859 1 91.38 164 GLU B C 1
ATOM 2935 O O . GLU B 1 164 ? -7.234 -15.227 -11.156 1 91.38 164 GLU B O 1
ATOM 2940 N N . SER B 1 165 ? -8.094 -13.094 -11.375 1 92.56 165 SER B N 1
ATOM 2941 C CA . SER B 1 165 ? -8.078 -12.867 -9.93 1 92.56 165 SER B CA 1
ATOM 2942 C C . SER B 1 165 ? -9.438 -13.148 -9.312 1 92.56 165 SER B C 1
ATOM 2944 O O . SER B 1 165 ? -9.609 -13.039 -8.094 1 92.56 165 SER B O 1
ATOM 2946 N N . THR B 1 166 ? -10.391 -13.555 -10.109 1 94.69 166 THR B N 1
ATOM 2947 C CA . THR B 1 166 ? -11.781 -13.648 -9.664 1 94.69 166 THR B CA 1
ATOM 2948 C C . THR B 1 166 ? -11.906 -14.617 -8.492 1 94.69 166 THR B C 1
ATOM 2950 O O . THR B 1 166 ? -12.516 -14.281 -7.473 1 94.69 166 THR B O 1
ATOM 2953 N N . ALA B 1 167 ? -11.297 -15.766 -8.602 1 92.62 167 ALA B N 1
ATOM 2954 C CA . ALA B 1 167 ? -11.477 -16.812 -7.602 1 92.62 167 ALA B CA 1
ATOM 2955 C C . ALA B 1 167 ? -10.906 -16.375 -6.254 1 92.62 167 ALA B C 1
ATOM 2957 O O . ALA B 1 167 ? -11.57 -16.531 -5.219 1 92.62 167 ALA B O 1
ATOM 2958 N N . ILE B 1 168 ? -9.703 -15.906 -6.246 1 92.81 168 ILE B N 1
ATOM 2959 C CA . ILE B 1 168 ? -9.055 -15.523 -4.996 1 92.81 168 ILE B CA 1
ATOM 2960 C C . ILE B 1 168 ? -9.758 -14.305 -4.398 1 92.81 168 ILE B C 1
ATOM 2962 O O . ILE B 1 168 ? -9.938 -14.219 -3.184 1 92.81 168 ILE B O 1
ATOM 2966 N N . THR B 1 169 ? -10.141 -13.336 -5.258 1 94.56 169 THR B N 1
ATOM 2967 C CA . THR B 1 169 ? -10.852 -12.148 -4.797 1 94.56 169 THR B CA 1
ATOM 2968 C C . THR B 1 169 ? -12.195 -12.523 -4.176 1 94.56 169 THR B C 1
ATOM 2970 O O . THR B 1 169 ? -12.555 -12.023 -3.109 1 94.56 169 THR B O 1
ATOM 2973 N N . LYS B 1 170 ? -12.898 -13.406 -4.84 1 96.06 170 LYS B N 1
ATOM 2974 C CA . LYS B 1 170 ? -14.172 -13.883 -4.316 1 96.06 170 LYS B CA 1
ATOM 2975 C C . LYS B 1 170 ? -13.984 -14.57 -2.967 1 96.06 170 LYS B C 1
ATOM 2977 O O . LYS B 1 170 ? -14.773 -14.352 -2.039 1 96.06 170 LYS B O 1
ATOM 2982 N N . LEU B 1 171 ? -12.969 -15.414 -2.875 1 94.81 171 LEU B N 1
ATOM 2983 C CA . LEU B 1 171 ? -12.688 -16.125 -1.631 1 94.81 171 LEU B CA 1
ATOM 2984 C C . LEU B 1 171 ? -12.43 -15.133 -0.495 1 94.81 171 LEU B C 1
ATOM 2986 O O . LEU B 1 171 ? -12.938 -15.305 0.613 1 94.81 171 LEU B O 1
ATOM 2990 N N . ILE B 1 172 ? -11.672 -14.117 -0.735 1 95 172 ILE B N 1
ATOM 2991 C CA . ILE B 1 172 ? -11.344 -13.117 0.28 1 95 172 ILE B CA 1
ATOM 2992 C C . ILE B 1 172 ? -12.602 -12.359 0.686 1 95 172 ILE B C 1
ATOM 2994 O O . ILE B 1 172 ? -12.93 -12.281 1.872 1 95 172 ILE B O 1
ATOM 2998 N N . ILE B 1 173 ? -13.305 -11.844 -0.319 1 95.44 173 ILE B N 1
ATOM 2999 C CA . ILE B 1 173 ? -14.492 -11.039 -0.058 1 95.44 173 ILE B CA 1
ATOM 3000 C C . ILE B 1 173 ? -15.508 -11.867 0.728 1 95.44 173 ILE B C 1
ATOM 3002 O O . ILE B 1 173 ? -16.016 -11.422 1.763 1 95.44 173 ILE B O 1
ATOM 3006 N N . SER B 1 174 ? -15.758 -13.086 0.25 1 95.62 174 SER B N 1
ATOM 3007 C CA . SER B 1 174 ? -16.75 -13.938 0.901 1 95.62 174 SER B CA 1
ATOM 3008 C C . SER B 1 174 ? -16.344 -14.25 2.34 1 95.62 174 SER B C 1
ATOM 3010 O O . SER B 1 174 ? -17.203 -14.258 3.236 1 95.62 174 SER B O 1
ATOM 3012 N N . SER B 1 175 ? -15.109 -14.492 2.576 1 94.31 175 SER B N 1
ATOM 3013 C CA . SER B 1 175 ? -14.625 -14.844 3.908 1 94.31 175 SER B CA 1
ATOM 3014 C C . SER B 1 175 ? -14.727 -13.648 4.859 1 94.31 175 SER B C 1
ATOM 3016 O O . SER B 1 175 ? -15.102 -13.805 6.02 1 94.31 175 SER B O 1
ATOM 3018 N N . VAL B 1 176 ? -14.391 -12.469 4.34 1 92.38 176 VAL B N 1
ATOM 3019 C CA . VAL B 1 176 ? -14.445 -11.266 5.168 1 92.38 176 VAL B CA 1
ATOM 3020 C C . VAL B 1 176 ? -15.906 -10.945 5.504 1 92.38 176 VAL B C 1
ATOM 3022 O O . VAL B 1 176 ? -16.234 -10.625 6.648 1 92.38 176 VAL B O 1
ATOM 3025 N N . LEU B 1 177 ? -16.719 -11.039 4.504 1 94.69 177 LEU B N 1
ATOM 3026 C CA . LEU B 1 177 ? -18.141 -10.758 4.723 1 94.69 177 LEU B CA 1
ATOM 3027 C C . LEU B 1 177 ? -18.734 -11.727 5.738 1 94.69 177 LEU B C 1
ATOM 3029 O O . LEU B 1 177 ? -19.484 -11.32 6.629 1 94.69 177 LEU B O 1
ATOM 3033 N N . ALA B 1 178 ? -18.391 -13 5.625 1 93.5 178 ALA B N 1
ATOM 3034 C CA . ALA B 1 178 ? -18.875 -14.008 6.566 1 93.5 178 ALA B CA 1
ATOM 3035 C C . ALA B 1 178 ? -18.406 -13.711 7.984 1 93.5 178 ALA B C 1
ATOM 3037 O O . ALA B 1 178 ? -19.172 -13.836 8.945 1 93.5 178 ALA B O 1
ATOM 3038 N N . SER B 1 179 ? -17.219 -13.312 8.125 1 90.81 179 SER B N 1
ATOM 3039 C CA . SER B 1 179 ? -16.656 -13.016 9.438 1 90.81 179 SER B CA 1
ATOM 3040 C C . SER B 1 179 ? -17.328 -11.797 10.062 1 90.81 179 SER B C 1
ATOM 3042 O O . SER B 1 179 ? -17.375 -11.664 11.289 1 90.81 179 SER B O 1
ATOM 3044 N N . ALA B 1 180 ? -17.844 -10.914 9.195 1 89.25 180 ALA B N 1
ATOM 3045 C CA . ALA B 1 180 ? -18.531 -9.711 9.656 1 89.25 180 ALA B CA 1
ATOM 3046 C C . ALA B 1 180 ? -19.984 -10.008 10.008 1 89.25 180 ALA B C 1
ATOM 3048 O O . ALA B 1 180 ? -20.734 -9.102 10.398 1 89.25 180 ALA B O 1
ATOM 3049 N N . GLY B 1 181 ? -20.406 -11.25 9.781 1 90.38 181 GLY B N 1
ATOM 3050 C CA . GLY B 1 181 ? -21.75 -11.656 10.117 1 90.38 181 GLY B CA 1
ATOM 3051 C C . GLY B 1 181 ? -22.766 -11.312 9.047 1 90.38 181 GLY B C 1
ATOM 3052 O O . GLY B 1 181 ? -23.969 -11.258 9.312 1 90.38 181 GLY B O 1
ATOM 3053 N N . LEU B 1 182 ? -22.219 -11.055 7.844 1 94.06 182 LEU B N 1
ATOM 3054 C CA . LEU B 1 182 ? -23.125 -10.688 6.766 1 94.06 182 LEU B CA 1
ATOM 3055 C C . LEU B 1 182 ? -23.609 -11.914 6.012 1 94.06 182 LEU B C 1
ATOM 3057 O O . LEU B 1 182 ? -22.828 -12.812 5.711 1 94.06 182 LEU B O 1
ATOM 3061 N N . LYS B 1 183 ? -24.891 -11.945 5.793 1 94.06 183 LYS B N 1
ATOM 3062 C CA . LYS B 1 183 ? -25.484 -12.969 4.934 1 94.06 183 LYS B CA 1
ATOM 3063 C C . LYS B 1 183 ? -25.625 -12.461 3.5 1 94.06 183 LYS B C 1
ATOM 3065 O O . LYS B 1 183 ? -26.5 -11.641 3.211 1 94.06 183 LYS B O 1
ATOM 3070 N N . VAL B 1 184 ? -24.75 -13.031 2.654 1 96.38 184 VAL B N 1
ATOM 3071 C CA . VAL B 1 184 ? -24.75 -12.539 1.283 1 96.38 184 VAL B CA 1
ATOM 3072 C C . VAL B 1 184 ? -24.828 -13.711 0.307 1 96.38 184 VAL B C 1
ATOM 3074 O O . VAL B 1 184 ? -24.406 -14.82 0.627 1 96.38 184 VAL B O 1
ATOM 3077 N N . GLU B 1 185 ? -25.531 -13.453 -0.789 1 97.25 185 GLU B N 1
ATOM 3078 C CA . GLU B 1 185 ? -25.438 -14.328 -1.952 1 97.25 185 GLU B CA 1
ATOM 3079 C C . GLU B 1 185 ? -24.344 -13.852 -2.912 1 97.25 185 GLU B C 1
ATOM 3081 O O . GLU B 1 185 ? -24.328 -12.688 -3.318 1 97.25 185 GLU B O 1
ATOM 3086 N N . ILE B 1 186 ? -23.438 -14.805 -3.242 1 96.88 186 ILE B N 1
ATOM 3087 C CA . ILE B 1 186 ? -22.328 -14.414 -4.109 1 96.88 186 ILE B CA 1
ATOM 3088 C C . ILE B 1 186 ? -22.281 -15.336 -5.328 1 96.88 186 ILE B C 1
ATOM 3090 O O . ILE B 1 186 ? -22.328 -16.562 -5.195 1 96.88 186 ILE B O 1
ATOM 3094 N N . ASP B 1 187 ? -22.328 -14.711 -6.457 1 96.38 187 ASP B N 1
ATOM 3095 C CA . ASP B 1 187 ? -22.094 -15.375 -7.734 1 96.38 187 ASP B CA 1
ATOM 3096 C C . ASP B 1 187 ? -20.969 -14.703 -8.516 1 96.38 187 ASP B C 1
ATOM 3098 O O . ASP B 1 187 ? -20.516 -13.609 -8.148 1 96.38 187 ASP B O 1
ATOM 3102 N N . HIS B 1 188 ? -20.453 -15.492 -9.516 1 95.94 188 HIS B N 1
ATOM 3103 C CA . HIS B 1 188 ? -19.375 -14.844 -10.25 1 95.94 188 HIS B CA 1
ATOM 3104 C C . HIS B 1 188 ? -19.281 -15.367 -11.68 1 95.94 188 HIS B C 1
ATOM 3106 O O . HIS B 1 188 ? -19.766 -16.453 -11.977 1 95.94 188 HIS B O 1
ATOM 3112 N N . THR B 1 189 ? -18.859 -14.586 -12.555 1 95.81 189 THR B N 1
ATOM 3113 C CA . THR B 1 189 ? -18.266 -14.906 -13.852 1 95.81 189 THR B CA 1
ATOM 3114 C C . THR B 1 189 ? -16.844 -14.383 -13.945 1 95.81 189 THR B C 1
ATOM 3116 O O . THR B 1 189 ? -16.406 -13.617 -13.078 1 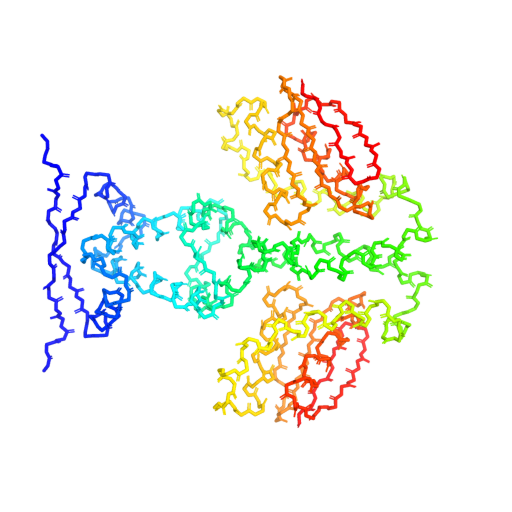95.81 189 THR B O 1
ATOM 3119 N N . PRO B 1 190 ? -16.094 -14.914 -14.828 1 93.69 190 PRO B N 1
ATOM 3120 C CA . PRO B 1 190 ? -14.734 -14.367 -14.922 1 93.69 190 PRO B CA 1
ATOM 3121 C C . PRO B 1 190 ? -14.719 -12.844 -15.016 1 93.69 190 PRO B C 1
ATOM 3123 O O . PRO B 1 190 ? -15.32 -12.273 -15.922 1 93.69 190 PRO B O 1
ATOM 3126 N N . GLY B 1 191 ? -14.117 -12.234 -14.055 1 96.06 191 GLY B N 1
ATOM 3127 C CA . GLY B 1 191 ? -13.938 -10.789 -14.07 1 96.06 191 GLY B CA 1
ATOM 3128 C C . GLY B 1 191 ? -15.008 -10.047 -13.289 1 96.06 191 GLY B C 1
ATOM 3129 O O . GLY B 1 191 ? -14.906 -8.836 -13.094 1 96.06 191 GLY B O 1
ATOM 3130 N N . LYS B 1 192 ? -16.031 -10.805 -12.844 1 97.69 192 LYS B N 1
ATOM 3131 C CA . LYS B 1 192 ? -17.125 -10.148 -12.141 1 97.69 192 LYS B CA 1
ATOM 3132 C C . LYS B 1 192 ? -17.609 -11 -10.969 1 97.69 192 LYS B C 1
ATOM 3134 O O . LYS B 1 192 ? -17.812 -12.211 -11.117 1 97.69 192 LYS B O 1
ATOM 3139 N N . ILE B 1 193 ? -17.797 -10.367 -9.875 1 98.06 193 ILE B N 1
ATOM 3140 C CA . ILE B 1 193 ? -18.391 -10.977 -8.688 1 98.06 193 ILE B CA 1
ATOM 3141 C C . ILE B 1 193 ? -19.688 -10.266 -8.328 1 98.06 193 ILE B C 1
ATOM 3143 O O . ILE B 1 193 ? -19.703 -9.047 -8.148 1 98.06 193 ILE B O 1
ATOM 3147 N N . PHE B 1 194 ? -20.734 -10.984 -8.281 1 98.5 194 PHE B N 1
ATOM 3148 C CA . PHE B 1 194 ? -22.047 -10.469 -7.945 1 98.5 194 PHE B CA 1
ATOM 3149 C C . PHE B 1 194 ? -22.359 -10.695 -6.473 1 98.5 194 PHE B C 1
ATOM 3151 O O . PHE B 1 194 ? -22.266 -11.82 -5.98 1 98.5 194 PHE B O 1
ATOM 3158 N N . ILE B 1 195 ? -22.688 -9.617 -5.805 1 98.31 195 ILE B N 1
ATOM 3159 C CA . ILE B 1 195 ? -22.953 -9.688 -4.371 1 98.31 195 ILE B CA 1
ATOM 3160 C C . ILE B 1 195 ? -24.344 -9.141 -4.074 1 98.31 195 ILE B C 1
ATOM 3162 O O . ILE B 1 195 ? -24.688 -8.023 -4.477 1 98.31 195 ILE B O 1
ATOM 3166 N N . ARG B 1 196 ? -25.125 -9.875 -3.416 1 97.25 196 ARG B N 1
ATOM 3167 C CA . ARG B 1 196 ? -26.469 -9.461 -3.004 1 97.25 196 ARG B CA 1
ATOM 3168 C C . ARG B 1 196 ? -26.641 -9.609 -1.497 1 97.25 196 ARG B C 1
ATOM 3170 O O . ARG B 1 196 ? -26.391 -10.68 -0.941 1 97.25 196 ARG B O 1
ATOM 3177 N N . LEU B 1 197 ? -26.922 -8.5 -0.868 1 95.44 197 LEU B N 1
ATOM 3178 C CA . LEU B 1 197 ? -27.141 -8.469 0.574 1 95.44 197 LEU B CA 1
ATOM 3179 C C . LEU B 1 197 ? -28.594 -8.773 0.91 1 95.44 197 LEU B C 1
ATOM 3181 O O . LEU B 1 197 ? -29.516 -8.258 0.264 1 95.44 197 LEU B O 1
#

Nearest PDB structures (foldseek):
  5kbg-assembly1_B  TM=6.602E-01  e=4.358E-01  Acinetobacter calcoaceticus
  5kbe-assembly1_B  TM=5.927E-01  e=3.069E-01  Acinetobacter calcoaceticus
  2kii-assembly1_A  TM=5.928E-01  e=6.188E-01  Shewanella oneidensis
  6iy8-assembly1_B  TM=5.656E-01  e=6.955E-01  Pseudomonas putida
  5kbg-assembly1_B  TM=6.410E-01  e=2.726E-01  Acinetobacter calcoaceticus